Protein AF-A0A3B1AZP6-F1 (afdb_monomer_lite)

InterPro domains:
  IPR018247 EF-Hand 1, calcium-binding site [PS00018] (524-536)

Sequence (583 aa):
GDLGVAANLISVTSDTGDITLTGGTAGSRYAQIGNGGMRSIGSKEGSVSVRALAGSVLLQGGSGTEASARIGHGGRYSVGDTEGDITVEAIGANSDIELRGGIGGGGGHTSEAVIGSGGAWANGDNGVTGDVITVNAGRDVLLVSGDFNNTYTQIGNGGLLQGQLVGTTYSNITDISVTAGRDITLTANPTAGVGADDKYALIGNGGAQYNSNNRGDITIAATGALTLNAGGGQAGQTPNFAQIGHGGDENNGDQGAAGDVISVTAASVDLNAGLAGNANGADAYAQIGNGGTDTSGVKIADIIVTATAGDITMNGGTQAGTYVQIGNGGNRANANASGDVSVSATGDIIVTAGSGNDAYAQVGNGGTLSAGDHSGRLEMLAQSISFMGGSGDRAYAQFGNGGYNAGVGGSGTVGNAGDLSMAATTGDISFGGGSGLQSYAQLGNGGFNTTGANAGNIVARSGGDFLITPGTGDGAYAQVGHGGTNAAADAGNTGSITVSAGTFDPDLQFNGVAAGRDFTDVFDVNMDGVIDALDIVNITDNVVLGIRVGVANPGDLSGVGAYAQIGNGGLNANGPHGGTDPV

Foldseek 3Di:
DDPPDQPDEQEDEAAAEEAEWEWEQAALGEGERAEAGALGEEEGEHEYYYYYNAEAYYWELEAYALREYEYAEYGHNYEEEYEAAYEHYQAHLPYEYEWEWHAHDDPRHQGEYEYAEEEHQYYAAGYDAPYEYHAYHSAEYYWEFYQAANTEYEYAYYGEAHNPPPPDAHEGEYAYEHEHNAEYEWEQAAHPDDHGALYTYEYAAEGENHRYAGEYAYHEYHAYEYEWYFYADAAPGHAGGYEYAEYEYNYEEEGYDVPHAYEYEHLEYEWEWHPPDDAGRAQYEYEYATFGALYYYEGDYAYHYENPHEEYYFYWEAEHNGEYEYAHEGALNAEEGEHAYEYEYAAEYYFEWYNYALTEYEYAAYGHNHAAAGEYAYYYEHQEYEWEWYNHALTEYEYFHAGHQRHPDDDQAREGEYAYYYENQQAEYEWHQEAHALTGYEYFYEGHQHGEEGEYAYEYEYQFAYYFHWYQHALGEYEYAYHGANYAHPPEYDYAYHYYWHDDDVVLDPVDPDPDDDCQSVQCVPPPSDRDDDDPDDDPDDDPRYYDFDDDDPVSHPYPAIGYDYAYAYHNYDDDGDYDDDD

Radius of gyration: 23.8 Å; chains: 1; bounding box: 56×56×86 Å

pLDDT: mean 83.54, std 18.89, range [28.17, 98.94]

Organism: NCBI:txid652676

Secondary structure (DSSP, 8-state):
---------EEEEESSS-EEEE--SSTT-EEEESSB-TT-BS-EES-EEEEESSS-EEEE--SSTT-EEEESSB-TT-BS-EES-EEEEE-STT--EEEE-----SSS---EEEESSB-TT-BS-B--TT-EEEEEESS-EEEE--SSTT-EEEESSB-SS--S-TTPPEEEE-EEEEEESS-EEEEEPPP-SSS--S-EEEESSB-SS-BEEEE--EEEEESSEEEEEEPP--TTSPPPEEEESSB-TT-BS-BS-TT-EEEEEESEEEEESS-TT-TT-TT-EEEESSB-TT-BS-EE-EEEEEESSS-EEEE--SSTT-EEEESSB-TT--S-EE--EEEEESS-EEEE--SSTT-EEEESSB-TT--S-EE--EEEEESSEEEE--SSTT-EEEESSB-TTTTTTS-TT--EE--EEEEESSS-EEEE--SSTT-EEEESSB-TT-BS-EE--EEEEESS-EEEE--SSTT-EEEESS--TT-B-TT-EE--EEEEES---TTS--TT--S---GGGGS-TT-SSSPPPP------SS----EEEPPPPTTT-SSS--EEEESS--TT-BS-B------

Structure (mmCIF, N/CA/C/O backbone):
data_AF-A0A3B1AZP6-F1
#
_entry.id   AF-A0A3B1AZP6-F1
#
loop_
_atom_site.group_PDB
_atom_site.id
_atom_site.type_symbol
_atom_site.label_atom_id
_atom_site.label_alt_id
_atom_site.label_comp_id
_atom_site.label_asym_id
_atom_site.label_entity_id
_atom_site.label_seq_id
_atom_site.pdbx_PDB_ins_code
_atom_site.Cartn_x
_atom_site.Cartn_y
_atom_site.Cartn_z
_atom_site.occupancy
_atom_site.B_iso_or_equiv
_atom_site.auth_seq_id
_atom_site.auth_comp_id
_atom_site.auth_asym_id
_atom_site.auth_atom_id
_atom_site.pdbx_PDB_model_num
ATOM 1 N N . GLY A 1 1 ? 1.140 -15.211 47.792 1.00 33.97 1 GLY A N 1
ATOM 2 C CA . GLY A 1 1 ? -0.191 -15.259 47.172 1.00 33.97 1 GLY A CA 1
ATOM 3 C C . GLY A 1 1 ? -0.316 -13.977 46.413 1.00 33.97 1 GLY A C 1
ATOM 4 O O . GLY A 1 1 ? -0.685 -12.980 47.012 1.00 33.97 1 GLY A O 1
ATOM 5 N N . ASP A 1 2 ? 0.184 -14.004 45.187 1.00 35.47 2 ASP A N 1
ATOM 6 C CA . ASP A 1 2 ? 0.388 -12.835 44.344 1.00 35.47 2 ASP A CA 1
ATOM 7 C C . ASP A 1 2 ? -0.930 -12.543 43.623 1.00 35.47 2 ASP A C 1
ATOM 9 O O . ASP A 1 2 ? -1.386 -13.341 42.805 1.00 35.47 2 ASP A O 1
ATOM 13 N N . LEU A 1 3 ? -1.601 -11.463 44.016 1.00 40.78 3 LEU A N 1
ATOM 14 C CA . LEU A 1 3 ? -2.740 -10.922 43.284 1.00 40.78 3 LEU A CA 1
ATOM 15 C C . LEU A 1 3 ? -2.154 -9.962 42.250 1.00 40.78 3 LEU A C 1
ATOM 17 O O . LEU A 1 3 ? -1.949 -8.784 42.539 1.00 40.78 3 LEU A O 1
ATOM 21 N N . GLY A 1 4 ? -1.824 -10.520 41.083 1.00 37.88 4 GLY A N 1
ATOM 22 C CA . GLY A 1 4 ? -1.344 -9.786 39.918 1.00 37.88 4 GLY A CA 1
ATOM 23 C C . GLY A 1 4 ? -2.307 -8.658 39.554 1.00 37.88 4 GLY A C 1
ATOM 24 O O . GLY A 1 4 ? -3.521 -8.841 39.483 1.00 37.88 4 GLY A O 1
ATOM 25 N N . VAL A 1 5 ? -1.732 -7.476 39.392 1.00 42.97 5 VAL A N 1
ATOM 26 C CA . VAL A 1 5 ? -2.394 -6.196 39.175 1.00 42.97 5 VAL A CA 1
ATOM 27 C C . VAL A 1 5 ? -3.124 -6.222 37.829 1.00 42.97 5 VAL A C 1
ATOM 29 O O . VAL A 1 5 ? -2.499 -6.105 36.783 1.00 42.97 5 VAL A O 1
ATOM 32 N N . ALA A 1 6 ? -4.450 -6.364 37.843 1.00 46.41 6 ALA A N 1
ATOM 33 C CA . ALA A 1 6 ? -5.288 -6.000 36.704 1.00 46.41 6 ALA A CA 1
ATOM 34 C C . ALA A 1 6 ? -5.341 -4.464 36.636 1.00 46.41 6 ALA A C 1
ATOM 36 O O . ALA A 1 6 ? -6.206 -3.840 37.251 1.00 46.41 6 ALA A O 1
ATOM 37 N N . ALA A 1 7 ? -4.358 -3.838 35.993 1.00 54.38 7 ALA A N 1
ATOM 38 C CA . ALA A 1 7 ? -4.330 -2.390 35.832 1.00 54.38 7 ALA A CA 1
ATOM 39 C C . ALA A 1 7 ? -5.360 -1.964 34.764 1.00 54.38 7 ALA A C 1
ATOM 41 O O . ALA A 1 7 ? -5.237 -2.318 33.600 1.00 54.38 7 ALA A O 1
ATOM 42 N N . ASN A 1 8 ? -6.392 -1.226 35.187 1.00 78.25 8 ASN A N 1
ATOM 43 C CA . ASN A 1 8 ? -7.234 -0.330 34.378 1.00 78.25 8 ASN A CA 1
ATOM 44 C C . ASN A 1 8 ? -7.812 -0.866 33.044 1.00 78.25 8 ASN A C 1
ATOM 46 O O . ASN A 1 8 ? -7.671 -0.221 32.010 1.00 78.25 8 ASN A O 1
ATOM 50 N N . LEU A 1 9 ? -8.543 -1.987 33.070 1.00 90.94 9 LEU A N 1
ATOM 51 C CA . LEU A 1 9 ? -9.306 -2.474 31.909 1.00 90.94 9 LEU A CA 1
ATOM 52 C C . LEU A 1 9 ? -10.663 -1.755 31.763 1.00 90.94 9 LEU A C 1
ATOM 54 O O . LEU A 1 9 ? -11.498 -1.810 32.670 1.00 90.94 9 LEU A O 1
ATOM 58 N N . ILE A 1 10 ? -10.935 -1.183 30.587 1.00 95.88 10 ILE A N 1
ATOM 59 C CA . ILE A 1 10 ? -12.286 -0.788 30.153 1.00 95.88 10 ILE A CA 1
ATOM 60 C C . ILE A 1 10 ? -12.859 -1.919 29.301 1.00 95.88 10 ILE A C 1
ATOM 62 O O . ILE A 1 10 ? -12.332 -2.215 28.234 1.00 95.88 10 ILE A O 1
ATOM 66 N N . SER A 1 11 ? -13.954 -2.543 29.744 1.00 96.56 11 SER A N 1
ATOM 67 C CA . SER A 1 11 ? -14.587 -3.641 29.006 1.00 96.56 11 SER A CA 1
ATOM 68 C C . SER A 1 11 ? -16.068 -3.386 28.737 1.00 96.56 11 SER A C 1
ATOM 70 O O . SER A 1 11 ? -16.821 -3.018 29.640 1.00 96.56 11 SER A O 1
ATOM 72 N N . VAL A 1 12 ? -16.485 -3.608 27.490 1.00 97.56 12 VAL A N 1
ATOM 73 C CA . VAL A 1 12 ? -17.883 -3.605 27.049 1.00 97.56 12 VAL A CA 1
ATOM 74 C C . VAL A 1 12 ? -18.156 -4.920 26.332 1.00 97.56 12 VAL A C 1
ATOM 76 O O . VAL A 1 12 ? -17.428 -5.307 25.422 1.00 97.56 12 VAL A O 1
ATOM 79 N N . THR A 1 13 ? -19.206 -5.632 26.734 1.00 97.38 13 THR A N 1
ATOM 80 C CA . THR A 1 13 ? -19.609 -6.891 26.097 1.00 97.38 13 THR A CA 1
ATOM 81 C C . THR A 1 13 ? -21.110 -6.900 25.847 1.00 97.38 13 THR A C 1
ATOM 83 O O . THR A 1 13 ? -21.891 -6.496 26.709 1.00 97.38 13 THR A O 1
ATOM 86 N N . SER A 1 14 ? -21.501 -7.365 24.665 1.00 96.94 14 SER A N 1
ATOM 87 C CA . SER A 1 14 ? -22.879 -7.633 24.277 1.00 96.94 14 SER A CA 1
ATOM 88 C C . SER A 1 14 ? -22.986 -9.073 23.786 1.00 96.94 14 SER A C 1
ATOM 90 O O . SER A 1 14 ? -22.339 -9.456 22.811 1.00 96.94 14 SER A O 1
ATOM 92 N N . ASP A 1 15 ? -23.814 -9.876 24.454 1.00 94.62 15 ASP A N 1
ATOM 93 C CA . ASP A 1 15 ? -23.959 -11.295 24.119 1.00 94.62 15 ASP A CA 1
ATOM 94 C C . ASP A 1 15 ? -24.781 -11.508 22.840 1.00 94.62 15 ASP A C 1
ATOM 96 O O . ASP A 1 15 ? -24.497 -12.412 22.059 1.00 94.62 15 ASP A O 1
ATOM 100 N N . THR A 1 16 ? -25.812 -10.684 22.620 1.00 92.25 16 THR A N 1
ATOM 101 C CA . THR A 1 16 ? -26.815 -10.915 21.562 1.00 92.25 16 THR A CA 1
ATOM 102 C C . THR A 1 16 ? -27.051 -9.737 20.627 1.00 92.25 16 THR A C 1
ATOM 104 O O . THR A 1 16 ? -27.719 -9.914 19.614 1.00 92.25 16 THR A O 1
ATOM 107 N N . GLY A 1 17 ? -26.613 -8.533 20.993 1.00 93.56 17 GLY A N 1
ATOM 108 C CA . GLY A 1 17 ? -26.902 -7.306 20.249 1.00 93.56 17 GLY A CA 1
ATOM 109 C C . GLY A 1 17 ? -25.650 -6.626 19.715 1.00 93.56 17 GLY A C 1
ATOM 110 O O . GLY A 1 17 ? -24.532 -6.960 20.111 1.00 93.56 17 GLY A O 1
ATOM 111 N N . ASP A 1 18 ? -25.858 -5.634 18.862 1.00 97.88 18 ASP A N 1
ATOM 112 C CA . ASP A 1 18 ? -24.784 -4.806 18.324 1.00 97.88 18 ASP A CA 1
ATOM 113 C C . ASP A 1 18 ? -24.234 -3.837 19.380 1.00 97.88 18 ASP A C 1
ATOM 115 O O . ASP A 1 18 ? -24.936 -3.427 20.312 1.00 97.88 18 ASP A O 1
ATOM 119 N N . ILE A 1 19 ? -22.981 -3.425 19.204 1.00 98.38 19 ILE A N 1
ATOM 120 C CA . ILE A 1 19 ? -22.377 -2.309 19.932 1.00 98.38 19 ILE A CA 1
ATOM 121 C C . ILE A 1 19 ? -22.195 -1.167 18.938 1.00 98.38 19 ILE A C 1
ATOM 123 O O . ILE A 1 19 ? -21.394 -1.264 18.013 1.00 98.38 19 ILE A O 1
ATOM 127 N N . THR A 1 20 ? -22.933 -0.073 19.125 1.00 97.44 20 THR A N 1
ATOM 128 C CA . THR A 1 20 ? -22.908 1.075 18.208 1.00 97.44 20 THR A CA 1
ATOM 129 C C . THR A 1 20 ? -22.435 2.341 18.909 1.00 97.44 20 THR A C 1
ATOM 131 O O . THR A 1 20 ? -22.966 2.720 19.954 1.00 97.44 20 THR A O 1
ATOM 134 N N . LEU A 1 21 ? -21.471 3.030 18.301 1.00 96.19 21 LEU A N 1
ATOM 135 C CA . LEU A 1 21 ? -21.028 4.366 18.683 1.00 96.19 21 LEU A CA 1
ATOM 136 C C . LEU A 1 21 ? -21.317 5.327 17.536 1.00 96.19 21 LEU A C 1
ATOM 138 O O . LEU A 1 21 ? -20.779 5.175 16.442 1.00 96.19 21 LEU A O 1
ATOM 142 N N . THR A 1 22 ? -22.105 6.361 17.811 1.00 93.31 22 THR A N 1
ATOM 143 C CA . THR A 1 22 ? -22.434 7.385 16.817 1.00 93.31 22 THR A CA 1
ATOM 144 C C . THR A 1 22 ? -22.042 8.755 17.344 1.00 93.31 22 THR A C 1
ATOM 146 O O . THR A 1 22 ? -22.583 9.224 18.348 1.00 93.31 22 THR A O 1
ATOM 149 N N . GLY A 1 23 ? -21.110 9.404 16.651 1.00 89.00 23 GLY A N 1
ATOM 150 C CA . GLY A 1 23 ? -20.760 10.802 16.853 1.00 89.00 23 GLY A CA 1
ATOM 151 C C . GLY A 1 23 ? -21.975 11.711 16.671 1.00 89.00 23 GLY A C 1
ATOM 152 O O . GLY A 1 23 ? -22.966 11.366 16.021 1.00 89.00 23 GLY A O 1
ATOM 153 N N . GLY A 1 24 ? -21.931 12.897 17.270 1.00 86.38 24 GLY A N 1
ATOM 154 C CA . GLY A 1 24 ? -23.100 13.773 17.277 1.00 86.38 24 GLY A CA 1
ATOM 155 C C . GLY A 1 24 ? -23.352 14.489 15.948 1.00 86.38 24 GLY A C 1
ATOM 156 O O . GLY A 1 24 ? -22.530 14.517 15.033 1.00 86.38 24 GLY A O 1
ATOM 157 N N . THR A 1 25 ? -24.519 15.124 15.864 1.00 87.38 25 THR A N 1
ATOM 158 C CA . THR A 1 25 ? -24.920 15.958 14.718 1.00 87.38 25 THR A CA 1
ATOM 159 C C . THR A 1 25 ? -24.469 17.416 14.840 1.00 87.38 25 THR A C 1
ATOM 161 O O . THR A 1 25 ? -24.499 18.160 13.864 1.00 87.38 25 THR A O 1
ATOM 164 N N . ALA A 1 26 ? -24.053 17.834 16.039 1.00 85.94 26 ALA A N 1
ATOM 165 C CA . ALA A 1 26 ? -23.472 19.145 16.311 1.00 85.94 26 ALA A CA 1
ATOM 166 C C . ALA A 1 26 ? -21.939 19.071 16.328 1.00 85.94 26 ALA A C 1
ATOM 168 O O . ALA A 1 26 ? -21.372 17.991 16.493 1.00 85.94 26 ALA A O 1
ATOM 169 N N . GLY A 1 27 ? -21.281 20.226 16.204 1.00 83.62 27 GLY A N 1
ATOM 170 C CA . GLY A 1 27 ? -19.822 20.300 16.203 1.00 83.62 27 GLY A CA 1
ATOM 171 C C . GLY A 1 27 ? -19.181 19.739 17.478 1.00 83.62 27 GLY A C 1
ATOM 172 O O . GLY A 1 27 ? -19.726 19.910 18.576 1.00 83.62 27 GLY A O 1
ATOM 173 N N . SER A 1 28 ? -18.029 19.085 17.320 1.00 84.19 28 SER A N 1
ATOM 174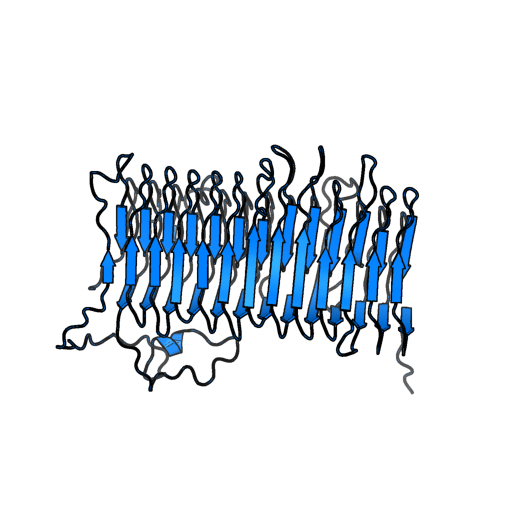 C CA . SER A 1 28 ? -17.178 18.587 18.406 1.00 84.19 28 SER A CA 1
ATOM 175 C C . SER A 1 28 ? -17.865 17.562 19.325 1.00 84.19 28 SER A C 1
ATOM 177 O O . SER A 1 28 ? -17.622 17.516 20.535 1.00 84.19 28 SER A O 1
ATOM 179 N N . ARG A 1 29 ? -18.793 16.766 18.782 1.00 89.19 29 ARG A N 1
ATOM 180 C CA . ARG A 1 29 ? -19.537 15.744 19.533 1.00 89.19 29 ARG A CA 1
ATOM 181 C C . ARG A 1 29 ? -18.993 14.358 19.243 1.00 89.19 29 ARG A C 1
ATOM 183 O O . ARG A 1 29 ? -19.093 13.888 18.116 1.00 89.19 29 ARG A O 1
ATOM 190 N N . TYR A 1 30 ? -18.513 13.686 20.280 1.00 91.38 30 TYR A N 1
ATOM 191 C CA . TYR A 1 30 ? -17.916 12.365 20.160 1.00 91.38 30 TYR A CA 1
ATOM 192 C C . TYR A 1 30 ? -18.687 11.300 20.945 1.00 91.38 30 TYR A C 1
ATOM 194 O O . TYR A 1 30 ? -19.341 11.599 21.947 1.00 91.38 30 TYR A O 1
ATOM 202 N N . ALA A 1 31 ? -18.579 10.058 20.486 1.00 94.94 31 ALA A N 1
ATOM 203 C CA . ALA A 1 31 ? -18.893 8.850 21.235 1.00 94.94 31 ALA A CA 1
ATOM 204 C C . ALA A 1 31 ? -17.597 8.046 21.393 1.00 94.94 31 ALA A C 1
ATOM 206 O O . ALA A 1 31 ? -16.870 7.861 20.420 1.00 94.94 31 ALA A O 1
ATOM 207 N N . GLN A 1 32 ? -17.281 7.581 22.601 1.00 95.94 32 GLN A N 1
ATOM 208 C CA . GLN A 1 32 ? -16.025 6.874 22.849 1.00 95.94 32 GLN A CA 1
ATOM 209 C C . GLN A 1 32 ? -16.190 5.756 23.877 1.00 95.94 32 GLN A C 1
ATOM 211 O O . GLN A 1 32 ? -16.842 5.952 24.901 1.00 95.94 32 GLN A O 1
ATOM 216 N N . ILE A 1 33 ? -15.548 4.614 23.621 1.00 97.44 33 ILE A N 1
ATOM 217 C CA . ILE A 1 33 ? -15.205 3.607 24.631 1.00 97.44 33 ILE A CA 1
ATOM 218 C C . ILE A 1 33 ? -13.683 3.630 24.786 1.00 97.44 33 ILE A C 1
ATOM 220 O O . ILE A 1 33 ? -12.962 3.263 23.864 1.00 97.44 33 ILE A O 1
ATOM 224 N N . GLY A 1 34 ? -13.193 4.082 25.938 1.00 95.81 34 GLY A N 1
ATOM 225 C CA . GLY A 1 34 ? -11.764 4.195 26.232 1.00 95.81 34 GLY A CA 1
ATOM 226 C C . GLY A 1 34 ? -11.448 5.427 27.078 1.00 95.81 34 GLY A C 1
ATOM 227 O O . GLY A 1 34 ? -12.355 6.092 27.581 1.00 95.81 34 GLY A O 1
ATOM 228 N N . ASN A 1 35 ? -10.159 5.728 27.246 1.00 93.81 35 ASN A N 1
ATOM 229 C CA . ASN A 1 35 ? -9.703 6.869 28.050 1.00 93.81 35 ASN A CA 1
ATOM 230 C C . ASN A 1 35 ? -9.494 8.131 27.200 1.00 93.81 35 ASN A C 1
ATOM 232 O O . ASN A 1 35 ? -8.944 8.073 26.102 1.00 93.81 35 ASN A O 1
ATOM 236 N N . GLY A 1 36 ? -9.837 9.293 27.755 1.00 91.56 36 GLY A N 1
ATOM 237 C CA . GLY A 1 36 ? -9.578 10.591 27.134 1.00 91.56 36 GLY A CA 1
ATOM 238 C C . GLY A 1 36 ? -10.838 11.265 26.600 1.00 91.56 36 GLY A C 1
ATOM 239 O O . GLY A 1 36 ? -11.753 11.573 27.360 1.00 91.56 36 GLY A O 1
ATOM 240 N N . GLY A 1 37 ? -10.826 11.588 25.315 1.00 87.88 37 GLY A N 1
ATOM 241 C CA . GLY A 1 37 ? -11.811 12.406 24.624 1.00 87.88 37 GLY A CA 1
ATOM 242 C C . GLY A 1 37 ? -11.217 13.714 24.118 1.00 87.88 37 GLY A C 1
ATOM 243 O O . GLY A 1 37 ? -10.032 14.021 24.305 1.00 87.88 37 GLY A O 1
ATOM 244 N N . MET A 1 38 ? -12.066 14.510 23.471 1.00 89.12 38 MET A N 1
ATOM 245 C CA . MET A 1 38 ? -11.672 15.804 22.923 1.00 89.12 38 MET A CA 1
ATOM 246 C C . MET A 1 38 ? -11.064 16.711 24.008 1.00 89.12 38 MET A C 1
ATOM 248 O O . MET A 1 38 ? -11.688 16.933 25.047 1.00 89.12 38 MET A O 1
ATOM 252 N N . ARG A 1 39 ? -9.878 17.281 23.747 1.00 90.50 39 ARG A N 1
ATOM 253 C CA . ARG A 1 39 ? -9.137 18.186 24.655 1.00 90.50 39 ARG A CA 1
ATOM 254 C C . ARG A 1 39 ? -8.797 17.581 26.023 1.00 90.50 39 ARG A C 1
ATOM 256 O O . ARG A 1 39 ? -8.567 18.316 26.984 1.00 90.50 39 ARG A O 1
ATOM 263 N N . SER A 1 40 ? -8.765 16.255 26.133 1.00 92.50 40 SER A N 1
ATOM 264 C CA . SER A 1 40 ? -8.319 15.584 27.356 1.00 92.50 40 SER A CA 1
ATOM 265 C C . SER A 1 40 ? -6.810 15.763 27.562 1.00 92.50 40 SER A C 1
ATOM 267 O O . SER A 1 40 ? -6.022 15.585 26.634 1.00 92.50 40 SER A O 1
ATOM 269 N N . ILE A 1 41 ? -6.400 16.108 28.784 1.00 93.00 41 ILE A N 1
ATOM 270 C CA . ILE A 1 41 ? -4.996 16.341 29.160 1.00 93.00 41 ILE A CA 1
ATOM 271 C C . ILE A 1 41 ? -4.552 15.258 30.146 1.00 93.00 41 ILE A C 1
ATOM 273 O O . ILE A 1 41 ? -5.312 14.908 31.048 1.00 93.00 41 ILE A O 1
ATOM 277 N N . GLY A 1 42 ? -3.314 14.792 29.995 1.00 92.44 42 GLY A N 1
ATOM 278 C CA . GLY A 1 42 ? -2.697 13.744 30.810 1.00 92.44 42 GLY A CA 1
ATOM 279 C C . GLY A 1 42 ? -2.566 12.437 30.034 1.00 92.44 42 GLY A C 1
ATOM 280 O O . GLY A 1 42 ? -3.226 12.271 29.005 1.00 92.44 42 GLY A O 1
ATOM 281 N N . SER A 1 43 ? -1.708 11.538 30.513 1.00 92.50 43 SER A N 1
ATOM 282 C CA . SER A 1 43 ? -1.511 10.223 29.898 1.00 92.50 43 SER A CA 1
ATOM 283 C C . SER A 1 43 ? -2.758 9.348 30.045 1.00 92.50 43 SER A C 1
ATOM 285 O O . SER A 1 43 ? -3.505 9.463 31.022 1.00 92.50 43 SER A O 1
ATOM 287 N N . LYS A 1 44 ? -3.016 8.509 29.043 1.00 93.75 44 LYS A N 1
ATOM 288 C CA . LYS A 1 44 ? -4.164 7.604 28.965 1.00 93.75 44 LYS A CA 1
ATOM 289 C C . LYS A 1 44 ? -3.635 6.180 28.887 1.00 93.75 44 LYS A C 1
ATOM 291 O O . LYS A 1 44 ? -3.220 5.745 27.824 1.00 93.75 44 LYS A O 1
ATOM 296 N N . GLU A 1 45 ? -3.693 5.478 30.004 1.00 91.50 45 GLU A N 1
ATOM 297 C CA . GLU A 1 45 ? -3.166 4.119 30.129 1.00 91.50 45 GLU A CA 1
ATOM 298 C C . GLU A 1 45 ? -4.295 3.115 30.387 1.00 91.50 45 GLU A C 1
ATOM 300 O O . GLU A 1 45 ? -5.309 3.449 31.018 1.00 91.50 45 GLU A O 1
ATOM 305 N N . GLY A 1 46 ? -4.074 1.871 29.972 1.00 92.12 46 GLY A N 1
ATOM 306 C CA . GLY A 1 46 ? -4.883 0.710 30.338 1.00 92.12 46 GLY A CA 1
ATOM 307 C C . GLY A 1 46 ? -5.733 0.185 29.190 1.00 92.12 46 GLY A C 1
ATOM 308 O O . GLY A 1 46 ? -6.252 0.950 28.389 1.00 92.12 46 GLY A O 1
ATOM 309 N N . SER A 1 47 ? -5.903 -1.131 29.131 1.00 96.06 47 SER A N 1
ATOM 310 C CA . SER A 1 47 ? -6.481 -1.795 27.965 1.00 96.06 47 SER A CA 1
ATOM 311 C C . SER A 1 47 ? -7.972 -1.499 27.750 1.00 96.06 47 SER A C 1
ATOM 313 O O . SER A 1 47 ? -8.742 -1.275 28.693 1.00 96.06 47 SER A O 1
ATOM 315 N N . VAL A 1 48 ? -8.415 -1.591 26.496 1.00 98.19 48 VAL A N 1
ATOM 316 C CA . VAL A 1 48 ? -9.821 -1.485 26.083 1.00 98.19 48 VAL A CA 1
ATOM 317 C C . VAL A 1 48 ? -10.259 -2.779 25.400 1.00 98.19 48 VAL A C 1
ATOM 319 O O . VAL A 1 48 ? -9.639 -3.224 24.444 1.00 98.19 48 VAL A O 1
ATOM 322 N N . SER A 1 49 ? -11.363 -3.375 25.849 1.00 98.00 49 SER A N 1
ATOM 323 C CA . SER A 1 49 ? -11.939 -4.584 25.249 1.00 98.00 49 SER A CA 1
ATOM 324 C C . SER A 1 49 ? -13.415 -4.380 24.911 1.00 98.00 49 SER A C 1
ATOM 326 O O . SER A 1 49 ? -14.236 -4.136 25.796 1.00 98.00 49 SER A O 1
ATOM 328 N N . VAL A 1 50 ? -13.770 -4.494 23.633 1.00 98.62 50 VAL A N 1
ATOM 329 C CA . VAL A 1 50 ? -15.146 -4.387 23.131 1.00 98.62 50 VAL A CA 1
ATOM 330 C C . VAL A 1 50 ? -15.518 -5.675 22.415 1.00 98.62 50 VAL A C 1
ATOM 332 O O . VAL A 1 50 ? -14.839 -6.076 21.478 1.00 98.62 50 VAL A O 1
ATOM 335 N N . ARG A 1 51 ? -16.588 -6.342 22.858 1.00 98.44 51 ARG A N 1
ATOM 336 C CA . ARG A 1 51 ? -16.954 -7.679 22.368 1.00 98.44 51 ARG A CA 1
ATOM 337 C C . ARG A 1 51 ? -18.448 -7.781 22.064 1.00 98.44 51 ARG A C 1
ATOM 339 O O . ARG A 1 51 ? -19.261 -7.743 22.983 1.00 98.44 51 ARG A O 1
ATOM 346 N N . ALA A 1 52 ? -18.820 -7.946 20.801 1.00 97.81 52 ALA A N 1
ATOM 347 C CA . ALA A 1 52 ? -20.171 -8.286 20.363 1.00 97.81 52 ALA A CA 1
ATOM 348 C C . ALA A 1 52 ? -20.200 -9.764 19.923 1.00 97.81 52 ALA A C 1
ATOM 350 O O . ALA A 1 52 ? -19.737 -10.121 18.844 1.00 97.81 52 ALA A O 1
ATOM 351 N N . LEU A 1 53 ? -20.700 -10.663 20.778 1.00 95.12 53 LEU A N 1
ATOM 352 C CA . LEU A 1 53 ? -20.552 -12.112 20.558 1.00 95.12 53 LEU A CA 1
ATOM 353 C C . LEU A 1 53 ? -21.442 -12.646 19.427 1.00 95.12 53 LEU A C 1
ATOM 355 O O . LEU A 1 53 ? -21.043 -13.562 18.713 1.00 95.12 53 LEU A O 1
ATOM 359 N N . ALA A 1 54 ? -22.637 -12.078 19.259 1.00 94.12 54 ALA A N 1
ATOM 360 C CA . ALA A 1 54 ? -23.565 -12.431 18.182 1.00 94.12 54 ALA A CA 1
ATOM 361 C C . ALA A 1 54 ? -24.069 -11.222 17.374 1.00 94.12 54 ALA A C 1
ATOM 363 O O . ALA A 1 54 ? -24.894 -11.398 16.479 1.00 94.12 54 ALA A O 1
ATOM 364 N N . GLY A 1 55 ? -23.599 -10.015 17.702 1.00 96.19 55 GLY A N 1
ATOM 365 C CA . GLY A 1 55 ? -23.905 -8.770 16.993 1.00 96.19 55 GLY A CA 1
ATOM 366 C C . GLY A 1 55 ? -22.658 -8.159 16.361 1.00 96.19 55 GLY A C 1
ATOM 367 O O . GLY A 1 55 ? -21.563 -8.704 16.497 1.00 96.19 55 GLY A O 1
ATOM 368 N N . SER A 1 56 ? -22.827 -7.041 15.673 1.00 98.56 56 SER A N 1
ATOM 369 C CA . SER A 1 56 ? -21.752 -6.281 15.030 1.00 98.56 56 SER A CA 1
ATOM 370 C C . SER A 1 56 ? -21.205 -5.178 15.945 1.00 98.56 56 SER A C 1
ATOM 372 O O . SER A 1 56 ? -21.844 -4.780 16.925 1.00 98.56 56 SER A O 1
ATOM 374 N N . VAL A 1 57 ? -20.032 -4.640 15.612 1.00 98.75 57 VAL A N 1
ATOM 375 C CA . VAL A 1 57 ? -19.502 -3.405 16.211 1.00 98.75 57 VAL A CA 1
ATOM 376 C C . VAL A 1 57 ? -19.505 -2.313 15.149 1.00 98.75 57 VAL A C 1
ATOM 378 O O . VAL A 1 57 ? -18.873 -2.460 14.109 1.00 98.75 57 VAL A O 1
ATOM 381 N N . LEU A 1 58 ? -20.217 -1.214 15.402 1.00 98.06 58 LEU A N 1
ATOM 382 C CA . LEU A 1 58 ? -20.405 -0.134 14.432 1.00 98.06 58 LEU A CA 1
ATOM 383 C C . LEU A 1 58 ? -19.952 1.205 15.016 1.00 98.06 58 LEU A C 1
ATOM 385 O O . LEU A 1 58 ? -20.454 1.638 16.055 1.00 98.06 58 LEU A O 1
ATOM 389 N N . LEU A 1 59 ? -19.032 1.887 14.338 1.00 97.12 59 LEU A N 1
ATOM 390 C CA . LEU A 1 59 ? -18.559 3.227 14.677 1.00 97.12 59 LEU A CA 1
ATOM 391 C C . LEU A 1 59 ? -18.903 4.184 13.538 1.00 97.12 59 LEU A C 1
ATOM 393 O O . LEU A 1 59 ? -18.458 4.008 12.410 1.00 97.12 59 LEU A O 1
ATOM 397 N N . GLN A 1 60 ? -19.636 5.246 13.849 1.00 93.19 60 GLN A N 1
ATOM 398 C CA . GLN A 1 60 ? -20.007 6.290 12.901 1.00 93.19 60 GLN A CA 1
ATOM 399 C C . GLN A 1 60 ? -19.545 7.650 13.425 1.00 93.19 60 GLN A C 1
ATOM 401 O O . GLN A 1 60 ? -20.046 8.110 14.446 1.00 93.19 60 GLN A O 1
ATOM 406 N N . GLY A 1 61 ? -18.678 8.355 12.698 1.00 87.38 61 GLY A N 1
ATOM 407 C CA . GLY A 1 61 ? -18.113 9.655 13.093 1.00 87.38 61 GLY A CA 1
ATOM 408 C C . GLY A 1 61 ? -19.113 10.815 13.233 1.00 87.38 61 GLY A C 1
ATOM 409 O O . GLY A 1 61 ? -18.720 11.930 13.530 1.00 87.38 61 GLY A O 1
ATOM 410 N N . GLY A 1 62 ? -20.418 10.594 13.054 1.00 86.62 62 GLY A N 1
ATOM 411 C CA . GLY A 1 62 ? -21.453 11.629 13.175 1.00 86.62 62 GLY A CA 1
ATOM 412 C C . GLY A 1 62 ? -21.566 12.561 11.962 1.00 86.62 62 GLY A C 1
ATOM 413 O O . GLY A 1 62 ? -20.930 12.360 10.933 1.00 86.62 62 GLY A O 1
ATOM 414 N N . SER A 1 63 ? -22.429 13.576 12.055 1.00 84.81 63 SER A N 1
ATOM 415 C CA . SER A 1 63 ? -22.671 14.547 10.968 1.00 84.81 63 SER A CA 1
ATOM 416 C C . SER A 1 63 ? -22.231 15.973 11.316 1.00 84.81 63 SER A C 1
ATOM 418 O O . SER A 1 63 ? -22.355 16.874 10.488 1.00 84.81 63 SER A O 1
ATOM 420 N N . GLY A 1 64 ? -21.789 16.207 12.552 1.00 82.00 64 GLY A N 1
ATOM 421 C CA . GLY A 1 64 ? -21.212 17.482 12.961 1.00 82.00 64 GLY A CA 1
ATOM 422 C C . GLY A 1 64 ? -19.750 17.612 12.533 1.00 82.00 64 GLY A C 1
ATOM 423 O O . GLY A 1 64 ? -19.043 16.615 12.392 1.00 82.00 64 GLY A O 1
ATOM 424 N N . THR A 1 65 ? -19.283 18.849 12.379 1.00 82.69 65 THR A N 1
ATOM 425 C CA . THR A 1 65 ? -17.856 19.182 12.251 1.00 82.69 65 THR A CA 1
ATOM 426 C C . THR A 1 65 ? -17.090 18.627 13.455 1.00 82.69 65 THR A C 1
ATOM 428 O O . THR A 1 65 ? -17.537 18.818 14.583 1.00 82.69 65 THR A O 1
ATOM 431 N N . GLU A 1 66 ? -15.943 17.976 13.264 1.00 84.44 66 GLU A N 1
ATOM 432 C CA . GLU A 1 66 ? -15.146 17.399 14.366 1.00 84.44 66 GLU A CA 1
ATOM 433 C C . GLU A 1 66 ? -15.878 16.327 15.202 1.00 84.44 66 GLU A C 1
ATOM 435 O O . GLU A 1 66 ? -15.486 16.046 16.339 1.00 84.44 66 GLU A O 1
ATOM 440 N N . ALA A 1 67 ? -16.999 15.794 14.710 1.00 88.69 67 ALA A N 1
ATOM 441 C CA . ALA A 1 67 ? -17.690 14.711 15.391 1.00 88.69 67 ALA A CA 1
ATOM 442 C C . ALA A 1 67 ? -16.896 13.409 15.224 1.00 88.69 67 ALA A C 1
ATOM 444 O O . ALA A 1 67 ? -16.250 13.198 14.201 1.00 88.69 67 ALA A O 1
ATOM 445 N N . SER A 1 68 ? -16.922 12.530 16.222 1.00 91.31 68 SER A N 1
ATOM 446 C CA . SER A 1 68 ? -16.158 11.286 16.132 1.00 91.31 68 SER A CA 1
ATOM 447 C C . SER A 1 68 ? -16.782 10.112 16.867 1.00 91.31 68 SER A C 1
ATOM 449 O O . SER A 1 68 ? -17.575 10.274 17.797 1.00 91.31 68 SER A O 1
ATOM 451 N N . ALA A 1 69 ? -16.421 8.909 16.435 1.00 94.88 69 ALA A N 1
ATOM 452 C CA . ALA A 1 69 ? -16.659 7.666 17.154 1.00 94.88 69 ALA A CA 1
ATOM 453 C C . ALA A 1 69 ? -15.320 6.957 17.378 1.00 94.88 69 ALA A C 1
ATOM 455 O O . ALA A 1 69 ? -14.523 6.839 16.450 1.00 94.88 69 ALA A O 1
ATOM 456 N N . ARG A 1 70 ? -15.043 6.495 18.599 1.00 96.44 70 ARG A N 1
ATOM 457 C CA . ARG A 1 70 ? -13.752 5.871 18.921 1.00 96.44 70 ARG A CA 1
ATOM 458 C C . ARG A 1 70 ? -13.882 4.678 19.859 1.00 96.44 70 ARG A C 1
ATOM 460 O O . ARG A 1 70 ? -14.562 4.766 20.878 1.00 96.44 70 ARG A O 1
ATOM 467 N N . ILE A 1 71 ? -13.147 3.610 19.573 1.00 98.31 71 ILE A N 1
ATOM 468 C CA . ILE A 1 71 ? -12.754 2.615 20.574 1.00 98.31 71 ILE A CA 1
ATOM 469 C C . ILE A 1 71 ? -11.242 2.743 20.768 1.00 98.31 71 ILE A C 1
ATOM 471 O O . ILE A 1 71 ? -10.491 2.583 19.814 1.00 98.31 71 ILE A O 1
ATOM 475 N N . GLY A 1 72 ? -10.799 3.074 21.978 1.00 97.00 72 GLY A N 1
ATOM 476 C CA . GLY A 1 72 ? -9.391 3.344 22.280 1.00 97.00 72 GLY A CA 1
ATOM 477 C C . GLY A 1 72 ? -9.169 4.690 22.961 1.00 97.00 72 GLY A C 1
ATOM 478 O O . GLY A 1 72 ? -10.102 5.306 23.495 1.00 97.00 72 GLY A O 1
ATOM 479 N N . HIS A 1 73 ? -7.921 5.149 22.968 1.00 95.25 73 HIS A N 1
ATOM 480 C CA . HIS A 1 73 ? -7.495 6.292 23.771 1.00 95.25 73 HIS A CA 1
ATOM 481 C C . HIS A 1 73 ? -7.381 7.592 22.977 1.00 95.25 73 HIS A C 1
ATOM 483 O O . HIS A 1 73 ? -7.406 7.617 21.749 1.00 95.25 73 HIS A O 1
ATOM 489 N N . GLY A 1 74 ? -7.262 8.705 23.699 1.00 92.69 74 GLY A N 1
ATOM 490 C CA . GLY A 1 74 ? -7.037 10.014 23.096 1.00 92.69 74 GLY A CA 1
ATOM 491 C C . GLY A 1 74 ? -8.325 10.634 22.569 1.00 92.69 74 GLY A C 1
ATOM 492 O O . GLY A 1 74 ? -9.359 10.595 23.230 1.00 92.69 74 GLY A O 1
ATOM 493 N N . GLY A 1 75 ? -8.247 11.269 21.410 1.00 89.69 75 GLY A N 1
ATOM 494 C CA . GLY A 1 75 ? -9.281 12.100 20.814 1.00 89.69 75 GLY A CA 1
ATOM 495 C C . GLY A 1 75 ? -8.702 13.420 20.315 1.00 89.69 75 GLY A C 1
ATOM 496 O O . GLY A 1 75 ? -7.544 13.764 20.567 1.00 89.69 75 GLY A O 1
ATOM 497 N N . ARG A 1 76 ? -9.529 14.190 19.614 1.00 88.56 76 ARG A N 1
ATOM 498 C CA . ARG A 1 76 ? -9.107 15.453 19.008 1.00 88.56 76 ARG A CA 1
ATOM 499 C C . ARG A 1 76 ? -8.531 16.442 20.029 1.00 88.56 76 ARG A C 1
ATOM 501 O O . ARG A 1 76 ? -9.146 16.664 21.075 1.00 88.56 76 ARG A O 1
ATOM 508 N N . TYR A 1 77 ? -7.406 17.089 19.723 1.00 89.00 77 TYR A N 1
ATOM 509 C CA . TYR A 1 77 ? -6.693 18.010 20.629 1.00 89.00 77 TYR A CA 1
ATOM 510 C C . TYR A 1 77 ? -6.302 17.401 21.985 1.00 89.00 77 TYR A C 1
ATOM 512 O O . TYR A 1 77 ? -6.097 18.137 22.954 1.00 89.00 77 TYR A O 1
ATOM 520 N N . SER A 1 78 ? -6.283 16.074 22.112 1.00 90.88 78 SER A N 1
ATOM 521 C CA . SER A 1 78 ? -5.841 15.450 23.355 1.00 90.88 78 SER A CA 1
ATOM 522 C C . SER A 1 78 ? -4.330 15.624 23.531 1.00 90.88 78 SER A C 1
ATOM 524 O O . SER A 1 78 ? -3.585 15.726 22.560 1.00 90.88 78 SER A O 1
ATOM 526 N N . VAL A 1 79 ? -3.886 15.718 24.783 1.00 91.88 79 VAL A N 1
ATOM 527 C CA . VAL A 1 79 ? -2.477 15.911 25.144 1.00 91.88 79 VAL A CA 1
ATOM 528 C C . VAL A 1 79 ? -2.049 14.864 26.158 1.00 91.88 79 VAL A C 1
ATOM 530 O O . VAL A 1 79 ? -2.744 14.676 27.160 1.00 91.88 79 VAL A O 1
ATOM 533 N N . GLY A 1 80 ? -0.894 14.252 25.935 1.00 91.19 80 GLY A N 1
ATOM 534 C CA . GLY A 1 80 ? -0.300 13.229 26.789 1.00 91.19 80 GLY A CA 1
ATOM 535 C C . GLY A 1 80 ? -0.365 11.855 26.141 1.00 91.19 80 GLY A C 1
ATOM 536 O O . GLY A 1 80 ? -1.268 11.595 25.340 1.00 91.19 80 GLY A O 1
ATOM 537 N N . ASP A 1 81 ? 0.590 11.018 26.526 1.00 93.19 81 ASP A N 1
ATOM 538 C CA . ASP A 1 81 ? 0.855 9.734 25.887 1.00 93.19 81 ASP A CA 1
ATOM 539 C C . ASP A 1 81 ? -0.300 8.751 26.088 1.00 93.19 81 ASP A C 1
ATOM 541 O O . ASP A 1 81 ? -1.100 8.876 27.026 1.00 93.19 81 ASP A O 1
ATOM 545 N N . THR A 1 82 ? -0.419 7.789 25.184 1.00 94.25 82 THR A N 1
ATOM 546 C CA . THR A 1 82 ? -1.431 6.733 25.253 1.00 94.25 82 THR A CA 1
ATOM 547 C C . THR A 1 82 ? -0.750 5.372 25.251 1.00 94.25 82 THR A C 1
ATOM 549 O O . THR A 1 82 ? 0.210 5.187 24.518 1.00 94.25 82 THR A O 1
ATOM 552 N N . GLU A 1 83 ? -1.227 4.436 26.067 1.00 94.06 83 GLU A N 1
ATOM 553 C CA . GLU A 1 83 ? -0.657 3.088 26.191 1.00 94.06 83 GLU A CA 1
ATOM 554 C C . GLU A 1 83 ? -1.757 2.079 26.533 1.00 94.06 83 GLU A C 1
ATOM 556 O O . GLU A 1 83 ? -2.695 2.391 27.281 1.00 94.06 83 GLU A O 1
ATOM 561 N N . GLY A 1 84 ? -1.601 0.860 26.026 1.00 94.75 84 GLY A N 1
ATOM 562 C CA . GLY A 1 84 ? -2.409 -0.297 26.378 1.00 94.75 84 GLY A CA 1
ATOM 563 C C . GLY A 1 84 ? -3.137 -0.926 25.196 1.00 94.75 84 GLY A C 1
ATOM 564 O O . GLY A 1 84 ? -3.569 -0.259 24.255 1.00 94.75 84 GLY A O 1
ATOM 565 N N . ASP A 1 85 ? -3.327 -2.241 25.304 1.00 97.56 85 ASP A N 1
ATOM 566 C CA . ASP A 1 85 ? -3.978 -3.043 24.271 1.00 97.56 85 ASP A CA 1
ATOM 567 C C . ASP A 1 85 ? -5.416 -2.608 23.977 1.00 97.56 85 ASP A C 1
ATOM 569 O O . ASP A 1 85 ? -6.213 -2.330 24.882 1.00 97.56 85 ASP A O 1
ATOM 573 N N . ILE A 1 86 ? -5.798 -2.667 22.704 1.00 98.62 86 ILE A N 1
ATOM 574 C CA . ILE A 1 86 ? -7.175 -2.440 22.262 1.00 98.62 86 ILE A CA 1
ATOM 575 C C . ILE A 1 86 ? -7.655 -3.680 21.519 1.00 98.62 86 ILE A C 1
ATOM 577 O O . ILE A 1 86 ? -7.131 -4.046 20.476 1.00 98.62 86 ILE A O 1
ATOM 581 N N . THR A 1 87 ? -8.690 -4.331 22.037 1.00 98.69 87 THR A N 1
ATOM 582 C CA . THR A 1 87 ? -9.302 -5.515 21.427 1.00 98.69 87 THR A CA 1
ATOM 583 C C . THR A 1 87 ? -10.749 -5.226 21.046 1.00 98.69 87 THR A C 1
ATOM 585 O O . THR A 1 87 ? -11.557 -4.866 21.906 1.00 98.69 87 THR A O 1
ATOM 588 N N . VAL A 1 88 ? -11.098 -5.426 19.776 1.00 98.81 88 VAL A N 1
ATOM 589 C CA . VAL A 1 88 ? -12.466 -5.313 19.258 1.00 98.81 88 VAL A CA 1
ATOM 590 C C . VAL A 1 88 ? -12.861 -6.612 18.568 1.00 98.81 88 VAL A C 1
ATOM 592 O O . VAL A 1 88 ? -12.277 -7.010 17.568 1.00 98.81 88 VAL A O 1
ATOM 595 N N . GLU A 1 89 ? -13.874 -7.277 19.103 1.00 98.69 89 GLU A N 1
ATOM 596 C CA . GLU A 1 89 ? -14.343 -8.577 18.632 1.00 98.69 89 GLU A CA 1
ATOM 597 C C . GLU A 1 89 ? -15.824 -8.506 18.259 1.00 98.69 89 GLU A C 1
ATOM 599 O O . GLU A 1 89 ? -16.658 -8.140 19.085 1.00 98.69 89 GLU A O 1
ATOM 604 N N . ALA A 1 90 ? -16.164 -8.917 17.043 1.00 98.25 90 ALA A N 1
ATOM 605 C CA . ALA A 1 90 ? -17.527 -9.145 16.581 1.00 98.25 90 ALA A CA 1
ATOM 606 C C . ALA A 1 90 ? -17.601 -10.564 15.998 1.00 98.25 90 ALA A C 1
ATOM 608 O O . ALA A 1 90 ? -17.522 -10.749 14.792 1.00 98.25 90 ALA A O 1
ATOM 609 N N . ILE A 1 91 ? -17.652 -11.591 16.850 1.00 94.19 91 ILE A N 1
ATOM 610 C CA . ILE A 1 91 ? -17.275 -12.976 16.477 1.00 94.19 91 ILE A CA 1
ATOM 611 C C . ILE A 1 91 ? -18.417 -13.843 15.926 1.00 94.19 91 ILE A C 1
ATOM 613 O O . ILE A 1 91 ? -18.196 -15.002 15.568 1.00 94.19 91 ILE A O 1
ATOM 617 N N . GLY A 1 92 ? -19.644 -13.327 15.862 1.00 95.06 92 GLY A N 1
ATOM 618 C CA . GLY A 1 92 ? -20.747 -14.039 15.223 1.00 95.06 92 GLY A CA 1
ATOM 619 C C . GLY A 1 92 ? -20.480 -14.232 13.726 1.00 95.06 92 GLY A C 1
ATOM 620 O O . GLY A 1 92 ? -19.932 -13.358 13.071 1.00 95.06 92 GLY A O 1
ATOM 621 N N . ALA A 1 93 ? -20.914 -15.348 13.136 1.00 94.19 93 ALA A N 1
ATOM 622 C CA . ALA A 1 93 ? -20.642 -15.655 11.719 1.00 94.19 93 ALA A CA 1
ATOM 623 C C . ALA A 1 93 ? -21.203 -14.626 10.705 1.00 94.19 93 ALA A C 1
ATOM 625 O O . ALA A 1 93 ? -20.894 -14.688 9.522 1.00 94.19 93 ALA A O 1
ATOM 626 N N . ASN A 1 94 ? -22.071 -13.714 11.154 1.00 95.88 94 ASN A N 1
ATOM 627 C CA . ASN A 1 94 ? -22.632 -12.609 10.368 1.00 95.88 94 ASN A CA 1
ATOM 628 C C . ASN A 1 94 ? -22.326 -11.235 10.985 1.00 95.88 94 ASN A C 1
ATOM 630 O O . ASN A 1 94 ? -22.986 -10.257 10.638 1.00 95.88 94 ASN A O 1
ATOM 634 N N . SER A 1 95 ? -21.402 -11.197 11.942 1.00 98.06 95 SER A N 1
ATOM 635 C CA . SER A 1 95 ? -21.032 -10.011 12.694 1.00 98.06 95 SER A CA 1
ATOM 636 C C . SER A 1 95 ? -19.901 -9.284 11.987 1.00 98.06 95 SER A C 1
ATOM 638 O O . SER A 1 95 ? -18.847 -9.865 11.722 1.00 98.06 95 SER A O 1
ATOM 640 N N . ASP A 1 96 ? -20.125 -8.006 11.727 1.00 98.50 96 ASP A N 1
ATOM 641 C CA . ASP A 1 96 ? -19.153 -7.131 11.085 1.00 98.50 96 ASP A CA 1
ATOM 642 C C . ASP A 1 96 ? -18.516 -6.193 12.110 1.00 98.50 96 ASP A C 1
ATOM 644 O O . ASP A 1 96 ? -19.089 -5.902 13.168 1.00 98.50 96 ASP A O 1
ATOM 648 N N . ILE A 1 97 ? -17.351 -5.664 11.754 1.00 98.81 97 ILE A N 1
ATOM 649 C CA . ILE A 1 97 ? -16.779 -4.477 12.381 1.00 98.81 97 ILE A CA 1
ATOM 650 C C . ILE A 1 97 ? -16.744 -3.379 11.327 1.00 98.81 97 ILE A C 1
ATOM 652 O O . ILE A 1 97 ? -16.041 -3.480 10.325 1.00 98.81 97 ILE A O 1
ATOM 656 N N . GLU A 1 98 ? -17.517 -2.324 11.553 1.00 98.44 98 GLU A N 1
ATOM 657 C CA . GLU A 1 98 ? -17.733 -1.268 10.573 1.00 98.44 98 GLU A CA 1
ATOM 658 C C . GLU A 1 98 ? -17.362 0.098 11.146 1.00 98.44 98 GLU A C 1
ATOM 660 O O . GLU A 1 98 ? -17.911 0.541 12.156 1.00 98.44 98 GLU A O 1
ATOM 665 N N . LEU A 1 99 ? -16.437 0.784 10.480 1.00 97.81 99 LEU A N 1
ATOM 666 C CA . LEU A 1 99 ? -16.022 2.150 10.763 1.00 97.81 99 LEU A CA 1
ATOM 667 C C . LEU A 1 99 ? -16.454 3.026 9.593 1.00 97.81 99 LEU A C 1
ATOM 669 O O . LEU A 1 99 ? -16.079 2.791 8.446 1.00 97.81 99 LEU A O 1
ATOM 673 N N . ARG A 1 100 ? -17.213 4.076 9.895 1.00 93.44 100 ARG A N 1
ATOM 674 C CA . ARG A 1 100 ? -17.645 5.084 8.930 1.00 93.44 100 ARG A CA 1
ATOM 675 C C . ARG A 1 100 ? -17.277 6.478 9.413 1.00 93.44 100 ARG A C 1
ATOM 677 O O . ARG A 1 100 ? -17.719 6.909 10.481 1.00 93.44 100 ARG A O 1
ATOM 684 N N . GLY A 1 101 ? -16.514 7.209 8.607 1.00 88.19 101 GLY A N 1
ATOM 685 C CA . GLY A 1 101 ? -16.253 8.634 8.810 1.00 88.19 101 GLY A CA 1
ATOM 686 C C . GLY A 1 101 ? -17.538 9.469 8.714 1.00 88.19 101 GLY A C 1
ATOM 687 O O . GLY A 1 101 ? -18.624 8.955 8.437 1.00 88.19 101 GLY A O 1
ATOM 688 N N . GLY A 1 102 ? -17.457 10.772 8.990 1.00 80.88 102 GLY A N 1
ATOM 689 C CA . GLY A 1 102 ? -18.665 11.602 9.096 1.00 80.88 102 GLY A CA 1
ATOM 690 C C . GLY A 1 102 ? -19.427 11.861 7.783 1.00 80.88 102 GLY A C 1
ATOM 691 O O . GLY A 1 102 ? -18.835 11.984 6.715 1.00 80.88 102 GLY A O 1
ATOM 692 N N . ILE A 1 103 ? -20.755 12.006 7.885 1.00 72.00 103 ILE A N 1
ATOM 693 C CA . ILE A 1 103 ? -21.713 12.044 6.749 1.00 72.00 103 ILE A CA 1
ATOM 694 C C . ILE A 1 103 ? -22.431 13.402 6.541 1.00 72.00 103 ILE A C 1
ATOM 696 O O . ILE A 1 103 ? -23.408 13.482 5.801 1.00 72.00 103 ILE A O 1
ATOM 700 N N . GLY A 1 104 ? -22.041 14.484 7.231 1.00 64.44 104 GLY A N 1
ATOM 701 C CA . GLY A 1 104 ? -22.812 15.749 7.271 1.00 64.44 104 GLY A CA 1
ATOM 702 C C . GLY A 1 104 ? -22.240 16.923 6.463 1.00 64.44 104 GLY A C 1
ATOM 703 O O . GLY A 1 104 ? -21.035 17.049 6.340 1.00 64.44 104 GLY A O 1
ATOM 704 N N . GLY A 1 105 ? -23.086 17.836 5.952 1.00 53.59 105 GLY A N 1
ATOM 705 C CA . GLY A 1 105 ? -22.711 18.849 4.940 1.00 53.59 105 GLY A CA 1
ATOM 706 C C . GLY A 1 105 ? -22.584 20.325 5.367 1.00 53.59 105 GLY A C 1
ATOM 707 O O . GLY A 1 105 ? -23.439 21.135 5.022 1.00 53.59 105 GLY A O 1
ATOM 708 N N . GLY A 1 106 ? -21.477 20.723 6.006 1.00 52.19 106 GLY A N 1
ATOM 709 C CA . GLY A 1 106 ? -21.054 22.131 6.131 1.00 52.19 106 GLY A CA 1
ATOM 710 C C . GLY A 1 106 ? -19.552 22.289 6.429 1.00 52.19 106 GLY A C 1
ATOM 711 O O . GLY A 1 106 ? -19.046 21.622 7.311 1.00 52.19 106 GLY A O 1
ATOM 712 N N . GLY A 1 107 ? -18.835 23.154 5.700 1.00 46.75 107 GLY A N 1
ATOM 713 C CA . GLY A 1 107 ? -17.359 23.190 5.639 1.00 46.75 107 GLY A CA 1
ATOM 714 C C . GLY A 1 107 ? -16.575 23.132 6.968 1.00 46.75 107 GLY A C 1
ATOM 715 O O . GLY A 1 107 ? -17.006 23.669 7.986 1.00 46.75 107 GLY A O 1
ATOM 716 N N . GLY A 1 108 ? -15.386 22.513 6.914 1.00 55.41 108 GLY A N 1
ATOM 717 C CA . GLY A 1 108 ? -14.446 22.357 8.041 1.00 55.41 108 GLY A CA 1
ATOM 718 C C . GLY A 1 108 ? -14.401 20.959 8.673 1.00 55.41 108 GLY A C 1
ATOM 719 O O . GLY A 1 108 ? -14.011 20.818 9.831 1.00 55.41 108 GLY A O 1
ATOM 720 N N . HIS A 1 109 ? -14.858 19.931 7.962 1.00 66.25 109 HIS A N 1
ATOM 721 C CA . HIS A 1 109 ? -15.029 18.595 8.530 1.00 66.25 109 HIS A CA 1
ATOM 722 C C . HIS A 1 109 ? -13.714 17.932 8.877 1.00 66.25 109 HIS A C 1
ATOM 724 O O . HIS A 1 109 ? -12.693 18.257 8.313 1.00 66.25 109 HIS A O 1
ATOM 730 N N . THR A 1 110 ? -13.752 17.098 9.902 1.00 72.38 110 THR A N 1
ATOM 731 C CA . THR A 1 110 ? -12.643 16.312 10.461 1.00 72.38 110 THR A CA 1
ATOM 732 C C . THR A 1 110 ? -13.307 15.256 11.323 1.00 72.38 110 THR A C 1
ATOM 734 O O . THR A 1 110 ? -13.188 15.251 12.546 1.00 72.38 110 THR A O 1
ATOM 737 N N . SER A 1 111 ? -14.209 14.517 10.680 1.00 84.19 111 SER A N 1
ATOM 738 C CA . SER A 1 111 ? -15.127 13.623 11.365 1.00 84.19 111 SER A CA 1
ATOM 739 C C . SER A 1 111 ? -14.686 12.193 11.138 1.00 84.19 111 SER A C 1
ATOM 741 O O . SER A 1 111 ? -14.595 11.748 9.990 1.00 84.19 111 SER A O 1
ATOM 743 N N . GLU A 1 112 ? -14.408 11.491 12.231 1.00 90.62 112 GLU A N 1
ATOM 744 C CA . GLU A 1 112 ? -13.617 10.262 12.198 1.00 90.62 112 GLU A CA 1
ATOM 745 C C . GLU A 1 112 ? -14.291 9.083 12.906 1.00 90.62 112 GLU A C 1
ATOM 747 O O . GLU A 1 112 ? -15.058 9.261 13.858 1.00 90.62 112 GLU A O 1
ATOM 752 N N . ALA A 1 113 ? -13.979 7.869 12.456 1.00 95.00 113 ALA A N 1
ATOM 753 C CA . ALA A 1 113 ? -14.254 6.643 13.200 1.00 95.00 113 ALA A CA 1
ATOM 754 C C . ALA A 1 113 ? -12.962 5.836 13.364 1.00 95.00 113 ALA A C 1
ATOM 756 O O . ALA A 1 113 ? -12.320 5.498 12.373 1.00 95.00 113 ALA A O 1
ATOM 757 N N . VAL A 1 114 ? -12.556 5.563 14.606 1.00 96.88 114 VAL A N 1
ATOM 758 C CA . VAL A 1 114 ? -11.222 5.011 14.904 1.00 96.88 114 VAL A CA 1
ATOM 759 C C . VAL A 1 114 ? -11.297 3.856 15.901 1.00 96.88 114 VAL A C 1
ATOM 761 O O . VAL A 1 114 ? -11.953 3.973 16.938 1.00 96.88 114 VAL A O 1
ATOM 764 N N . ILE A 1 115 ? -10.578 2.771 15.617 1.00 98.56 115 ILE A N 1
ATOM 765 C CA . ILE A 1 115 ? -10.143 1.789 16.616 1.00 98.56 115 ILE A CA 1
ATOM 766 C C . ILE A 1 115 ? -8.643 2.002 16.825 1.00 98.56 115 ILE A C 1
ATOM 768 O O . ILE A 1 115 ? -7.851 1.709 15.935 1.00 98.56 115 ILE A O 1
ATOM 772 N N . GLY A 1 116 ? -8.253 2.541 17.975 1.00 97.12 116 GLY A N 1
ATOM 773 C CA . GLY A 1 116 ? -6.866 2.922 18.237 1.00 97.12 116 GLY A CA 1
ATOM 774 C C . GLY A 1 116 ? -6.729 4.217 19.030 1.00 97.12 116 GLY A C 1
ATOM 775 O O . GLY A 1 116 ? -7.707 4.771 19.556 1.00 97.12 116 GLY A O 1
ATOM 776 N N . SER A 1 117 ? -5.496 4.706 19.114 1.00 94.44 117 SER A N 1
ATOM 777 C CA . SER A 1 117 ? -5.131 5.887 19.897 1.00 94.44 117 SER A CA 1
ATOM 778 C C . SER A 1 117 ? -4.816 7.111 19.028 1.00 94.44 117 SER A C 1
ATOM 780 O O . SER A 1 117 ? -4.831 7.050 17.802 1.00 94.44 117 SER A O 1
ATOM 782 N N . GLY A 1 118 ? -4.626 8.278 19.648 1.00 89.12 118 GLY A N 1
ATOM 783 C CA . GLY A 1 118 ? -4.372 9.542 18.944 1.00 89.12 118 GLY A CA 1
ATOM 784 C C . GLY A 1 118 ? -5.643 10.318 18.573 1.00 89.12 118 GLY A C 1
ATOM 785 O O . GLY A 1 118 ? -6.553 10.472 19.384 1.00 89.12 118 GLY A O 1
ATOM 786 N N . GLY A 1 119 ? -5.720 10.839 17.354 1.00 87.31 119 GLY A N 1
ATOM 787 C CA . GLY A 1 119 ? -6.803 11.672 16.830 1.00 87.31 119 GLY A CA 1
ATOM 788 C C . GLY A 1 119 ? -6.312 13.002 16.275 1.00 87.31 119 GLY A C 1
ATOM 789 O O . GLY A 1 119 ? -5.147 13.370 16.417 1.00 87.31 119 GLY A O 1
ATOM 790 N N . ALA A 1 120 ? -7.221 13.747 15.650 1.00 87.19 120 ALA A N 1
ATOM 791 C CA . ALA A 1 120 ? -6.818 14.954 14.950 1.00 87.19 120 ALA A CA 1
ATOM 792 C C . ALA A 1 120 ? -6.283 16.040 15.907 1.00 87.19 120 ALA A C 1
ATOM 794 O O . ALA A 1 120 ? -6.898 16.334 16.938 1.00 87.19 120 ALA A O 1
ATOM 795 N N . TRP A 1 121 ? -5.141 16.649 15.587 1.00 86.62 121 TRP A N 1
ATOM 796 C CA . TRP A 1 121 ? -4.405 17.578 16.461 1.00 86.62 121 TRP A CA 1
ATOM 797 C C . TRP A 1 121 ? -4.043 17.026 17.852 1.00 86.62 121 TRP A C 1
ATOM 799 O O . TRP A 1 121 ? -3.865 17.807 18.791 1.00 86.62 121 TRP A O 1
ATOM 809 N N . ALA A 1 122 ? -3.973 15.705 18.029 1.00 88.19 122 ALA A N 1
ATOM 810 C CA . ALA A 1 122 ? -3.505 15.109 19.277 1.00 88.19 122 ALA A CA 1
ATOM 811 C C . ALA A 1 122 ? -1.973 15.209 19.404 1.00 88.19 122 ALA A C 1
ATOM 813 O O . ALA A 1 122 ? -1.251 15.098 18.412 1.00 88.19 122 ALA A O 1
ATOM 814 N N . ASN A 1 123 ? -1.499 15.397 20.637 1.00 88.81 123 ASN A N 1
ATOM 815 C CA . ASN A 1 123 ? -0.087 15.549 20.982 1.00 88.81 123 ASN A CA 1
ATOM 816 C C . ASN A 1 123 ? 0.319 14.526 22.049 1.00 88.81 123 ASN A C 1
ATOM 818 O O . ASN A 1 123 ? -0.232 14.540 23.152 1.00 88.81 123 ASN A O 1
ATOM 822 N N . GLY A 1 124 ? 1.323 13.709 21.752 1.00 89.31 124 GLY A N 1
ATOM 823 C CA . GLY A 1 124 ? 1.824 12.656 22.635 1.00 89.31 124 GLY A CA 1
ATOM 824 C C . GLY A 1 124 ? 2.195 11.414 21.837 1.00 89.31 124 GLY A C 1
ATOM 825 O O . GLY A 1 124 ? 1.746 11.257 20.698 1.00 89.31 124 GLY A O 1
ATOM 826 N N . ASP A 1 125 ? 3.005 10.558 22.447 1.00 93.38 125 ASP A N 1
ATOM 827 C CA . ASP A 1 125 ? 3.324 9.253 21.878 1.00 93.38 125 ASP A CA 1
ATOM 828 C C . ASP A 1 125 ? 2.110 8.319 22.018 1.00 93.38 125 ASP A C 1
ATOM 830 O O . ASP A 1 125 ? 1.330 8.421 22.973 1.00 93.38 125 ASP A O 1
ATOM 834 N N . ASN A 1 126 ? 1.900 7.438 21.040 1.00 93.44 126 ASN A N 1
ATOM 835 C CA . ASN A 1 126 ? 0.786 6.499 21.040 1.00 93.44 126 ASN A CA 1
ATOM 836 C C . ASN A 1 126 ? 1.263 5.051 20.960 1.00 93.44 126 ASN A C 1
ATOM 838 O O . ASN A 1 126 ? 1.790 4.595 19.946 1.00 93.44 126 ASN A O 1
ATOM 842 N N . GLY A 1 127 ? 0.990 4.321 22.026 1.00 92.81 127 GLY A N 1
ATOM 843 C CA . GLY A 1 127 ? 1.459 2.970 22.239 1.00 92.81 127 GLY A CA 1
ATOM 844 C C . GLY A 1 127 ? 2.938 2.904 22.610 1.00 92.81 127 GLY A C 1
ATOM 845 O O . GLY A 1 127 ? 3.709 3.856 22.445 1.00 92.81 127 GLY A O 1
ATOM 846 N N . VAL A 1 128 ? 3.333 1.738 23.101 1.00 93.94 128 VAL A N 1
ATOM 847 C CA . VAL A 1 128 ? 4.725 1.360 23.356 1.00 93.94 128 VAL A CA 1
ATOM 848 C C . VAL A 1 128 ? 5.016 -0.011 22.751 1.00 93.94 128 VAL A C 1
ATOM 850 O O . VAL A 1 128 ? 4.116 -0.748 22.357 1.00 93.94 128 VAL A O 1
ATOM 853 N N . THR A 1 129 ? 6.293 -0.396 22.686 1.00 92.50 129 THR A N 1
ATOM 854 C CA . THR A 1 129 ? 6.661 -1.755 22.265 1.00 92.50 129 THR A CA 1
ATOM 855 C C . THR A 1 129 ? 5.956 -2.798 23.136 1.00 92.50 129 THR A C 1
ATOM 857 O O . THR A 1 129 ? 6.186 -2.845 24.344 1.00 92.50 129 THR A O 1
ATOM 860 N N . GLY A 1 130 ? 5.159 -3.658 22.502 1.00 90.62 130 GLY A N 1
ATOM 861 C CA . GLY A 1 130 ? 4.374 -4.703 23.158 1.00 90.62 130 GLY A CA 1
ATOM 862 C C . GLY A 1 130 ? 2.874 -4.415 23.238 1.00 90.62 130 GLY A C 1
ATOM 863 O O . GLY A 1 130 ? 2.130 -5.358 23.486 1.00 90.62 130 GLY A O 1
ATOM 864 N N . ASP A 1 131 ? 2.436 -3.175 22.993 1.00 96.25 131 ASP A N 1
ATOM 865 C CA . ASP A 1 131 ? 1.012 -2.870 22.830 1.00 96.25 131 ASP A CA 1
ATOM 866 C C . ASP A 1 131 ? 0.479 -3.463 21.524 1.00 96.25 131 ASP A C 1
ATOM 868 O O . ASP A 1 131 ? 1.148 -3.419 20.484 1.00 96.25 131 ASP A O 1
ATOM 872 N N . VAL A 1 132 ? -0.760 -3.961 21.568 1.00 97.81 132 VAL A N 1
ATOM 873 C CA . VAL A 1 132 ? -1.423 -4.573 20.411 1.00 97.81 132 VAL A CA 1
ATOM 874 C C . VAL A 1 132 ? -2.831 -4.015 20.193 1.00 97.81 132 VAL A C 1
ATOM 876 O O . VAL A 1 132 ? -3.652 -3.929 21.111 1.00 97.81 132 VAL A O 1
ATOM 879 N N . ILE A 1 133 ? -3.165 -3.721 18.934 1.00 98.81 133 ILE A N 1
ATOM 880 C CA . ILE A 1 133 ? -4.545 -3.515 18.479 1.00 98.81 133 ILE A CA 1
ATOM 881 C C . ILE A 1 133 ? -5.017 -4.776 17.752 1.00 98.81 133 ILE A C 1
ATOM 883 O O . ILE A 1 133 ? -4.492 -5.135 16.704 1.00 98.81 133 ILE A O 1
ATOM 887 N N . THR A 1 134 ? -6.040 -5.440 18.288 1.00 98.81 134 THR A N 1
ATOM 888 C CA . THR A 1 134 ? -6.650 -6.641 17.697 1.00 98.81 134 THR A CA 1
ATOM 889 C C . THR A 1 134 ? -8.089 -6.363 17.274 1.00 98.81 134 THR A C 1
ATOM 891 O O . THR A 1 134 ? -8.906 -5.936 18.091 1.00 98.81 134 THR A O 1
ATOM 894 N N . VAL A 1 135 ? -8.424 -6.651 16.017 1.00 98.88 135 VAL A N 1
ATOM 895 C CA . VAL A 1 135 ? -9.767 -6.498 15.443 1.00 98.88 135 VAL A CA 1
ATOM 896 C C . VAL A 1 135 ? -10.191 -7.806 14.782 1.00 98.88 135 VAL A C 1
ATOM 898 O O . VAL A 1 135 ? -9.603 -8.208 13.787 1.00 98.88 135 VAL A O 1
ATOM 901 N N . ASN A 1 136 ? -11.227 -8.461 15.307 1.00 98.69 136 ASN A N 1
ATOM 902 C CA . ASN A 1 136 ? -11.698 -9.757 14.810 1.00 98.69 136 ASN A CA 1
ATOM 903 C C . ASN A 1 136 ? -13.190 -9.702 14.465 1.00 98.69 136 ASN A C 1
ATOM 905 O O . ASN A 1 136 ? -14.029 -9.658 15.369 1.00 98.69 136 ASN A O 1
ATOM 909 N N . ALA A 1 137 ? -13.528 -9.749 13.178 1.00 98.75 137 ALA A N 1
ATOM 910 C CA . ALA A 1 137 ? -14.904 -9.845 12.696 1.00 98.75 137 ALA A CA 1
ATOM 911 C C . ALA A 1 137 ? -15.213 -11.261 12.194 1.00 98.75 137 ALA A C 1
ATOM 913 O O . ALA A 1 137 ? -14.442 -11.861 11.448 1.00 98.75 137 ALA A O 1
ATOM 914 N N . GLY A 1 138 ? -16.371 -11.802 12.560 1.00 98.38 138 GLY A N 1
ATOM 915 C CA . GLY A 1 138 ? -16.824 -13.107 12.093 1.00 98.38 138 GLY A CA 1
ATOM 916 C C . GLY A 1 138 ? -17.323 -13.086 10.648 1.00 98.38 138 GLY A C 1
ATOM 917 O O . GLY A 1 138 ? -17.420 -14.150 10.038 1.00 98.38 138 GLY A O 1
ATOM 918 N N . ARG A 1 139 ? -17.591 -11.900 10.086 1.00 98.56 139 ARG A N 1
ATOM 919 C CA . ARG A 1 139 ? -17.846 -11.696 8.659 1.00 98.56 139 ARG A CA 1
ATOM 920 C C . ARG A 1 139 ? -16.930 -10.627 8.066 1.00 98.56 139 ARG A C 1
ATOM 922 O O . ARG A 1 139 ? -15.862 -11.009 7.612 1.00 98.56 139 ARG A O 1
ATOM 929 N N . ASP A 1 140 ? -17.287 -9.344 8.074 1.00 98.75 140 ASP A N 1
ATOM 930 C CA . ASP A 1 140 ? -16.490 -8.324 7.374 1.00 98.75 140 ASP A CA 1
ATOM 931 C C . ASP A 1 140 ? -15.833 -7.309 8.314 1.00 98.75 140 ASP A C 1
ATOM 933 O O . ASP A 1 140 ? -16.386 -6.953 9.358 1.00 98.75 140 ASP A O 1
ATOM 937 N N . VAL A 1 141 ? -14.684 -6.775 7.896 1.00 98.88 141 VAL A N 1
ATOM 938 C CA . VAL A 1 141 ? -14.142 -5.519 8.433 1.00 98.88 141 VAL A CA 1
ATOM 939 C C . VAL A 1 141 ? -14.238 -4.451 7.352 1.00 98.88 141 VAL A C 1
ATOM 941 O O . VAL A 1 141 ? -13.652 -4.576 6.278 1.00 98.88 141 VAL A O 1
ATOM 944 N N . LEU A 1 142 ? -14.970 -3.379 7.639 1.00 98.62 142 LEU A N 1
ATOM 945 C CA . LEU A 1 142 ? -15.242 -2.312 6.685 1.00 98.62 142 LEU A CA 1
ATOM 946 C C . LEU A 1 142 ? -14.803 -0.958 7.246 1.00 98.62 142 LEU A C 1
ATOM 948 O O . LEU A 1 142 ? -15.307 -0.513 8.273 1.00 98.62 142 LEU A O 1
ATOM 952 N N . LEU A 1 143 ? -13.896 -0.284 6.543 1.00 98.12 143 LEU A N 1
ATOM 953 C CA . LEU A 1 143 ? -13.445 1.078 6.823 1.00 98.12 143 LEU A CA 1
ATOM 954 C C . LEU A 1 143 ? -13.849 1.973 5.655 1.00 98.12 143 LEU A C 1
ATOM 956 O O . LEU A 1 143 ? -13.361 1.797 4.539 1.00 98.12 143 LEU A O 1
ATOM 960 N N . VAL A 1 144 ? -14.731 2.938 5.900 1.00 93.88 144 VAL A N 1
ATOM 961 C CA . VAL A 1 144 ? -15.182 3.891 4.880 1.00 93.88 144 VAL A CA 1
ATOM 962 C C . VAL A 1 144 ? -15.012 5.309 5.394 1.00 93.88 144 VAL A C 1
ATOM 964 O O . VAL A 1 144 ? -15.672 5.701 6.357 1.00 93.88 144 VAL A O 1
ATOM 967 N N . SER A 1 145 ? -14.175 6.110 4.738 1.00 89.69 145 SER A N 1
ATOM 968 C CA . SER A 1 145 ? -14.069 7.534 5.060 1.00 89.69 145 SER A CA 1
ATOM 969 C C . SER A 1 145 ? -15.420 8.245 4.887 1.00 89.69 145 SER A C 1
ATOM 971 O O . SER A 1 145 ? -16.350 7.738 4.263 1.00 89.69 145 SER A O 1
ATOM 973 N N . GLY A 1 146 ? -15.541 9.457 5.418 1.00 84.50 146 GLY A N 1
ATOM 974 C CA . GLY A 1 146 ? -16.732 10.272 5.189 1.00 84.50 146 GLY A CA 1
ATOM 975 C C . GLY A 1 146 ? -16.782 10.871 3.780 1.00 84.50 146 GLY A C 1
ATOM 976 O O . GLY A 1 146 ? -15.874 10.701 2.962 1.00 84.50 146 GLY A O 1
ATOM 977 N N . ASP A 1 147 ? -17.845 11.626 3.512 1.00 77.50 147 ASP A N 1
ATOM 978 C CA . ASP A 1 147 ? -18.088 12.236 2.193 1.00 77.50 147 ASP A CA 1
ATOM 979 C C . ASP A 1 147 ? -17.363 13.579 1.995 1.00 77.50 147 ASP A C 1
ATOM 981 O O . ASP A 1 147 ? -17.330 14.127 0.890 1.00 77.50 147 ASP A O 1
ATOM 985 N N . PHE A 1 148 ? -16.771 14.118 3.060 1.00 76.69 148 PHE A N 1
ATOM 986 C CA . PHE A 1 148 ? -16.262 15.486 3.118 1.00 76.69 148 PHE A CA 1
ATOM 987 C C . PHE A 1 148 ? -14.772 15.555 3.460 1.00 76.69 148 PHE A C 1
ATOM 989 O O . PHE A 1 148 ? -14.192 14.556 3.883 1.00 76.69 148 PHE A O 1
ATOM 996 N N . ASN A 1 149 ? -14.189 16.753 3.309 1.00 77.12 149 ASN A N 1
ATOM 997 C CA . ASN A 1 149 ? -12.827 17.098 3.736 1.00 77.12 149 ASN A CA 1
ATOM 998 C C . ASN A 1 149 ? -12.442 16.404 5.041 1.00 77.12 149 ASN A C 1
ATOM 1000 O O . ASN A 1 149 ? -13.204 16.456 6.012 1.00 77.12 149 ASN A O 1
ATOM 1004 N N . ASN A 1 150 ? -11.242 15.831 5.052 1.00 81.00 150 ASN A N 1
ATOM 1005 C CA . ASN A 1 150 ? -10.493 15.459 6.236 1.00 81.00 150 ASN A CA 1
ATOM 1006 C C . ASN A 1 150 ? -11.233 14.434 7.116 1.00 81.00 150 ASN A C 1
ATOM 1008 O O . ASN A 1 150 ? -11.019 14.334 8.326 1.00 81.00 150 ASN A O 1
ATOM 1012 N N . THR A 1 151 ? -12.165 13.694 6.517 1.00 87.56 151 THR A N 1
ATOM 1013 C CA . THR A 1 151 ? -12.876 12.598 7.167 1.00 87.56 151 THR A CA 1
ATOM 1014 C C . THR A 1 151 ? -12.109 11.309 6.955 1.00 87.56 151 THR A C 1
ATOM 1016 O O . THR A 1 151 ? -11.660 11.019 5.850 1.00 87.56 151 THR A O 1
ATOM 1019 N N . TYR A 1 152 ? -11.979 10.505 8.001 1.00 91.44 152 TYR A N 1
ATOM 1020 C CA . TYR A 1 152 ? -11.172 9.298 7.915 1.00 91.44 152 TYR A CA 1
ATOM 1021 C C . TYR A 1 152 ? -11.685 8.176 8.800 1.00 91.44 152 TYR A C 1
ATOM 1023 O O . TYR A 1 152 ? -12.477 8.372 9.729 1.00 91.44 152 TYR A O 1
ATOM 1031 N N . THR A 1 153 ? -11.203 6.984 8.484 1.00 95.62 153 THR A N 1
ATOM 1032 C CA . THR A 1 153 ? -11.375 5.782 9.289 1.00 95.62 153 THR A CA 1
ATOM 1033 C C . THR A 1 153 ? -10.040 5.108 9.495 1.00 95.62 153 THR A C 1
ATOM 1035 O O . THR A 1 153 ? -9.269 4.993 8.543 1.00 95.62 153 THR A O 1
ATOM 1038 N N . GLN A 1 154 ? -9.771 4.653 10.714 1.00 97.44 154 GLN A N 1
ATOM 1039 C CA . GLN A 1 154 ? -8.478 4.061 11.039 1.00 97.44 154 GLN A CA 1
ATOM 1040 C C . GLN A 1 154 ? -8.607 2.902 12.029 1.00 97.44 154 GLN A C 1
ATOM 1042 O O . GLN A 1 154 ? -9.320 3.018 13.027 1.00 97.44 154 GLN A O 1
ATOM 1047 N N . ILE A 1 155 ? -7.883 1.815 11.765 1.00 98.69 155 ILE A N 1
ATOM 1048 C CA . ILE A 1 155 ? -7.468 0.845 12.782 1.00 98.69 155 ILE A CA 1
ATOM 1049 C C . ILE A 1 155 ? -5.966 1.044 12.985 1.00 98.69 155 ILE A C 1
ATOM 1051 O O . ILE A 1 155 ? -5.188 0.791 12.071 1.00 98.69 155 ILE A O 1
ATOM 1055 N N . GLY A 1 156 ? -5.559 1.531 14.151 1.00 97.75 156 GLY A N 1
ATOM 1056 C CA . GLY A 1 156 ? -4.173 1.913 14.424 1.00 97.75 156 GLY A CA 1
ATOM 1057 C C . GLY A 1 156 ? -4.066 3.257 15.134 1.00 97.75 156 GLY A C 1
ATOM 1058 O O . GLY A 1 156 ? -5.074 3.888 15.464 1.00 97.75 156 GLY A O 1
ATOM 1059 N N . ASN A 1 157 ? -2.835 3.693 15.381 1.00 95.44 157 ASN A N 1
ATOM 1060 C CA . ASN A 1 157 ? -2.563 4.921 16.121 1.00 95.44 157 ASN A CA 1
ATOM 1061 C C . ASN A 1 157 ? -2.265 6.111 15.214 1.00 95.44 157 ASN A C 1
ATOM 1063 O O . ASN A 1 157 ? -1.731 5.955 14.122 1.00 95.44 157 ASN A O 1
ATOM 1067 N N . GLY A 1 158 ? -2.536 7.315 15.713 1.00 90.88 158 GLY A N 1
ATOM 1068 C CA . GLY A 1 158 ? -2.239 8.569 15.025 1.00 90.88 158 GLY A CA 1
ATOM 1069 C C . GLY A 1 158 ? -3.518 9.283 14.603 1.00 90.88 158 GLY A C 1
ATOM 1070 O O . GLY A 1 158 ? -4.447 9.401 15.404 1.00 90.88 158 GLY A O 1
ATOM 1071 N N . GLY A 1 159 ? -3.561 9.835 13.396 1.00 87.44 159 GLY A N 1
ATOM 1072 C CA . GLY A 1 159 ? -4.704 10.603 12.916 1.00 87.44 159 GLY A CA 1
ATOM 1073 C C . GLY A 1 159 ? -4.321 11.640 11.868 1.00 87.44 159 GLY A C 1
ATOM 1074 O O . GLY A 1 159 ? -3.352 11.483 11.133 1.00 87.44 159 GLY A O 1
ATOM 1075 N N . LEU A 1 160 ? -5.094 12.722 11.827 1.00 85.38 160 LEU A N 1
ATOM 1076 C CA . LEU A 1 160 ? -4.927 13.814 10.876 1.00 85.38 160 LEU A CA 1
ATOM 1077 C C . LEU A 1 160 ? -4.404 15.084 11.556 1.00 85.38 160 LEU A C 1
ATOM 1079 O O . LEU A 1 160 ? -5.016 15.528 12.526 1.00 85.38 160 LEU A O 1
ATOM 1083 N N . LEU A 1 161 ? -3.395 15.738 10.973 1.00 77.06 161 LEU A N 1
ATOM 1084 C CA . LEU A 1 161 ? -2.834 17.024 11.417 1.00 77.06 161 LEU A CA 1
ATOM 1085 C C . LEU A 1 161 ? -2.252 16.984 12.839 1.00 77.06 161 LEU A C 1
ATOM 1087 O O . LEU A 1 161 ? -2.943 16.731 13.824 1.00 77.06 161 LEU A O 1
ATOM 1091 N N . GLN A 1 162 ? -0.975 17.329 12.997 1.00 62.91 162 GLN A N 1
ATOM 1092 C CA . GLN A 1 162 ? -0.375 17.466 14.331 1.00 62.91 162 GLN A CA 1
ATOM 1093 C C . GLN A 1 162 ? -0.785 18.787 15.015 1.00 62.91 162 GLN A C 1
ATOM 1095 O O . GLN A 1 162 ? -0.882 19.848 14.390 1.00 62.91 162 GLN A O 1
ATOM 1100 N N . GLY A 1 163 ? -0.982 18.758 16.338 1.00 55.94 163 GLY A N 1
ATOM 1101 C CA . GLY A 1 163 ? -1.263 19.936 17.157 1.00 55.94 163 GLY A CA 1
ATOM 1102 C C . GLY A 1 163 ? -0.045 20.847 17.346 1.00 55.94 163 GLY A C 1
ATOM 1103 O O . GLY A 1 163 ? 0.512 20.884 18.432 1.00 55.94 163 GLY A O 1
ATOM 1104 N N . GLN A 1 164 ? 0.347 21.591 16.306 1.00 51.09 164 GLN A N 1
ATOM 1105 C CA . GLN A 1 164 ? 1.206 22.794 16.297 1.00 51.09 164 GLN A CA 1
ATOM 1106 C C . GLN A 1 164 ? 2.243 22.938 17.446 1.00 51.09 164 GLN A C 1
ATOM 1108 O O . GLN A 1 164 ? 2.342 23.994 18.073 1.00 51.09 164 GLN A O 1
ATOM 1113 N N . LEU A 1 165 ? 3.065 21.917 17.707 1.00 57.31 165 LEU A N 1
ATOM 1114 C CA . LEU A 1 165 ? 4.358 22.075 18.379 1.00 57.31 165 LEU A CA 1
ATOM 1115 C C . LEU A 1 165 ? 5.429 21.883 17.308 1.00 57.31 165 LEU A C 1
ATOM 1117 O O . LEU A 1 165 ? 5.793 20.773 16.940 1.00 57.31 165 LEU A O 1
ATOM 1121 N N . VAL A 1 166 ? 5.862 22.997 16.719 1.00 57.41 166 VAL A N 1
ATOM 1122 C CA . VAL A 1 166 ? 6.819 22.994 15.607 1.00 57.41 166 VAL A CA 1
ATOM 1123 C C . VAL A 1 166 ? 8.100 22.268 16.033 1.00 57.41 166 VAL A C 1
ATOM 1125 O O . VAL A 1 166 ? 8.758 22.692 16.982 1.00 57.41 166 VAL A O 1
ATOM 1128 N N . GLY A 1 167 ? 8.462 21.208 15.306 1.00 63.66 167 GLY A N 1
ATOM 1129 C CA . GLY A 1 167 ? 9.732 20.495 15.470 1.00 63.66 167 GLY A CA 1
ATOM 1130 C C . GLY A 1 167 ? 9.720 19.291 16.416 1.00 63.66 167 GLY A C 1
ATOM 1131 O O . GLY A 1 167 ? 10.798 18.798 16.739 1.00 63.66 167 GLY A O 1
ATOM 1132 N N . THR A 1 168 ? 8.557 18.809 16.867 1.00 78.00 168 THR A N 1
ATOM 1133 C CA . THR A 1 168 ? 8.459 17.554 17.635 1.00 78.00 168 THR A CA 1
ATOM 1134 C C . THR A 1 168 ? 7.985 16.394 16.762 1.00 78.00 168 THR A C 1
ATOM 1136 O O . THR A 1 168 ? 6.918 16.482 16.156 1.00 78.00 168 THR A O 1
ATOM 1139 N N . THR A 1 169 ? 8.739 15.295 16.754 1.00 85.25 169 THR A N 1
ATOM 1140 C CA . THR A 1 169 ? 8.331 14.007 16.171 1.00 85.25 169 THR A CA 1
ATOM 1141 C C . THR A 1 169 ? 7.829 13.103 17.293 1.00 85.25 169 THR A C 1
ATOM 1143 O O . THR A 1 169 ? 8.565 12.889 18.255 1.00 85.25 169 THR A O 1
ATOM 1146 N N . TYR A 1 170 ? 6.594 12.609 17.186 1.00 90.06 170 TYR A N 1
ATOM 1147 C CA . TYR A 1 170 ? 6.028 11.638 18.136 1.00 90.06 170 TYR A CA 1
ATOM 1148 C C . TYR A 1 170 ? 6.324 10.204 17.704 1.00 90.06 170 TYR A C 1
ATOM 1150 O O . TYR A 1 170 ? 6.768 9.973 16.583 1.00 90.06 170 TYR A O 1
ATOM 1158 N N . SER A 1 171 ? 6.075 9.237 18.574 1.00 93.69 171 SER A N 1
ATOM 1159 C CA . SER A 1 171 ? 6.179 7.815 18.255 1.00 93.69 171 SER A CA 1
ATOM 1160 C C . SER A 1 171 ? 4.805 7.161 18.290 1.00 93.69 171 SER A C 1
ATOM 1162 O O . SER A 1 171 ? 4.055 7.366 19.239 1.00 93.69 171 SER A O 1
ATOM 1164 N N . ASN A 1 172 ? 4.486 6.358 17.278 1.00 94.75 172 ASN A N 1
ATOM 1165 C CA . ASN A 1 172 ? 3.332 5.468 17.289 1.00 94.75 172 ASN A CA 1
ATOM 1166 C C . ASN A 1 172 ? 3.832 4.023 17.177 1.00 94.75 172 ASN A C 1
ATOM 1168 O O . ASN A 1 172 ? 4.262 3.608 16.101 1.00 94.75 172 ASN A O 1
ATOM 1172 N N . ILE A 1 173 ? 3.818 3.270 18.275 1.00 96.31 173 ILE A N 1
ATOM 1173 C CA . ILE A 1 173 ? 4.443 1.942 18.350 1.00 96.31 173 ILE A CA 1
ATOM 1174 C C . ILE A 1 173 ? 3.398 0.946 18.827 1.00 96.31 173 ILE A C 1
ATOM 1176 O O . ILE A 1 173 ? 3.042 0.949 20.000 1.00 96.31 173 ILE A O 1
ATOM 1180 N N . THR A 1 174 ? 2.867 0.131 17.920 1.00 96.88 174 THR A N 1
ATOM 1181 C CA . THR A 1 174 ? 1.828 -0.859 18.237 1.00 96.88 174 THR A CA 1
ATOM 1182 C C . THR A 1 174 ? 1.724 -1.873 17.115 1.00 96.88 174 THR A C 1
ATOM 1184 O O . THR A 1 174 ? 1.637 -1.474 15.950 1.00 96.88 174 THR A O 1
ATOM 1187 N N . ASP A 1 175 ? 1.649 -3.150 17.474 1.00 98.62 175 ASP A N 1
ATOM 1188 C CA . ASP A 1 175 ? 1.345 -4.207 16.515 1.00 98.62 175 ASP A CA 1
ATOM 1189 C C . ASP A 1 175 ? -0.160 -4.222 16.229 1.00 98.62 175 ASP A C 1
ATOM 1191 O O . ASP A 1 175 ? -0.991 -4.017 17.119 1.00 98.62 175 ASP A O 1
ATOM 1195 N N . ILE A 1 176 ? -0.542 -4.460 14.980 1.00 98.88 176 ILE A N 1
ATOM 1196 C CA . ILE A 1 176 ? -1.937 -4.420 14.541 1.00 98.88 176 ILE A CA 1
ATOM 1197 C C . ILE A 1 176 ? -2.304 -5.755 13.902 1.00 98.88 176 ILE A C 1
ATOM 1199 O O . ILE A 1 176 ? -1.695 -6.189 12.931 1.00 98.88 176 ILE A O 1
ATOM 1203 N N . SER A 1 177 ? -3.356 -6.391 14.411 1.00 98.81 177 SER A N 1
ATOM 1204 C CA . SER A 1 177 ? -3.918 -7.621 13.857 1.00 98.81 177 SER A CA 1
ATOM 1205 C C . SER A 1 177 ? -5.378 -7.403 13.479 1.00 98.81 177 SER A C 1
ATOM 1207 O O . SER A 1 177 ? -6.191 -7.019 14.324 1.00 98.81 177 SER A O 1
ATOM 1209 N N . VAL A 1 178 ? -5.722 -7.635 12.211 1.00 98.94 178 VAL A N 1
ATOM 1210 C CA . VAL A 1 178 ? -7.094 -7.514 11.703 1.00 98.94 178 VAL A CA 1
ATOM 1211 C C . VAL A 1 178 ? -7.496 -8.797 10.993 1.00 98.94 178 VAL A C 1
ATOM 1213 O O . VAL A 1 178 ? -6.879 -9.189 10.002 1.00 98.94 178 VAL A O 1
ATOM 1216 N N . THR A 1 179 ? -8.559 -9.435 11.478 1.00 98.75 179 THR A N 1
ATOM 1217 C CA . THR A 1 179 ? -9.117 -10.646 10.879 1.00 98.75 179 THR A CA 1
ATOM 1218 C C . THR A 1 179 ? -10.590 -10.480 10.518 1.00 98.75 179 THR A C 1
ATOM 1220 O O . THR A 1 179 ? -11.370 -9.885 11.267 1.00 98.75 179 THR A O 1
ATOM 1223 N N . ALA A 1 180 ? -10.976 -11.022 9.363 1.00 98.75 180 ALA A N 1
ATOM 1224 C CA . ALA A 1 180 ? -12.353 -11.068 8.891 1.00 98.75 180 ALA A CA 1
ATOM 1225 C C . ALA A 1 180 ? -12.710 -12.476 8.407 1.00 98.75 180 ALA A C 1
ATOM 1227 O O . ALA A 1 180 ? -11.992 -13.094 7.616 1.00 98.75 180 ALA A O 1
ATOM 1228 N N . GLY A 1 181 ? -13.861 -12.979 8.851 1.00 98.62 181 GLY A N 1
ATOM 1229 C CA . GLY A 1 181 ? -14.408 -14.257 8.402 1.00 98.62 181 GLY A CA 1
ATOM 1230 C C . GLY A 1 181 ? -14.844 -14.279 6.936 1.00 98.62 181 GLY A C 1
ATOM 1231 O O . GLY A 1 181 ? -15.171 -15.357 6.445 1.00 98.62 181 GLY A O 1
ATOM 1232 N N . ARG A 1 182 ? -14.838 -13.133 6.246 1.00 98.56 182 ARG A N 1
ATOM 1233 C CA . ARG A 1 182 ? -15.063 -12.952 4.812 1.00 98.56 182 ARG A CA 1
ATOM 1234 C C . ARG A 1 182 ? -14.197 -11.803 4.279 1.00 98.56 182 ARG A C 1
ATOM 1236 O O . ARG A 1 182 ? -13.035 -12.063 4.001 1.00 98.56 182 ARG A O 1
ATOM 1243 N N . ASP A 1 183 ? -14.699 -10.576 4.149 1.00 98.81 183 ASP A N 1
ATOM 1244 C CA . ASP A 1 183 ? -13.990 -9.525 3.406 1.00 98.81 183 ASP A CA 1
ATOM 1245 C C . ASP A 1 183 ? -13.377 -8.460 4.330 1.00 98.81 183 ASP A C 1
ATOM 1247 O O . ASP A 1 183 ? -13.922 -8.125 5.385 1.00 98.81 183 ASP A O 1
ATOM 1251 N N . ILE A 1 184 ? -12.257 -7.875 3.902 1.00 98.88 184 ILE A N 1
ATOM 1252 C CA . ILE A 1 184 ? -11.721 -6.632 4.470 1.00 98.88 184 ILE A CA 1
ATOM 1253 C C . ILE A 1 184 ? -11.764 -5.568 3.380 1.00 98.88 184 ILE A C 1
ATOM 1255 O O . ILE A 1 184 ? -11.229 -5.754 2.290 1.00 98.88 184 ILE A O 1
ATOM 1259 N N . THR A 1 185 ? -12.407 -4.436 3.646 1.00 98.69 185 THR A N 1
ATOM 1260 C CA . THR A 1 185 ? -12.525 -3.347 2.669 1.00 98.69 185 THR A CA 1
ATOM 1261 C C . THR A 1 185 ? -12.155 -2.011 3.291 1.00 98.69 185 THR A C 1
ATOM 1263 O O . THR A 1 185 ? -12.742 -1.592 4.287 1.00 98.69 185 THR A O 1
ATOM 1266 N N . LEU A 1 186 ? -11.212 -1.314 2.661 1.00 98.25 186 LEU A N 1
ATOM 1267 C CA . LEU A 1 186 ? -10.813 0.053 2.978 1.00 98.25 186 LEU A CA 1
ATOM 1268 C C . LEU A 1 186 ? -11.227 0.938 1.811 1.00 98.25 186 LEU A C 1
ATOM 1270 O O . LEU A 1 186 ? -10.802 0.725 0.680 1.00 98.25 186 LEU A O 1
ATOM 1274 N N . THR A 1 187 ? -12.069 1.932 2.063 1.00 94.50 187 THR A N 1
ATOM 1275 C CA . THR A 1 187 ? -12.528 2.871 1.039 1.00 94.50 187 THR A CA 1
ATOM 1276 C C . THR A 1 187 ? -12.362 4.296 1.537 1.00 94.50 187 THR A C 1
ATOM 1278 O O . THR A 1 187 ? -13.060 4.734 2.451 1.00 94.50 187 THR A O 1
ATOM 1281 N N . ALA A 1 188 ? -11.492 5.058 0.884 1.00 90.50 188 ALA A N 1
ATOM 1282 C CA . ALA A 1 188 ? -11.594 6.508 0.921 1.00 90.50 188 ALA A CA 1
ATOM 1283 C C . ALA A 1 188 ? -12.670 6.924 -0.089 1.00 90.50 188 ALA A C 1
ATOM 1285 O O . ALA A 1 188 ? -12.490 6.753 -1.292 1.00 90.50 188 ALA A O 1
ATOM 1286 N N . ASN A 1 189 ? -13.820 7.413 0.375 1.00 83.62 189 ASN A N 1
ATOM 1287 C CA . ASN A 1 189 ? -14.960 7.702 -0.493 1.00 83.62 189 ASN A CA 1
ATOM 1288 C C . ASN A 1 189 ? -14.591 8.706 -1.600 1.00 83.62 189 ASN A C 1
ATOM 1290 O O . ASN A 1 189 ? -13.930 9.711 -1.323 1.00 83.62 189 ASN A O 1
ATOM 1294 N N . PRO A 1 190 ? -15.050 8.510 -2.850 1.00 70.88 190 PRO A N 1
ATOM 1295 C CA . PRO A 1 190 ? -14.890 9.505 -3.903 1.00 70.88 190 PRO A CA 1
ATOM 1296 C C . PRO A 1 190 ? -15.710 10.762 -3.582 1.00 70.88 190 PRO A C 1
ATOM 1298 O O . PRO A 1 190 ? -16.818 10.698 -3.057 1.00 70.88 190 PRO A O 1
ATOM 1301 N N . THR A 1 191 ? -15.159 11.935 -3.879 1.00 63.47 191 THR A N 1
ATOM 1302 C CA . THR A 1 191 ? -15.788 13.218 -3.542 1.00 63.47 191 THR A CA 1
ATOM 1303 C C . THR A 1 191 ? -17.073 13.500 -4.334 1.00 63.47 191 THR A C 1
ATOM 1305 O O . THR A 1 191 ? -17.037 13.581 -5.558 1.00 63.47 191 THR A O 1
ATOM 1308 N N . ALA A 1 192 ? -18.179 13.806 -3.648 1.00 50.34 192 ALA A N 1
ATOM 1309 C CA . ALA A 1 192 ? -19.353 14.456 -4.238 1.00 50.34 192 ALA A CA 1
ATOM 1310 C C . ALA A 1 192 ? -19.428 15.941 -3.813 1.00 50.34 192 ALA A C 1
ATOM 1312 O O . ALA A 1 192 ? -20.280 16.322 -3.017 1.00 50.34 192 ALA A O 1
ATOM 1313 N N . GLY A 1 193 ? -18.529 16.806 -4.303 1.00 53.66 193 GLY A N 1
ATOM 1314 C CA . GLY A 1 193 ? -18.589 18.254 -4.022 1.00 53.66 193 GLY A CA 1
ATOM 1315 C C . GLY A 1 193 ? -17.250 18.998 -4.045 1.00 53.66 193 GLY A C 1
ATOM 1316 O O . GLY A 1 193 ? -16.191 18.400 -4.146 1.00 53.66 193 GLY A O 1
ATOM 1317 N N . VAL A 1 194 ? -17.290 20.330 -3.979 1.00 47.53 194 VAL A N 1
ATOM 1318 C CA . VAL A 1 194 ? -16.092 21.191 -3.954 1.00 47.53 194 VAL A CA 1
ATOM 1319 C C . VAL A 1 194 ? -15.476 21.239 -2.546 1.00 47.53 194 VAL A C 1
ATOM 1321 O O . VAL A 1 194 ? -16.196 21.503 -1.585 1.00 47.53 194 VAL A O 1
ATOM 1324 N N . GLY A 1 195 ? -14.161 21.004 -2.436 1.00 55.09 195 GLY A N 1
ATOM 1325 C CA . GLY A 1 195 ? -13.406 20.984 -1.173 1.00 55.09 195 GLY A CA 1
ATOM 1326 C C . GLY A 1 195 ? -13.662 19.728 -0.339 1.00 55.09 195 GLY A C 1
ATOM 1327 O O . GLY A 1 195 ? -14.280 19.831 0.718 1.00 55.09 195 GLY A O 1
ATOM 1328 N N . ALA A 1 196 ? -13.245 18.557 -0.834 1.00 57.16 196 ALA A N 1
ATOM 1329 C CA . ALA A 1 196 ? -13.202 17.305 -0.068 1.00 57.16 196 ALA A CA 1
ATOM 1330 C C . ALA A 1 196 ? -11.880 16.559 -0.353 1.00 57.16 196 ALA A C 1
ATOM 1332 O O . ALA A 1 196 ? -11.803 15.809 -1.330 1.00 57.16 196 ALA A O 1
ATOM 1333 N N . ASP A 1 197 ? -10.895 16.785 0.511 1.00 69.81 197 ASP A N 1
ATOM 1334 C CA . ASP A 1 197 ? -9.472 16.432 0.455 1.00 69.81 197 ASP A CA 1
ATOM 1335 C C . ASP A 1 197 ? -9.080 15.727 1.781 1.00 69.81 197 ASP A C 1
ATOM 1337 O O . ASP A 1 197 ? -9.922 15.647 2.677 1.00 69.81 197 ASP A O 1
ATOM 1341 N N . ASP A 1 198 ? -7.870 15.176 1.930 1.00 76.56 198 ASP A N 1
ATOM 1342 C CA . ASP A 1 198 ? -7.400 14.461 3.144 1.00 76.56 198 ASP A CA 1
ATOM 1343 C C . ASP A 1 198 ? -8.301 13.296 3.627 1.00 76.56 198 ASP A C 1
ATOM 1345 O O . ASP A 1 198 ? -8.404 13.029 4.833 1.00 76.56 198 ASP A O 1
ATOM 1349 N N . LYS A 1 199 ? -9.015 12.600 2.731 1.00 86.50 199 LYS A N 1
ATOM 1350 C CA . LYS A 1 199 ? -9.851 11.460 3.140 1.00 86.50 199 LYS A CA 1
ATOM 1351 C C . LYS A 1 199 ? -9.081 10.163 3.090 1.00 86.50 199 LYS A C 1
ATOM 1353 O O . LYS A 1 199 ? -8.518 9.819 2.052 1.00 86.50 199 LYS A O 1
ATOM 1358 N N . TYR A 1 200 ? -9.161 9.380 4.159 1.00 91.88 200 TYR A N 1
ATOM 1359 C CA . TYR A 1 200 ? -8.468 8.102 4.168 1.00 91.88 200 TYR A CA 1
ATOM 1360 C C . TYR A 1 200 ? -9.158 6.975 4.923 1.00 91.88 200 TYR A C 1
ATOM 1362 O O . TYR A 1 200 ? -9.942 7.181 5.852 1.00 91.88 200 TYR A O 1
ATOM 1370 N N . ALA A 1 201 ? -8.819 5.760 4.503 1.00 95.88 201 ALA A N 1
ATOM 1371 C CA . ALA A 1 201 ? -9.067 4.522 5.220 1.00 95.88 201 ALA A CA 1
ATOM 1372 C C . ALA A 1 201 ? -7.719 3.831 5.466 1.00 95.88 201 ALA A C 1
ATOM 1374 O O . ALA A 1 201 ? -7.019 3.495 4.515 1.00 95.88 201 ALA A O 1
ATOM 1375 N N . LEU A 1 202 ? -7.340 3.644 6.729 1.00 98.00 202 LEU A N 1
ATOM 1376 C CA . LEU A 1 202 ? -6.006 3.168 7.104 1.00 98.00 202 LEU A CA 1
ATOM 1377 C C . LEU A 1 202 ? -6.094 1.999 8.089 1.00 98.00 202 LEU A C 1
ATOM 1379 O O . LEU A 1 202 ? -6.780 2.096 9.106 1.00 98.00 202 LEU A O 1
ATOM 1383 N N . ILE A 1 203 ? -5.365 0.918 7.820 1.00 98.75 203 ILE A N 1
ATOM 1384 C CA . ILE A 1 203 ? -4.952 -0.034 8.854 1.00 98.75 203 ILE A CA 1
ATOM 1385 C C . ILE A 1 203 ? -3.450 0.147 9.056 1.00 98.75 203 ILE A C 1
ATOM 1387 O O . ILE A 1 203 ? -2.651 -0.232 8.202 1.00 98.75 203 ILE A O 1
ATOM 1391 N N . GLY A 1 204 ? -3.071 0.770 10.166 1.00 98.06 204 GLY A N 1
ATOM 1392 C CA . GLY A 1 204 ? -1.689 1.138 10.424 1.00 98.06 204 GLY A CA 1
ATOM 1393 C C . GLY A 1 204 ? -1.521 2.337 11.349 1.00 98.06 204 GLY A C 1
ATOM 1394 O O . GLY A 1 204 ? -2.454 3.105 11.608 1.00 98.06 204 GLY A O 1
ATOM 1395 N N . ASN A 1 205 ? -0.292 2.490 11.838 1.00 96.19 205 ASN A N 1
ATOM 1396 C CA . ASN A 1 205 ? 0.149 3.650 12.610 1.00 96.19 205 ASN A CA 1
ATOM 1397 C C . ASN A 1 205 ? 0.527 4.827 11.696 1.00 96.19 205 ASN A C 1
ATOM 1399 O O . ASN A 1 205 ? 1.214 4.641 10.696 1.00 96.19 205 ASN A O 1
ATOM 1403 N N . GLY A 1 206 ? 0.107 6.038 12.055 1.00 93.38 206 GLY A N 1
ATOM 1404 C CA . GLY A 1 206 ? 0.286 7.250 11.264 1.00 93.38 206 GLY A CA 1
ATOM 1405 C C . GLY A 1 206 ? -1.050 7.904 10.915 1.00 93.38 206 GLY A C 1
ATOM 1406 O O . GLY A 1 206 ? -1.894 8.135 11.781 1.00 93.38 206 GLY A O 1
ATOM 1407 N N . GLY A 1 207 ? -1.222 8.241 9.646 1.00 90.12 207 GLY A N 1
ATOM 1408 C CA . GLY A 1 207 ? -2.275 9.089 9.106 1.00 90.12 207 GLY A CA 1
ATOM 1409 C C . GLY A 1 207 ? -1.671 10.252 8.321 1.00 90.12 207 GLY A C 1
ATOM 1410 O O . GLY A 1 207 ? -0.494 10.212 7.955 1.00 90.12 207 GLY A O 1
ATOM 1411 N N . ALA A 1 208 ? -2.472 11.281 8.063 1.00 88.38 208 ALA A N 1
ATOM 1412 C CA . ALA A 1 208 ? -2.098 12.376 7.174 1.00 88.38 208 ALA A CA 1
ATOM 1413 C C . ALA A 1 208 ? -1.591 13.625 7.916 1.00 88.38 208 ALA A C 1
ATOM 1415 O O . ALA A 1 208 ? -2.095 13.973 8.991 1.00 88.38 208 ALA A O 1
ATOM 1416 N N . GLN A 1 209 ? -0.631 14.337 7.316 1.00 85.38 209 GLN A N 1
ATOM 1417 C CA . GLN A 1 209 ? -0.101 15.624 7.793 1.00 85.38 209 GLN A CA 1
ATOM 1418 C C . GLN A 1 209 ? 0.425 15.546 9.238 1.00 85.38 209 GLN A C 1
ATOM 1420 O O . GLN A 1 209 ? 0.123 16.380 10.104 1.00 85.38 209 GLN A O 1
ATOM 1425 N N . TYR A 1 210 ? 1.179 14.486 9.528 1.00 79.06 210 TYR A N 1
ATOM 1426 C CA . TYR A 1 210 ? 1.547 14.084 10.883 1.00 79.06 210 TYR A CA 1
ATOM 1427 C C . TYR A 1 210 ? 3.059 13.845 10.990 1.00 79.06 210 TYR A C 1
ATOM 1429 O O . TYR A 1 210 ? 3.654 13.231 10.115 1.00 79.06 210 TYR A O 1
ATOM 1437 N N . ASN A 1 211 ? 3.710 14.327 12.053 1.00 87.56 211 ASN A N 1
ATOM 1438 C CA . ASN A 1 211 ? 5.141 14.080 12.271 1.00 87.56 211 ASN A CA 1
ATOM 1439 C C . ASN A 1 211 ? 5.314 12.947 13.289 1.00 87.56 211 ASN A C 1
ATOM 1441 O O . ASN A 1 211 ? 5.228 13.184 14.500 1.00 87.56 211 ASN A O 1
ATOM 1445 N N . SER A 1 212 ? 5.544 11.726 12.813 1.00 90.81 212 SER A N 1
ATOM 1446 C CA . SER A 1 212 ? 5.623 10.532 13.652 1.00 90.81 212 SER A CA 1
ATOM 1447 C C . SER A 1 212 ? 6.621 9.498 13.155 1.00 90.81 212 SER A C 1
ATOM 1449 O O . SER A 1 212 ? 6.669 9.206 11.964 1.00 90.81 212 SER A O 1
ATOM 1451 N N . ASN A 1 213 ? 7.325 8.882 14.101 1.00 94.25 213 ASN A N 1
ATOM 1452 C CA . ASN A 1 213 ? 7.984 7.603 13.912 1.00 94.25 213 ASN A CA 1
ATOM 1453 C C . ASN A 1 213 ? 6.966 6.493 14.187 1.00 94.25 213 ASN A C 1
ATOM 1455 O O . ASN A 1 213 ? 6.525 6.324 15.323 1.00 94.25 213 ASN A O 1
ATOM 1459 N N . ASN A 1 214 ? 6.579 5.753 13.163 1.00 96.44 214 ASN A N 1
ATOM 1460 C CA . ASN A 1 214 ? 5.550 4.723 13.244 1.00 96.44 214 ASN A CA 1
ATOM 1461 C C . ASN A 1 214 ? 6.209 3.347 13.180 1.00 96.44 214 ASN A C 1
ATOM 1463 O O . ASN A 1 214 ? 7.098 3.167 12.358 1.00 96.44 214 ASN A O 1
ATOM 1467 N N . ARG A 1 215 ? 5.829 2.394 14.034 1.00 96.38 215 ARG A N 1
ATOM 1468 C CA . ARG A 1 215 ? 6.413 1.037 14.073 1.00 96.38 215 ARG A CA 1
ATOM 1469 C C . ARG A 1 215 ? 5.402 -0.013 14.511 1.00 96.38 215 ARG A C 1
ATOM 1471 O O . ARG A 1 215 ? 4.396 0.341 15.135 1.00 96.38 215 ARG A O 1
ATOM 1478 N N . GLY A 1 216 ? 5.750 -1.273 14.276 1.00 97.88 216 GLY A N 1
ATOM 1479 C CA . GLY A 1 216 ? 5.001 -2.449 14.708 1.00 97.88 216 GLY A CA 1
ATOM 1480 C C . GLY A 1 216 ? 4.634 -3.360 13.544 1.00 97.88 216 GLY A C 1
ATOM 1481 O O . GLY A 1 216 ? 4.533 -2.932 12.396 1.00 97.88 216 GLY A O 1
ATOM 1482 N N . ASP A 1 217 ? 4.399 -4.626 13.850 1.00 98.75 217 ASP A N 1
ATOM 1483 C CA . ASP A 1 217 ? 3.950 -5.580 12.845 1.00 98.75 217 ASP A CA 1
ATOM 1484 C C . ASP A 1 217 ? 2.489 -5.315 12.476 1.00 98.75 217 ASP A C 1
ATOM 1486 O O . ASP A 1 217 ? 1.659 -4.965 13.320 1.00 98.75 217 ASP A O 1
ATOM 1490 N N . ILE A 1 218 ? 2.136 -5.530 11.210 1.00 98.88 218 ILE A N 1
ATOM 1491 C CA . ILE A 1 218 ? 0.745 -5.476 10.754 1.00 98.88 218 ILE A CA 1
ATOM 1492 C C . ILE A 1 218 ? 0.388 -6.816 10.128 1.00 98.88 218 ILE A C 1
ATOM 1494 O O . ILE A 1 218 ? 0.959 -7.214 9.120 1.00 98.88 218 ILE A O 1
ATOM 1498 N N . THR A 1 219 ? -0.594 -7.507 10.699 1.00 98.88 219 THR A N 1
ATOM 1499 C CA . THR A 1 219 ? -1.096 -8.791 10.196 1.00 98.88 219 THR A CA 1
ATOM 1500 C C . THR A 1 219 ? -2.557 -8.673 9.784 1.00 98.88 219 THR A C 1
ATOM 1502 O O . THR A 1 219 ? -3.423 -8.365 10.603 1.00 98.88 219 THR A O 1
ATOM 1505 N N . ILE A 1 220 ? -2.844 -8.972 8.519 1.00 98.88 220 ILE A N 1
ATOM 1506 C CA . ILE A 1 220 ? -4.178 -8.917 7.920 1.00 98.88 220 ILE A CA 1
ATOM 1507 C C . ILE A 1 220 ? -4.570 -10.307 7.425 1.00 98.88 220 ILE A C 1
ATOM 1509 O O . ILE A 1 220 ? -3.847 -10.911 6.631 1.00 98.88 220 ILE A O 1
ATOM 1513 N N . ALA A 1 221 ? -5.735 -10.796 7.851 1.00 98.75 221 ALA A N 1
ATOM 1514 C CA . ALA A 1 221 ? -6.282 -12.069 7.388 1.00 98.75 221 ALA A CA 1
ATOM 1515 C C . ALA A 1 221 ? -7.767 -11.955 7.013 1.00 98.75 221 ALA A C 1
ATOM 1517 O O . ALA A 1 221 ? -8.617 -11.704 7.865 1.00 98.75 221 ALA A O 1
ATOM 1518 N N . ALA A 1 222 ? -8.092 -12.203 5.748 1.00 98.50 222 ALA A N 1
ATOM 1519 C CA . ALA A 1 222 ? -9.459 -12.297 5.240 1.00 98.50 222 ALA A CA 1
ATOM 1520 C C . ALA A 1 222 ? -9.676 -13.688 4.625 1.00 98.50 222 ALA A C 1
ATOM 1522 O O . ALA A 1 222 ? -8.821 -14.179 3.892 1.00 98.50 222 ALA A O 1
ATOM 1523 N N . THR A 1 223 ? -10.799 -14.357 4.899 1.00 98.62 223 THR A N 1
ATOM 1524 C CA . THR A 1 223 ? -11.104 -15.618 4.181 1.00 98.62 223 THR A CA 1
ATOM 1525 C C . THR A 1 223 ? -11.638 -15.369 2.765 1.00 98.62 223 THR A C 1
ATOM 1527 O O . THR A 1 223 ? -11.616 -16.269 1.930 1.00 98.62 223 THR A O 1
ATOM 1530 N N . GLY A 1 224 ? -12.144 -14.160 2.525 1.00 98.69 224 GLY A N 1
ATOM 1531 C CA . GLY A 1 224 ? -12.607 -13.601 1.264 1.00 98.69 224 GLY A CA 1
ATOM 1532 C C . GLY A 1 224 ? -11.646 -12.526 0.759 1.00 98.69 224 GLY A C 1
ATOM 1533 O O . GLY A 1 224 ? -10.433 -12.640 0.931 1.00 98.69 224 GLY A O 1
ATOM 1534 N N . ALA A 1 225 ? -12.166 -11.506 0.090 1.00 98.75 225 ALA A N 1
ATOM 1535 C CA . ALA A 1 225 ? -11.353 -10.499 -0.578 1.00 98.75 225 ALA A CA 1
ATOM 1536 C C . ALA A 1 225 ? -10.783 -9.460 0.399 1.00 98.75 225 ALA A C 1
ATOM 1538 O O . ALA A 1 225 ? -11.432 -9.052 1.366 1.00 98.75 225 ALA A O 1
ATOM 1539 N N . LEU A 1 226 ? -9.584 -8.972 0.090 1.00 98.88 226 LEU A N 1
ATOM 1540 C CA . LEU A 1 226 ? -9.088 -7.694 0.580 1.00 98.88 226 LEU A CA 1
ATOM 1541 C C . LEU A 1 226 ? -9.203 -6.654 -0.538 1.00 98.88 226 LEU A C 1
ATOM 1543 O O . LEU A 1 226 ? -8.658 -6.849 -1.621 1.00 98.88 226 LEU A O 1
ATOM 1547 N N . THR A 1 227 ? -9.840 -5.518 -0.262 1.00 98.62 227 THR A N 1
ATOM 1548 C CA . THR A 1 227 ? -9.970 -4.425 -1.234 1.00 98.62 227 THR A CA 1
ATOM 1549 C C . THR A 1 227 ? -9.558 -3.083 -0.635 1.00 98.62 227 THR A C 1
ATOM 1551 O O . THR A 1 227 ? -10.118 -2.646 0.372 1.00 98.62 227 THR A O 1
ATOM 1554 N N . LEU A 1 228 ? -8.622 -2.393 -1.289 1.00 98.38 228 LEU A N 1
ATOM 1555 C CA . LEU A 1 228 ? -8.220 -1.017 -0.992 1.00 98.38 228 LEU A CA 1
ATOM 1556 C C . LEU A 1 228 ? -8.660 -0.103 -2.137 1.00 98.38 228 LEU A C 1
ATOM 1558 O O . LEU A 1 228 ? -8.137 -0.176 -3.247 1.00 98.38 228 LEU A O 1
ATOM 1562 N N . ASN A 1 229 ? -9.603 0.789 -1.852 1.00 94.50 229 ASN A N 1
ATOM 1563 C CA . ASN A 1 229 ? -10.146 1.746 -2.806 1.00 94.50 229 ASN A CA 1
ATOM 1564 C C . ASN A 1 229 ? -9.792 3.173 -2.391 1.00 94.50 229 ASN A C 1
ATOM 1566 O O . ASN A 1 229 ? -10.371 3.727 -1.452 1.00 94.50 229 ASN A O 1
ATOM 1570 N N . ALA A 1 230 ? -8.890 3.801 -3.135 1.00 90.25 230 ALA A N 1
ATOM 1571 C CA . ALA A 1 230 ? -8.627 5.223 -3.007 1.00 90.25 230 ALA A CA 1
ATOM 1572 C C . ALA A 1 230 ? -9.625 6.018 -3.861 1.00 90.25 230 ALA A C 1
ATOM 1574 O O . ALA A 1 230 ? -9.689 5.872 -5.085 1.00 90.25 230 ALA A O 1
ATOM 1575 N N . GLY A 1 231 ? -10.435 6.865 -3.234 1.00 78.62 231 GLY A N 1
ATOM 1576 C CA . GLY A 1 231 ? -11.336 7.770 -3.947 1.00 78.62 231 GLY A CA 1
ATOM 1577 C C . GLY A 1 231 ? -10.582 8.893 -4.661 1.00 78.62 231 GLY A C 1
ATOM 1578 O O . GLY A 1 231 ? -9.459 9.228 -4.313 1.00 78.62 231 GLY A O 1
ATOM 1579 N N . GLY A 1 232 ? -11.210 9.542 -5.643 1.00 70.31 232 GLY A N 1
ATOM 1580 C CA . GLY A 1 232 ? -10.644 10.758 -6.246 1.00 70.31 232 GLY A CA 1
ATOM 1581 C C . GLY A 1 232 ? -10.755 11.980 -5.318 1.00 70.31 232 GLY A C 1
ATOM 1582 O O . GLY A 1 232 ? -11.839 12.230 -4.783 1.00 70.31 232 GLY A O 1
ATOM 1583 N N . GLY A 1 233 ? -9.650 12.714 -5.123 1.00 61.41 233 GLY A N 1
ATOM 1584 C CA . GLY A 1 233 ? -9.578 14.039 -4.468 1.00 61.41 233 GLY A CA 1
ATOM 1585 C C . GLY A 1 233 ? -9.939 15.221 -5.387 1.00 61.41 233 GLY A C 1
ATOM 1586 O O . GLY A 1 233 ? -10.487 15.017 -6.474 1.00 61.41 233 GLY A O 1
ATOM 1587 N N . GLN A 1 234 ? -9.668 16.460 -4.958 1.00 62.34 234 GLN A N 1
ATOM 1588 C CA . GLN A 1 234 ? -9.761 17.657 -5.811 1.00 62.34 234 GLN A CA 1
ATOM 1589 C C . GLN A 1 234 ? -8.395 18.067 -6.383 1.00 62.34 234 GLN A C 1
ATOM 1591 O O . GLN A 1 234 ? -7.349 17.828 -5.790 1.00 62.34 234 GLN A O 1
ATOM 1596 N N . ALA A 1 235 ? -8.396 18.703 -7.559 1.00 54.31 235 ALA A N 1
ATOM 1597 C CA . ALA A 1 235 ? -7.164 18.997 -8.282 1.00 54.31 235 ALA A CA 1
ATOM 1598 C C . ALA A 1 235 ? -6.389 20.116 -7.574 1.00 54.31 235 ALA A C 1
ATOM 1600 O O . ALA A 1 235 ? -6.952 21.179 -7.311 1.00 54.31 235 ALA A O 1
ATOM 1601 N N . GLY A 1 236 ? -5.097 19.888 -7.319 1.00 57.03 236 GLY A N 1
ATOM 1602 C CA . GLY A 1 236 ? -4.243 20.831 -6.589 1.00 57.03 236 GLY A CA 1
ATOM 1603 C C . GLY A 1 236 ? -4.441 20.815 -5.072 1.00 57.03 236 GLY A C 1
ATOM 1604 O O . GLY A 1 236 ? -4.002 21.752 -4.413 1.00 57.03 236 GLY A O 1
ATOM 1605 N N . GLN A 1 237 ? -5.106 19.784 -4.548 1.00 69.62 237 GLN A N 1
ATOM 1606 C CA . GLN A 1 237 ? -5.305 19.541 -3.122 1.00 69.62 237 GLN A CA 1
ATOM 1607 C C . GLN A 1 237 ? -4.652 18.207 -2.725 1.00 69.62 237 GLN A C 1
ATOM 1609 O O . GLN A 1 237 ? -4.055 17.537 -3.569 1.00 69.62 237 GLN A O 1
ATOM 1614 N N . THR A 1 238 ? -4.748 17.837 -1.450 1.00 73.00 238 THR A N 1
ATOM 1615 C CA . THR A 1 238 ? -4.136 16.625 -0.896 1.00 73.00 238 THR A CA 1
ATOM 1616 C C . THR A 1 238 ? -4.832 15.334 -1.347 1.00 73.00 238 THR A C 1
ATOM 1618 O O . THR A 1 238 ? -6.035 15.333 -1.654 1.00 73.00 238 THR A O 1
ATOM 1621 N N . PRO A 1 239 ? -4.090 14.216 -1.413 1.00 80.56 239 PRO A N 1
ATOM 1622 C CA . PRO A 1 239 ? -4.606 12.944 -1.889 1.00 80.56 239 PRO A CA 1
ATOM 1623 C C . PRO A 1 239 ? -5.586 12.290 -0.914 1.00 80.56 239 PRO A C 1
ATOM 1625 O O . PRO A 1 239 ? -5.473 12.381 0.307 1.00 80.56 239 PRO A O 1
ATOM 1628 N N . ASN A 1 240 ? -6.525 11.530 -1.478 1.00 88.06 240 ASN A N 1
ATOM 1629 C CA . ASN A 1 240 ? -7.279 10.543 -0.714 1.00 88.06 240 ASN A CA 1
ATOM 1630 C C . ASN A 1 240 ? -6.583 9.186 -0.818 1.00 88.06 240 ASN A C 1
ATOM 1632 O O . ASN A 1 240 ? -6.102 8.834 -1.899 1.00 88.06 240 ASN A O 1
ATOM 1636 N N . PHE A 1 241 ? -6.597 8.388 0.249 1.00 92.81 241 PHE A N 1
ATOM 1637 C CA . PHE A 1 241 ? -5.871 7.120 0.235 1.00 92.81 241 PHE A CA 1
ATOM 1638 C C . PHE A 1 241 ? -6.512 5.975 1.012 1.00 92.81 241 PHE A C 1
ATOM 1640 O O . PHE A 1 241 ? -7.221 6.163 2.001 1.00 92.81 241 PHE A O 1
ATOM 1647 N N . ALA A 1 242 ? -6.227 4.760 0.555 1.00 96.50 242 ALA A N 1
ATOM 1648 C CA . ALA A 1 242 ? -6.495 3.528 1.280 1.00 96.50 242 ALA A CA 1
ATOM 1649 C C . ALA A 1 242 ? -5.166 2.806 1.524 1.00 96.50 242 ALA A C 1
ATOM 1651 O O . ALA A 1 242 ? -4.448 2.522 0.569 1.00 96.50 242 ALA A O 1
ATOM 1652 N N . GLN A 1 243 ? -4.810 2.514 2.773 1.00 98.44 243 GLN A N 1
ATOM 1653 C CA . GLN A 1 243 ? -3.487 1.961 3.073 1.00 98.44 243 GLN A CA 1
ATOM 1654 C C . GLN A 1 243 ? -3.525 0.885 4.157 1.00 98.44 243 GLN A C 1
ATOM 1656 O O . GLN A 1 243 ? -4.247 1.004 5.147 1.00 98.44 243 GLN A O 1
ATOM 1661 N N . ILE A 1 244 ? -2.714 -0.153 3.963 1.00 98.88 244 ILE A N 1
ATOM 1662 C CA . ILE A 1 244 ? -2.264 -1.073 5.008 1.00 98.88 244 ILE A CA 1
ATOM 1663 C C . ILE A 1 244 ? -0.766 -0.848 5.165 1.00 98.88 244 ILE A C 1
ATOM 1665 O O . ILE A 1 244 ? -0.009 -1.117 4.236 1.00 98.88 244 ILE A O 1
ATOM 1669 N N . GLY A 1 245 ? -0.336 -0.338 6.309 1.00 98.38 245 GLY A N 1
ATOM 1670 C CA . GLY A 1 245 ? 1.053 0.064 6.511 1.00 98.38 245 GLY A CA 1
ATOM 1671 C C . GLY A 1 245 ? 1.181 1.317 7.355 1.00 98.38 245 GLY A C 1
ATOM 1672 O O . GLY A 1 245 ? 0.188 1.938 7.727 1.00 98.38 245 GLY A O 1
ATOM 1673 N N . HIS A 1 246 ? 2.411 1.687 7.675 1.00 97.56 246 HIS A N 1
ATOM 1674 C CA . HIS A 1 246 ? 2.693 2.894 8.433 1.00 97.56 246 HIS A CA 1
ATOM 1675 C C . HIS A 1 246 ? 2.805 4.137 7.555 1.00 97.56 246 HIS A C 1
ATOM 1677 O O . HIS A 1 246 ? 3.257 4.068 6.414 1.00 97.56 246 HIS A O 1
ATOM 1683 N N . GLY A 1 247 ? 2.461 5.290 8.121 1.00 94.31 247 GLY A N 1
ATOM 1684 C CA . GLY A 1 247 ? 2.552 6.578 7.441 1.00 94.31 247 GLY A CA 1
ATOM 1685 C C . GLY A 1 247 ? 1.203 7.044 6.912 1.00 94.31 247 GLY A C 1
ATOM 1686 O O . GLY A 1 247 ? 0.208 7.007 7.634 1.00 94.31 247 GLY A O 1
ATOM 1687 N N . GLY A 1 248 ? 1.192 7.564 5.693 1.00 93.00 248 GLY A N 1
ATOM 1688 C CA . GLY A 1 248 ? 0.084 8.298 5.097 1.00 93.00 248 GLY A CA 1
ATOM 1689 C C . GLY A 1 248 ? 0.598 9.472 4.266 1.00 93.00 248 GLY A C 1
ATOM 1690 O O . GLY A 1 248 ? 1.798 9.612 4.051 1.00 93.00 248 GLY A O 1
ATOM 1691 N N . ASP A 1 249 ? -0.303 10.343 3.833 1.00 90.62 249 ASP A N 1
ATOM 1692 C CA . ASP A 1 249 ? 0.048 11.577 3.126 1.00 90.62 249 ASP A CA 1
ATOM 1693 C C . ASP A 1 249 ? 0.771 12.591 4.029 1.00 90.62 249 ASP A C 1
ATOM 1695 O O . ASP A 1 249 ? 0.348 12.826 5.161 1.00 90.62 249 ASP A O 1
ATOM 1699 N N . GLU A 1 250 ? 1.862 13.195 3.555 1.00 90.50 250 GLU A N 1
ATOM 1700 C CA . GLU A 1 250 ? 2.646 14.202 4.293 1.00 90.50 250 GLU A CA 1
ATOM 1701 C C . GLU A 1 250 ? 3.037 13.758 5.725 1.00 90.50 250 GLU A C 1
ATOM 1703 O O . GLU A 1 250 ? 3.184 14.574 6.645 1.00 90.50 250 GLU A O 1
ATOM 1708 N N . ASN A 1 251 ? 3.189 12.445 5.945 1.00 89.69 251 ASN A N 1
ATOM 1709 C CA . ASN A 1 251 ? 3.666 11.904 7.213 1.00 89.69 251 ASN A CA 1
ATOM 1710 C C . ASN A 1 251 ? 5.200 11.957 7.260 1.00 89.69 251 ASN A C 1
ATOM 1712 O O . ASN A 1 251 ? 5.881 11.322 6.450 1.00 89.69 251 ASN A O 1
ATOM 1716 N N . ASN A 1 252 ? 5.756 12.726 8.194 1.00 89.94 252 ASN A N 1
ATOM 1717 C CA . ASN A 1 252 ? 7.203 12.878 8.335 1.00 89.94 252 ASN A CA 1
ATOM 1718 C C . ASN A 1 252 ? 7.722 12.086 9.531 1.00 89.94 252 ASN A C 1
ATOM 1720 O O . ASN A 1 252 ? 7.214 12.228 10.641 1.00 89.94 252 ASN A O 1
ATOM 1724 N N . GLY A 1 253 ? 8.800 11.341 9.335 1.00 91.69 253 GLY A N 1
ATOM 1725 C CA . GLY A 1 253 ? 9.410 10.503 10.365 1.00 91.69 253 GLY A CA 1
ATOM 1726 C C . GLY A 1 253 ? 9.612 9.086 9.854 1.00 91.69 253 GLY A C 1
ATOM 1727 O O . GLY A 1 253 ? 9.195 8.747 8.747 1.00 91.69 253 GLY A O 1
ATOM 1728 N N . ASP A 1 254 ? 10.299 8.266 10.637 1.00 95.69 254 ASP A N 1
ATOM 1729 C CA . ASP A 1 254 ? 10.618 6.907 10.210 1.00 95.69 254 ASP A CA 1
ATOM 1730 C C . ASP A 1 254 ? 9.358 6.026 10.215 1.00 95.69 254 ASP A C 1
ATOM 1732 O O . ASP A 1 254 ? 8.559 6.061 11.149 1.00 95.69 254 ASP A O 1
ATOM 1736 N N . GLN A 1 255 ? 9.181 5.232 9.164 1.00 96.62 255 GLN A N 1
ATOM 1737 C CA . GLN A 1 255 ? 8.020 4.377 8.940 1.00 96.62 255 GLN A CA 1
ATOM 1738 C C . GLN A 1 255 ? 8.468 2.915 8.955 1.00 96.62 255 GLN A C 1
ATOM 1740 O O . GLN A 1 255 ? 9.065 2.419 7.999 1.00 96.62 255 GLN A O 1
ATOM 1745 N N . GLY A 1 256 ? 8.183 2.248 10.062 1.00 97.25 256 GLY A N 1
ATOM 1746 C CA . GLY A 1 256 ? 8.670 0.929 10.431 1.00 97.25 256 GLY A CA 1
ATOM 1747 C C . GLY A 1 256 ? 10.124 0.920 10.913 1.00 97.25 256 GLY A C 1
ATOM 1748 O O . GLY A 1 256 ? 10.786 1.955 11.070 1.00 97.25 256 GLY A O 1
ATOM 1749 N N . ALA A 1 257 ? 10.617 -0.274 11.208 1.00 96.25 257 ALA A N 1
ATOM 1750 C CA . ALA A 1 257 ? 11.977 -0.553 11.637 1.00 96.25 257 ALA A CA 1
ATOM 1751 C C . ALA A 1 257 ? 12.467 -1.887 11.061 1.00 96.25 257 ALA A C 1
ATOM 1753 O O . ALA A 1 257 ? 11.702 -2.697 10.549 1.00 96.25 257 ALA A O 1
ATOM 1754 N N . ALA A 1 258 ? 13.777 -2.129 11.144 1.00 95.25 258 ALA A N 1
ATOM 1755 C CA . ALA A 1 258 ? 14.334 -3.417 10.748 1.00 95.25 258 ALA A CA 1
ATOM 1756 C C . ALA A 1 258 ? 13.728 -4.546 11.597 1.00 95.25 258 ALA A C 1
ATOM 1758 O O . ALA A 1 258 ? 13.859 -4.527 12.823 1.00 95.25 258 ALA A O 1
ATOM 1759 N N . GLY A 1 259 ? 13.125 -5.528 10.928 1.00 94.31 259 GLY A N 1
ATOM 1760 C CA . GLY A 1 259 ? 12.425 -6.649 11.552 1.00 94.31 259 GLY A CA 1
ATOM 1761 C C . GLY A 1 259 ? 10.905 -6.498 11.602 1.00 94.31 259 GLY A C 1
ATOM 1762 O O . GLY A 1 259 ? 10.253 -7.510 11.832 1.00 94.31 259 GLY A O 1
ATOM 1763 N N . ASP A 1 260 ? 10.361 -5.301 11.355 1.00 98.00 260 ASP A N 1
ATOM 1764 C CA . ASP A 1 260 ? 8.913 -5.109 11.233 1.00 98.00 260 ASP A CA 1
ATOM 1765 C C . ASP A 1 260 ? 8.404 -5.804 9.957 1.00 98.00 260 ASP A C 1
ATOM 1767 O O . ASP A 1 260 ? 9.045 -5.741 8.898 1.00 98.00 260 ASP A O 1
ATOM 1771 N N . VAL A 1 261 ? 7.229 -6.429 10.044 1.00 98.62 261 VAL A N 1
ATOM 1772 C CA . VAL A 1 261 ? 6.588 -7.144 8.933 1.00 98.62 261 VAL A CA 1
ATOM 1773 C C . VAL A 1 261 ? 5.157 -6.661 8.720 1.00 98.62 261 VAL A C 1
ATOM 1775 O O . VAL A 1 261 ? 4.340 -6.619 9.641 1.00 98.62 261 VAL A O 1
ATOM 1778 N N . ILE A 1 262 ? 4.812 -6.383 7.463 1.00 98.88 262 ILE A N 1
ATOM 1779 C CA . ILE A 1 262 ? 3.428 -6.200 7.020 1.00 98.88 262 ILE A CA 1
ATOM 1780 C C . ILE A 1 262 ? 3.019 -7.443 6.235 1.00 98.88 262 ILE A C 1
ATOM 1782 O O . ILE A 1 262 ? 3.477 -7.672 5.116 1.00 98.88 262 ILE A O 1
ATOM 1786 N N . SER A 1 263 ? 2.137 -8.248 6.819 1.00 98.69 263 SER A N 1
ATOM 1787 C CA . SER A 1 263 ? 1.646 -9.495 6.242 1.00 98.69 263 SER A CA 1
ATOM 1788 C C . SER A 1 263 ? 0.160 -9.415 5.916 1.00 98.69 263 SER A C 1
ATOM 1790 O O . SER A 1 263 ? -0.667 -9.052 6.752 1.00 98.69 263 SER A O 1
ATOM 1792 N N . VAL A 1 264 ? -0.186 -9.796 4.692 1.00 98.88 264 VAL A N 1
ATOM 1793 C CA . VAL A 1 264 ? -1.545 -9.827 4.165 1.00 98.88 264 VAL A CA 1
ATOM 1794 C C . VAL A 1 264 ? -1.832 -11.206 3.590 1.00 98.88 264 VAL A C 1
ATOM 1796 O O . VAL A 1 264 ? -1.149 -11.666 2.679 1.00 98.88 264 VAL A O 1
ATOM 1799 N N . THR A 1 265 ? -2.887 -11.848 4.086 1.00 98.81 265 THR A N 1
ATOM 1800 C CA . THR A 1 265 ? -3.438 -13.086 3.525 1.00 98.81 265 THR A CA 1
ATOM 1801 C C . THR A 1 265 ? -4.929 -12.906 3.252 1.00 98.81 265 THR A C 1
ATOM 1803 O O . THR A 1 265 ? -5.699 -12.626 4.169 1.00 98.81 265 THR A O 1
ATOM 1806 N N . ALA A 1 266 ? -5.347 -13.074 2.000 1.00 98.75 266 ALA A N 1
ATOM 1807 C CA . ALA A 1 266 ? -6.746 -12.986 1.576 1.00 98.75 266 ALA A CA 1
ATOM 1808 C C . ALA A 1 266 ? -7.068 -14.056 0.519 1.00 98.75 266 ALA A C 1
ATOM 1810 O O . ALA A 1 266 ? -6.167 -14.732 0.026 1.00 98.75 266 ALA A O 1
ATOM 1811 N N . ALA A 1 267 ? -8.332 -14.245 0.141 1.00 98.69 267 ALA A N 1
ATOM 1812 C CA . ALA A 1 267 ? -8.693 -15.045 -1.034 1.00 98.69 267 ALA A CA 1
ATOM 1813 C C . ALA A 1 267 ? -8.227 -14.367 -2.329 1.00 98.69 267 ALA A C 1
ATOM 1815 O O . ALA A 1 267 ? -7.619 -15.024 -3.169 1.00 98.69 267 ALA A O 1
ATOM 1816 N N . SER A 1 268 ? -8.471 -13.063 -2.450 1.00 98.81 268 SER A N 1
ATOM 1817 C CA . SER A 1 268 ? -7.994 -12.178 -3.518 1.00 98.81 268 SER A CA 1
ATOM 1818 C C . SER A 1 268 ? -7.604 -10.824 -2.929 1.00 98.81 268 SER A C 1
ATOM 1820 O O . SER A 1 268 ? -8.051 -10.475 -1.832 1.00 98.81 268 SER A O 1
ATOM 1822 N N . VAL A 1 269 ? -6.773 -10.062 -3.640 1.00 98.94 269 VAL A N 1
ATOM 1823 C CA . VAL A 1 269 ? -6.326 -8.732 -3.202 1.00 98.94 269 VAL A CA 1
ATOM 1824 C C . VAL A 1 269 ? -6.489 -7.732 -4.340 1.00 98.94 269 VAL A C 1
ATOM 1826 O O . VAL A 1 269 ? -5.878 -7.888 -5.389 1.00 98.94 269 VAL A O 1
ATOM 1829 N N . ASP A 1 270 ? -7.257 -6.672 -4.109 1.00 98.69 270 ASP A N 1
ATOM 1830 C CA . ASP A 1 270 ? -7.485 -5.613 -5.090 1.00 98.69 270 ASP A CA 1
ATOM 1831 C C . ASP A 1 270 ? -7.036 -4.255 -4.543 1.00 98.69 270 ASP A C 1
ATOM 1833 O O . ASP A 1 270 ? -7.539 -3.779 -3.521 1.00 98.69 270 ASP A O 1
ATOM 1837 N N . LEU A 1 271 ? -6.107 -3.602 -5.243 1.00 98.56 271 LEU A N 1
ATOM 1838 C CA . LEU A 1 271 ? -5.689 -2.224 -4.992 1.00 98.56 271 LEU A CA 1
ATOM 1839 C C . LEU A 1 271 ? -6.161 -1.355 -6.154 1.00 98.56 271 LEU A C 1
ATOM 1841 O O . LEU A 1 271 ? -5.766 -1.566 -7.301 1.00 98.56 271 LEU A O 1
ATOM 1845 N N . ASN A 1 272 ? -6.969 -0.345 -5.850 1.00 95.19 272 ASN A N 1
ATOM 1846 C CA . ASN A 1 272 ? -7.522 0.570 -6.839 1.00 95.19 272 ASN A CA 1
ATOM 1847 C C . ASN A 1 272 ? -7.225 2.013 -6.441 1.00 95.19 272 ASN A C 1
ATOM 1849 O O . ASN A 1 272 ? -7.745 2.515 -5.439 1.00 95.19 272 ASN A O 1
ATOM 1853 N N . ALA A 1 273 ? -6.429 2.699 -7.255 1.00 90.50 273 ALA A N 1
ATOM 1854 C CA . ALA A 1 273 ? -6.220 4.130 -7.120 1.00 90.50 273 ALA A CA 1
ATOM 1855 C C . ALA A 1 273 ? -7.240 4.903 -7.954 1.00 90.50 273 ALA A C 1
ATOM 1857 O O . ALA A 1 273 ? -7.469 4.582 -9.115 1.00 90.50 273 ALA A O 1
ATOM 1858 N N . GLY A 1 274 ? -7.839 5.945 -7.378 1.00 73.50 274 GLY A N 1
ATOM 1859 C CA . GLY A 1 274 ? -8.684 6.894 -8.101 1.00 73.50 274 GLY A CA 1
ATOM 1860 C C . GLY A 1 274 ? -9.868 6.251 -8.832 1.00 73.50 274 GLY A C 1
ATOM 1861 O O . GLY A 1 274 ? -9.876 6.203 -10.061 1.00 73.50 274 GLY A O 1
ATOM 1862 N N . LEU A 1 275 ? -10.889 5.805 -8.086 1.00 65.81 275 LEU A N 1
ATOM 1863 C CA . LEU A 1 275 ? -12.133 5.262 -8.657 1.00 65.81 275 LEU A CA 1
ATOM 1864 C C . LEU A 1 275 ? -12.697 6.145 -9.791 1.00 65.81 275 LEU A C 1
ATOM 1866 O O . LEU A 1 275 ? -12.845 7.364 -9.646 1.00 65.81 275 LEU A O 1
ATOM 1870 N N . ALA A 1 276 ? -13.054 5.503 -10.909 1.00 48.84 276 ALA A N 1
ATOM 1871 C CA . ALA A 1 276 ? -13.587 6.155 -12.101 1.00 48.84 276 ALA A CA 1
ATOM 1872 C C . ALA A 1 276 ? -14.836 7.002 -11.787 1.00 48.84 276 ALA A C 1
ATOM 1874 O O . ALA A 1 276 ? -15.758 6.554 -11.107 1.00 48.84 276 ALA A O 1
ATOM 1875 N N . GLY A 1 277 ? -14.883 8.224 -12.329 1.00 50.31 277 GLY A N 1
ATOM 1876 C CA . GLY A 1 277 ? -16.034 9.130 -12.202 1.00 50.31 277 GLY A CA 1
ATOM 1877 C C . GLY A 1 277 ? -15.729 10.498 -11.593 1.00 50.31 277 GLY A C 1
ATOM 1878 O O . GLY A 1 277 ? -16.640 11.319 -11.499 1.00 50.31 277 GLY A O 1
ATOM 1879 N N . ASN A 1 278 ? -14.475 10.781 -11.223 1.00 53.12 278 ASN A N 1
ATOM 1880 C CA . ASN A 1 278 ? -14.096 12.087 -10.689 1.00 53.12 278 ASN A CA 1
ATOM 1881 C C . ASN A 1 278 ? -12.835 12.637 -11.366 1.00 53.12 278 ASN A C 1
ATOM 1883 O O . ASN A 1 278 ? -11.739 12.120 -11.176 1.00 53.12 278 ASN A O 1
ATOM 1887 N N . ALA A 1 279 ? -12.997 13.708 -12.145 1.00 51.44 279 ALA A N 1
ATOM 1888 C CA . ALA A 1 279 ? -11.963 14.282 -13.011 1.00 51.44 279 ALA A CA 1
ATOM 1889 C C . ALA A 1 279 ? -10.843 15.045 -12.271 1.00 51.44 279 ALA A C 1
ATOM 1891 O O . ALA A 1 279 ? -10.038 15.712 -12.921 1.00 51.44 279 ALA A O 1
ATOM 1892 N N . ASN A 1 280 ? -10.787 14.979 -10.933 1.00 58.16 280 ASN A N 1
ATOM 1893 C CA . ASN A 1 280 ? -9.995 15.908 -10.121 1.00 58.16 280 ASN A CA 1
ATOM 1894 C C . ASN A 1 280 ? -9.046 15.259 -9.085 1.00 58.16 280 ASN A C 1
ATOM 1896 O O . ASN A 1 280 ? -8.353 15.987 -8.393 1.00 58.16 280 ASN A O 1
ATOM 1900 N N . GLY A 1 281 ? -8.942 13.932 -8.970 1.00 61.91 281 GLY A N 1
ATOM 1901 C CA . GLY A 1 281 ? -8.209 13.284 -7.865 1.00 61.91 281 GLY A CA 1
ATOM 1902 C C . GLY A 1 281 ? -6.713 13.062 -8.052 1.00 61.91 281 GLY A C 1
ATOM 1903 O O . GLY A 1 281 ? -6.312 11.909 -8.144 1.00 61.91 281 GLY A O 1
ATOM 1904 N N . ALA A 1 282 ? -5.908 14.124 -8.114 1.00 80.31 282 ALA A N 1
ATOM 1905 C CA . ALA A 1 282 ? -4.452 13.977 -8.178 1.00 80.31 282 ALA A CA 1
ATOM 1906 C C . ALA A 1 282 ? -3.888 13.244 -6.941 1.00 80.31 282 ALA A C 1
ATOM 1908 O O . ALA A 1 282 ? -4.464 13.328 -5.859 1.00 80.31 282 ALA A O 1
ATOM 1909 N N . ASP A 1 283 ? -2.801 12.496 -7.137 1.00 86.75 283 ASP A N 1
ATOM 1910 C CA . ASP A 1 283 ? -1.997 11.806 -6.117 1.00 86.75 283 ASP A CA 1
ATOM 1911 C C . ASP A 1 283 ? -2.723 10.764 -5.239 1.00 86.75 283 ASP A C 1
ATOM 1913 O O . ASP A 1 283 ? -2.110 10.179 -4.350 1.00 86.75 283 ASP A O 1
ATOM 1917 N N . ALA A 1 284 ? -4.011 10.490 -5.477 1.00 90.62 284 ALA A N 1
ATOM 1918 C CA . ALA A 1 284 ? -4.768 9.483 -4.733 1.00 90.62 284 ALA A CA 1
ATOM 1919 C C . ALA A 1 284 ? -4.155 8.082 -4.876 1.00 90.62 284 ALA A C 1
ATOM 1921 O O . ALA A 1 284 ? -3.776 7.685 -5.984 1.00 90.62 284 ALA A O 1
ATOM 1922 N N . TYR A 1 285 ? -4.108 7.314 -3.783 1.00 94.19 285 TYR A N 1
ATOM 1923 C CA . TYR A 1 285 ? -3.362 6.057 -3.783 1.00 94.19 285 TYR A CA 1
ATOM 1924 C C . TYR A 1 285 ? -3.934 4.927 -2.932 1.00 94.19 285 TYR A C 1
ATOM 1926 O O . TYR A 1 285 ? -4.538 5.146 -1.880 1.00 94.19 285 TYR A O 1
ATOM 1934 N N . ALA A 1 286 ? -3.707 3.696 -3.393 1.00 97.25 286 ALA A N 1
ATOM 1935 C CA . ALA A 1 286 ? -3.922 2.485 -2.610 1.00 97.25 286 ALA A CA 1
ATOM 1936 C C . ALA A 1 286 ? -2.582 1.775 -2.372 1.00 97.25 286 ALA A C 1
ATOM 1938 O O . ALA A 1 286 ? -1.860 1.503 -3.330 1.00 97.25 286 ALA A O 1
ATOM 1939 N N . GLN A 1 287 ? -2.232 1.472 -1.122 1.00 98.62 287 GLN A N 1
ATOM 1940 C CA . GLN A 1 287 ? -0.908 0.926 -0.800 1.00 98.62 287 GLN A CA 1
ATOM 1941 C C . GLN A 1 287 ? -0.942 -0.176 0.261 1.00 98.62 287 GLN A C 1
ATOM 1943 O O . GLN A 1 287 ? -1.622 -0.050 1.277 1.00 98.62 287 GLN A O 1
ATOM 1948 N N . ILE A 1 288 ? -0.154 -1.231 0.044 1.00 98.88 288 ILE A N 1
ATOM 1949 C CA . ILE A 1 288 ? 0.278 -2.162 1.093 1.00 98.88 288 ILE A CA 1
ATOM 1950 C C . ILE A 1 288 ? 1.777 -1.935 1.309 1.00 98.88 288 ILE A C 1
ATOM 1952 O O . ILE A 1 288 ? 2.586 -2.278 0.450 1.00 98.88 288 ILE A O 1
ATOM 1956 N N . GLY A 1 289 ? 2.141 -1.320 2.429 1.00 98.56 289 GLY A N 1
ATOM 1957 C CA . GLY A 1 289 ? 3.512 -0.943 2.763 1.00 98.56 289 GLY A CA 1
ATOM 1958 C C . GLY A 1 289 ? 3.618 0.417 3.449 1.00 98.56 289 GLY A C 1
ATOM 1959 O O . GLY A 1 289 ? 2.633 1.152 3.585 1.00 98.56 289 GLY A O 1
ATOM 1960 N N . ASN A 1 290 ? 4.830 0.741 3.895 1.00 98.19 290 ASN A N 1
ATOM 1961 C CA . ASN A 1 290 ? 5.116 1.964 4.640 1.00 98.19 290 ASN A CA 1
ATOM 1962 C C . ASN A 1 290 ? 5.323 3.170 3.720 1.00 98.19 290 ASN A C 1
ATOM 1964 O O . ASN A 1 290 ? 5.883 3.038 2.636 1.00 98.19 290 ASN A O 1
ATOM 1968 N N . GLY A 1 291 ? 4.958 4.364 4.182 1.00 95.75 291 GLY A N 1
ATOM 1969 C CA . GLY A 1 291 ? 5.107 5.614 3.438 1.00 95.75 291 GLY A CA 1
ATOM 1970 C C . GLY A 1 291 ? 3.764 6.178 2.991 1.00 95.75 291 GLY A C 1
ATOM 1971 O O . GLY A 1 291 ? 2.840 6.265 3.795 1.00 95.75 291 GLY A O 1
ATOM 1972 N N . GLY A 1 292 ? 3.689 6.617 1.740 1.00 94.06 292 GLY A N 1
ATOM 1973 C CA . GLY A 1 292 ? 2.609 7.443 1.211 1.00 94.06 292 GLY A CA 1
ATOM 1974 C C . GLY A 1 292 ? 3.148 8.617 0.392 1.00 94.06 292 GLY A C 1
ATOM 1975 O O . GLY A 1 292 ? 4.366 8.764 0.215 1.00 94.06 292 GLY A O 1
ATOM 1976 N N . THR A 1 293 ? 2.241 9.468 -0.080 1.00 92.31 293 THR A N 1
ATOM 1977 C CA . THR A 1 293 ? 2.582 10.684 -0.828 1.00 92.31 293 THR A CA 1
ATOM 1978 C C . THR A 1 293 ? 3.307 11.710 0.046 1.00 92.31 293 THR A C 1
ATOM 1980 O O . THR A 1 293 ? 2.956 11.902 1.207 1.00 92.31 293 THR A O 1
ATOM 1983 N N . ASP A 1 294 ? 4.337 12.362 -0.502 1.00 91.50 294 ASP A N 1
ATOM 1984 C CA . ASP A 1 294 ? 5.063 13.480 0.131 1.00 91.50 294 ASP A CA 1
ATOM 1985 C C . ASP A 1 294 ? 5.615 13.168 1.546 1.00 91.50 294 ASP A C 1
ATOM 1987 O O . ASP A 1 294 ? 5.824 14.055 2.375 1.00 91.50 294 ASP A O 1
ATOM 1991 N N . THR A 1 295 ? 5.901 11.893 1.832 1.00 91.88 295 THR A N 1
ATOM 1992 C CA . THR A 1 295 ? 6.464 11.456 3.120 1.00 91.88 295 THR A CA 1
ATOM 1993 C C . THR A 1 295 ? 7.978 11.619 3.192 1.00 91.88 295 THR A C 1
ATOM 1995 O O . THR A 1 295 ? 8.707 11.349 2.233 1.00 91.88 295 THR A O 1
ATOM 1998 N N . SER A 1 296 ? 8.493 11.930 4.380 1.00 90.81 296 SER A N 1
ATOM 1999 C CA . SER A 1 296 ? 9.934 11.947 4.675 1.00 90.81 296 SER A CA 1
ATOM 2000 C C . SER A 1 296 ? 10.282 11.000 5.824 1.00 90.81 296 SER A C 1
ATOM 2002 O O . SER A 1 296 ? 9.390 10.533 6.522 1.00 90.81 296 SER A O 1
ATOM 2004 N N . GLY A 1 297 ? 11.573 10.724 6.027 1.00 92.94 297 GLY A N 1
ATOM 2005 C CA . GLY A 1 297 ? 12.039 9.719 6.993 1.00 92.94 297 GLY A CA 1
ATOM 2006 C C . GLY A 1 297 ? 12.110 8.318 6.387 1.00 92.94 297 GLY A C 1
ATOM 2007 O O . GLY A 1 297 ? 11.517 8.055 5.342 1.00 92.94 297 GLY A O 1
ATOM 2008 N N . VAL A 1 298 ? 12.918 7.449 6.989 1.00 95.25 298 VAL A N 1
ATOM 2009 C CA . VAL A 1 298 ? 13.282 6.142 6.420 1.00 95.25 298 VAL A CA 1
ATOM 2010 C C . VAL A 1 298 ? 12.087 5.190 6.463 1.00 95.25 298 VAL A C 1
ATOM 2012 O O . VAL A 1 298 ? 11.377 5.158 7.461 1.00 95.25 298 VAL A O 1
ATOM 2015 N N . LYS A 1 299 ? 11.867 4.397 5.406 1.00 97.44 299 LYS A N 1
ATOM 2016 C CA . LYS A 1 299 ? 10.778 3.408 5.348 1.00 97.44 299 LYS A CA 1
ATOM 2017 C C . LYS A 1 299 ? 11.335 1.990 5.348 1.00 97.44 299 LYS A C 1
ATOM 2019 O O . LYS A 1 299 ? 12.079 1.638 4.438 1.00 97.44 299 LYS A O 1
ATOM 2024 N N . ILE A 1 300 ? 11.011 1.188 6.359 1.00 97.88 300 ILE A N 1
ATOM 2025 C CA . ILE A 1 300 ? 11.523 -0.179 6.507 1.00 97.88 300 ILE A CA 1
ATOM 2026 C C . ILE A 1 300 ? 10.402 -1.107 6.955 1.00 97.88 300 ILE A C 1
ATOM 2028 O O . ILE A 1 300 ? 9.805 -0.857 7.992 1.00 97.88 300 ILE A O 1
ATOM 2032 N N . ALA A 1 301 ? 10.141 -2.164 6.196 1.00 98.19 301 ALA A N 1
ATOM 2033 C CA . ALA A 1 301 ? 9.403 -3.349 6.637 1.00 98.19 301 ALA A CA 1
ATOM 2034 C C . ALA A 1 301 ? 9.504 -4.425 5.560 1.00 98.19 301 ALA A C 1
ATOM 2036 O O . ALA A 1 301 ? 9.493 -4.095 4.371 1.00 98.19 301 ALA A O 1
ATOM 2037 N N . ASP A 1 302 ? 9.522 -5.690 5.958 1.00 98.75 302 ASP A N 1
ATOM 2038 C CA . ASP A 1 302 ? 9.277 -6.762 4.998 1.00 98.75 302 ASP A CA 1
ATOM 2039 C C . ASP A 1 302 ? 7.776 -6.814 4.685 1.00 98.75 302 ASP A C 1
ATOM 2041 O O . ASP A 1 302 ? 6.931 -6.708 5.578 1.00 98.75 302 ASP A O 1
ATOM 2045 N N . ILE A 1 303 ? 7.430 -6.953 3.408 1.00 98.81 303 ILE A N 1
ATOM 2046 C CA . ILE A 1 303 ? 6.048 -6.949 2.928 1.00 98.81 303 ILE A CA 1
ATOM 2047 C C . ILE A 1 303 ? 5.722 -8.315 2.338 1.00 98.81 303 ILE A C 1
ATOM 2049 O O . ILE A 1 303 ? 6.362 -8.762 1.388 1.00 98.81 303 ILE A O 1
ATOM 2053 N N . ILE A 1 304 ? 4.690 -8.967 2.867 1.00 98.69 304 ILE A N 1
ATOM 2054 C CA . ILE A 1 304 ? 4.241 -10.284 2.411 1.00 98.69 304 ILE A CA 1
ATOM 2055 C C . ILE A 1 304 ? 2.769 -10.189 2.027 1.00 98.69 304 ILE A C 1
ATOM 2057 O O . ILE A 1 304 ? 1.925 -9.916 2.878 1.00 98.69 304 ILE A O 1
ATOM 2061 N N . VAL A 1 305 ? 2.437 -10.454 0.763 1.00 98.81 305 VAL A N 1
ATOM 2062 C CA . VAL A 1 305 ? 1.051 -10.441 0.268 1.00 98.81 305 VAL A CA 1
ATOM 2063 C C . VAL A 1 305 ? 0.722 -11.772 -0.394 1.00 98.81 305 VAL A C 1
ATOM 2065 O O . VAL A 1 305 ? 1.395 -12.193 -1.330 1.00 98.81 305 VAL A O 1
ATOM 2068 N N . THR A 1 306 ? -0.326 -12.439 0.087 1.00 98.62 306 THR A N 1
ATOM 2069 C CA . THR A 1 306 ? -0.764 -13.750 -0.408 1.00 98.62 306 THR A CA 1
ATOM 2070 C C . THR A 1 306 ? -2.254 -13.747 -0.752 1.00 98.62 306 THR A C 1
ATOM 2072 O O . THR A 1 306 ? -3.098 -13.572 0.130 1.00 98.62 306 THR A O 1
ATOM 2075 N N . ALA A 1 307 ? -2.582 -14.009 -2.020 1.00 98.38 307 ALA A N 1
ATOM 2076 C CA . ALA A 1 307 ? -3.924 -14.361 -2.480 1.00 98.38 307 ALA A CA 1
ATOM 2077 C C . ALA A 1 307 ? -4.063 -15.890 -2.592 1.00 98.38 307 ALA A C 1
ATOM 2079 O O . ALA A 1 307 ? -3.494 -16.550 -3.464 1.00 98.38 307 ALA A O 1
ATOM 2080 N N . THR A 1 308 ? -4.825 -16.470 -1.672 1.00 97.88 308 THR A N 1
ATOM 2081 C CA . THR A 1 308 ? -4.918 -17.920 -1.439 1.00 97.88 308 THR A CA 1
ATOM 2082 C C . THR A 1 308 ? -5.853 -18.663 -2.392 1.00 97.88 308 THR A C 1
ATOM 2084 O O . THR A 1 308 ? -5.835 -19.892 -2.411 1.00 97.88 308 THR A O 1
ATOM 2087 N N . ALA A 1 309 ? -6.687 -17.957 -3.162 1.00 94.56 309 ALA A N 1
ATOM 2088 C CA . ALA A 1 309 ? -7.676 -18.590 -4.038 1.00 94.56 309 ALA A CA 1
ATOM 2089 C C . ALA A 1 309 ? -7.867 -17.891 -5.392 1.00 94.56 309 ALA A C 1
ATOM 2091 O O . ALA A 1 309 ? -8.241 -18.551 -6.358 1.00 94.56 309 ALA A O 1
ATOM 2092 N N . GLY A 1 310 ? -7.639 -16.582 -5.461 1.00 96.75 310 GLY A N 1
ATOM 2093 C CA . GLY A 1 310 ? -7.846 -15.756 -6.643 1.00 96.75 310 GLY A CA 1
ATOM 2094 C C . GLY A 1 310 ? -6.646 -14.871 -6.947 1.00 96.75 310 GLY A C 1
ATOM 2095 O O . GLY A 1 310 ? -5.503 -15.221 -6.639 1.00 96.75 310 GLY A O 1
ATOM 2096 N N . ASP A 1 311 ? -6.944 -13.737 -7.567 1.00 98.75 311 ASP A N 1
ATOM 2097 C CA . ASP A 1 311 ? -5.956 -12.856 -8.179 1.00 98.75 311 ASP A CA 1
ATOM 2098 C C . ASP A 1 311 ? -5.438 -11.793 -7.201 1.00 98.75 311 ASP A C 1
ATOM 2100 O O . ASP A 1 311 ? -6.063 -11.490 -6.173 1.00 98.75 311 ASP A O 1
ATOM 2104 N N . ILE A 1 312 ? -4.303 -11.194 -7.562 1.00 98.88 312 ILE A N 1
ATOM 2105 C CA . ILE A 1 312 ? -3.879 -9.892 -7.047 1.00 98.88 312 ILE A CA 1
ATOM 2106 C C . ILE A 1 312 ? -3.961 -8.885 -8.190 1.00 98.88 312 ILE A C 1
ATOM 2108 O O . ILE A 1 312 ? -3.215 -8.979 -9.168 1.00 98.88 312 ILE A O 1
ATOM 2112 N N . THR A 1 313 ? -4.835 -7.893 -8.046 1.00 98.81 313 THR A N 1
ATOM 2113 C CA . THR A 1 313 ? -5.030 -6.836 -9.040 1.00 98.81 313 THR A CA 1
ATOM 2114 C C . THR A 1 313 ? -4.557 -5.496 -8.497 1.00 98.81 313 THR A C 1
ATOM 2116 O O . THR A 1 313 ? -4.949 -5.065 -7.413 1.00 98.81 313 THR A O 1
ATOM 2119 N N . MET A 1 314 ? -3.746 -4.794 -9.281 1.00 98.75 314 MET A N 1
ATOM 2120 C CA . MET A 1 314 ? -3.268 -3.448 -8.989 1.00 98.75 314 MET A CA 1
ATOM 2121 C C . MET A 1 314 ? -3.631 -2.521 -10.149 1.00 98.75 314 MET A C 1
ATOM 2123 O O . MET A 1 314 ? -3.043 -2.616 -11.226 1.00 98.75 314 MET A O 1
ATOM 2127 N N . ASN A 1 315 ? -4.576 -1.609 -9.919 1.00 96.38 315 ASN A N 1
ATOM 2128 C CA . ASN A 1 315 ? -5.065 -0.662 -10.920 1.00 96.38 315 ASN A CA 1
ATOM 2129 C C . ASN A 1 315 ? -4.699 0.780 -10.547 1.00 96.38 315 ASN A C 1
ATOM 2131 O O . ASN A 1 315 ? -5.292 1.370 -9.639 1.00 96.38 315 ASN A O 1
ATOM 2135 N N . GLY A 1 316 ? -3.743 1.359 -11.274 1.00 93.19 316 GLY A N 1
ATOM 2136 C CA . GLY A 1 316 ? -3.422 2.782 -11.205 1.00 93.19 316 GLY A CA 1
ATOM 2137 C C . GLY A 1 316 ? -4.608 3.660 -11.623 1.00 93.19 316 GLY A C 1
ATOM 2138 O O . GLY A 1 316 ? -5.498 3.237 -12.362 1.00 93.19 316 GLY A O 1
ATOM 2139 N N . GLY A 1 317 ? -4.624 4.905 -11.146 1.00 90.19 317 GLY A N 1
ATOM 2140 C CA . GLY A 1 317 ? -5.773 5.794 -11.316 1.00 90.19 317 GLY A CA 1
ATOM 2141 C C . GLY A 1 317 ? -5.776 6.602 -12.610 1.00 90.19 317 GLY A C 1
ATOM 2142 O O . GLY A 1 317 ? -4.828 6.631 -13.395 1.00 90.19 317 GLY A O 1
ATOM 2143 N N . THR A 1 318 ? -6.880 7.303 -12.860 1.00 88.19 318 THR A N 1
ATOM 2144 C CA . THR A 1 318 ? -7.051 8.085 -14.095 1.00 88.19 318 THR A CA 1
ATOM 2145 C C . THR A 1 318 ? -6.492 9.505 -14.016 1.00 88.19 318 THR A C 1
ATOM 2147 O O . THR A 1 318 ? -6.629 10.272 -14.967 1.00 88.19 318 THR A O 1
ATOM 2150 N N . GLN A 1 319 ? -5.903 9.882 -12.881 1.00 87.81 319 GLN A N 1
ATOM 2151 C CA . GLN A 1 319 ? -5.545 11.257 -12.541 1.00 87.81 319 GLN A CA 1
ATOM 2152 C C . GLN A 1 319 ? -4.039 11.401 -12.320 1.00 87.81 319 GLN A C 1
ATOM 2154 O O . GLN A 1 319 ? -3.323 10.417 -12.167 1.00 87.81 319 GLN A O 1
ATOM 2159 N N . ALA A 1 320 ? -3.543 12.638 -12.351 1.00 88.81 320 ALA A N 1
ATOM 2160 C CA . ALA A 1 320 ? -2.111 12.882 -12.234 1.00 88.81 320 ALA A CA 1
ATOM 2161 C C . ALA A 1 320 ? -1.557 12.359 -10.897 1.00 88.81 320 ALA A C 1
ATOM 2163 O O . ALA A 1 320 ? -2.167 12.604 -9.863 1.00 88.81 320 ALA A O 1
ATOM 2164 N N . GLY A 1 321 ? -0.436 11.644 -10.915 1.00 89.12 321 GLY A N 1
ATOM 2165 C CA . GLY A 1 321 ? 0.265 11.154 -9.729 1.00 89.12 321 GLY A CA 1
ATOM 2166 C C . GLY A 1 321 ? -0.442 10.044 -8.945 1.00 89.12 321 GLY A C 1
ATOM 2167 O O . GLY A 1 321 ? 0.104 9.602 -7.938 1.00 89.12 321 GLY A O 1
ATOM 2168 N N . THR A 1 322 ? -1.627 9.579 -9.366 1.00 92.94 322 THR A N 1
ATOM 2169 C CA . THR A 1 322 ? -2.346 8.506 -8.657 1.00 92.94 322 THR A CA 1
ATOM 2170 C C . THR A 1 322 ? -1.625 7.180 -8.774 1.00 92.94 322 THR A C 1
ATOM 2172 O O . THR A 1 322 ? -1.196 6.830 -9.873 1.00 92.94 322 THR A O 1
ATOM 2175 N N . TYR A 1 323 ? -1.570 6.395 -7.703 1.00 95.88 323 TYR A N 1
ATOM 2176 C CA . TYR A 1 323 ? -0.792 5.165 -7.748 1.00 95.88 323 TYR A CA 1
ATOM 2177 C C . TYR A 1 323 ? -1.317 4.024 -6.898 1.00 95.88 323 TYR A C 1
ATOM 2179 O O . TYR A 1 323 ? -1.996 4.210 -5.891 1.00 95.88 323 TYR A O 1
ATOM 2187 N N . VAL A 1 324 ? -0.932 2.821 -7.297 1.00 98.31 324 VAL A N 1
ATOM 2188 C CA . VAL A 1 324 ? -1.063 1.622 -6.475 1.00 98.31 324 VAL A CA 1
ATOM 2189 C C . VAL A 1 324 ? 0.309 1.035 -6.198 1.00 98.31 324 VAL A C 1
ATOM 2191 O O . VAL A 1 324 ? 1.152 0.986 -7.096 1.00 98.31 324 VAL A O 1
ATOM 2194 N N . GLN A 1 325 ? 0.551 0.597 -4.965 1.00 98.75 325 GLN A N 1
ATOM 2195 C CA . GLN A 1 325 ? 1.853 0.046 -4.598 1.00 98.75 325 GLN A CA 1
ATOM 2196 C C . GLN A 1 325 ? 1.766 -1.093 -3.582 1.00 98.75 325 GLN A C 1
ATOM 2198 O O . GLN A 1 325 ? 1.022 -1.013 -2.608 1.00 98.75 325 GLN A O 1
ATOM 2203 N N . ILE A 1 326 ? 2.569 -2.134 -3.797 1.00 98.88 326 ILE A N 1
ATOM 2204 C CA . ILE A 1 326 ? 2.932 -3.118 -2.774 1.00 98.88 326 ILE A CA 1
ATOM 2205 C C . ILE A 1 326 ? 4.431 -2.947 -2.530 1.00 98.88 326 ILE A C 1
ATOM 2207 O O . ILE A 1 326 ? 5.235 -3.254 -3.408 1.00 98.88 326 ILE A O 1
ATOM 2211 N N . GLY A 1 327 ? 4.802 -2.396 -1.379 1.00 98.62 327 GLY A N 1
ATOM 2212 C CA . GLY A 1 327 ? 6.176 -2.010 -1.057 1.00 98.62 327 GLY A CA 1
ATOM 2213 C C . GLY A 1 327 ? 6.262 -0.697 -0.278 1.00 98.62 327 GLY A C 1
ATOM 2214 O O . GLY A 1 327 ? 5.275 0.034 -0.131 1.00 98.62 327 GLY A O 1
ATOM 2215 N N . ASN A 1 328 ? 7.461 -0.398 0.218 1.00 98.19 328 ASN A N 1
ATOM 2216 C CA . ASN A 1 328 ? 7.741 0.789 1.020 1.00 98.19 328 ASN A CA 1
ATOM 2217 C C . ASN A 1 328 ? 8.087 1.991 0.136 1.00 98.19 328 ASN A C 1
ATOM 2219 O O . ASN A 1 328 ? 8.891 1.872 -0.779 1.00 98.19 328 ASN A O 1
ATOM 2223 N N . GLY A 1 329 ? 7.547 3.170 0.433 1.00 96.19 329 GLY A N 1
ATOM 2224 C CA . GLY A 1 329 ? 7.757 4.394 -0.337 1.00 96.19 329 GLY A CA 1
ATOM 2225 C C . GLY A 1 329 ? 6.437 5.037 -0.753 1.00 96.19 329 GLY A C 1
ATOM 2226 O O . GLY A 1 329 ? 5.514 5.134 0.054 1.00 96.19 329 GLY A O 1
ATOM 2227 N N . GLY A 1 330 ? 6.370 5.523 -1.987 1.00 95.12 330 GLY A N 1
ATOM 2228 C CA . GLY A 1 330 ? 5.233 6.265 -2.523 1.00 95.12 330 GLY A CA 1
ATOM 2229 C C . GLY A 1 330 ? 5.658 7.392 -3.463 1.00 95.12 330 GLY A C 1
ATOM 2230 O O . GLY A 1 330 ? 6.840 7.595 -3.756 1.00 95.12 330 GLY A O 1
ATOM 2231 N N . ASN A 1 331 ? 4.678 8.161 -3.928 1.00 93.50 331 ASN A N 1
ATOM 2232 C CA . ASN A 1 331 ? 4.907 9.345 -4.750 1.00 93.50 331 ASN A CA 1
ATOM 2233 C C . ASN A 1 331 ? 5.617 10.432 -3.920 1.00 93.50 331 ASN A C 1
ATOM 2235 O O . ASN A 1 331 ? 5.127 10.827 -2.867 1.00 93.50 331 ASN A O 1
ATOM 2239 N N . ARG A 1 332 ? 6.780 10.918 -4.372 1.00 92.94 332 ARG A N 1
ATOM 2240 C CA . ARG A 1 332 ? 7.576 11.956 -3.680 1.00 92.94 332 ARG A CA 1
ATOM 2241 C C . ARG A 1 332 ? 7.965 11.587 -2.238 1.00 92.94 332 ARG A C 1
ATOM 2243 O O . ARG A 1 332 ? 8.241 12.460 -1.416 1.00 92.94 332 ARG A O 1
ATOM 2250 N N . ALA A 1 333 ? 8.056 10.292 -1.940 1.00 92.31 333 ALA A N 1
ATOM 2251 C CA . ALA A 1 333 ? 8.405 9.762 -0.626 1.00 92.31 333 ALA A CA 1
ATOM 2252 C C . ALA A 1 333 ? 9.920 9.861 -0.330 1.00 92.31 333 ALA A C 1
ATOM 2254 O O . ALA A 1 333 ? 10.586 8.848 -0.129 1.00 92.31 333 ALA A O 1
ATOM 2255 N N . ASN A 1 334 ? 10.471 11.076 -0.274 1.00 87.88 334 ASN A N 1
ATOM 2256 C CA . ASN A 1 334 ? 11.909 11.378 -0.197 1.00 87.88 334 ASN A CA 1
ATOM 2257 C C . ASN A 1 334 ? 12.615 10.820 1.056 1.00 87.88 334 ASN A C 1
ATOM 2259 O O . ASN A 1 334 ? 12.720 11.503 2.079 1.00 87.88 334 ASN A O 1
ATOM 2263 N N . ALA A 1 335 ? 13.113 9.589 0.970 1.00 90.44 335 ALA A N 1
ATOM 2264 C CA . ALA A 1 335 ? 14.036 8.941 1.897 1.00 90.44 335 ALA A CA 1
ATOM 2265 C C . ALA A 1 335 ? 14.418 7.552 1.366 1.00 90.44 335 ALA A C 1
ATOM 2267 O O . ALA A 1 335 ? 13.875 7.084 0.367 1.00 90.44 335 ALA A O 1
ATOM 2268 N N . ASN A 1 336 ? 15.302 6.864 2.087 1.00 93.12 336 ASN A N 1
ATOM 2269 C CA . ASN A 1 336 ? 15.591 5.461 1.821 1.00 93.12 336 ASN A CA 1
ATOM 2270 C C . ASN A 1 336 ? 14.366 4.588 2.127 1.00 93.12 336 ASN A C 1
ATOM 2272 O O . ASN A 1 336 ? 13.714 4.781 3.161 1.00 93.12 336 ASN A O 1
ATOM 2276 N N . ALA A 1 337 ? 14.104 3.610 1.264 1.00 95.88 337 ALA A N 1
ATOM 2277 C CA . ALA A 1 337 ? 13.084 2.592 1.473 1.00 95.88 337 ALA A CA 1
ATOM 2278 C C . ALA A 1 337 ? 13.698 1.194 1.354 1.00 95.88 337 ALA A C 1
ATOM 2280 O O . ALA A 1 337 ? 14.353 0.875 0.362 1.00 95.88 337 ALA A O 1
ATOM 2281 N N . SER A 1 338 ? 13.509 0.342 2.359 1.00 96.50 338 SER A N 1
ATOM 2282 C CA . SER A 1 338 ? 14.042 -1.018 2.316 1.00 96.50 338 SER A CA 1
ATOM 2283 C C . SER A 1 338 ? 13.142 -2.077 2.934 1.00 96.50 338 SER A C 1
ATOM 2285 O O . SER A 1 338 ? 12.220 -1.757 3.674 1.00 96.50 338 SER A O 1
ATOM 2287 N N . GLY A 1 339 ? 13.448 -3.338 2.655 1.00 97.50 339 GLY A N 1
ATOM 2288 C CA . GLY A 1 339 ? 12.707 -4.505 3.133 1.00 97.50 339 GLY A CA 1
ATOM 2289 C C . GLY A 1 339 ? 12.353 -5.420 1.972 1.00 97.50 339 GLY A C 1
ATOM 2290 O O . GLY A 1 339 ? 12.158 -4.948 0.847 1.00 97.50 339 GLY A O 1
ATOM 2291 N N . ASP A 1 340 ? 12.327 -6.720 2.228 1.00 98.31 340 ASP A N 1
ATOM 2292 C CA . ASP A 1 340 ? 12.006 -7.704 1.203 1.00 98.31 340 ASP A CA 1
ATOM 2293 C C . ASP A 1 340 ? 10.502 -7.651 0.892 1.00 98.31 340 ASP A C 1
ATOM 2295 O O . ASP A 1 340 ? 9.671 -7.439 1.775 1.00 98.31 340 ASP A O 1
ATOM 2299 N N . VAL A 1 341 ? 10.135 -7.818 -0.377 1.00 98.69 341 VAL A N 1
ATOM 2300 C CA . VAL A 1 341 ? 8.738 -7.799 -0.828 1.00 98.69 341 VAL A CA 1
ATOM 2301 C C . VAL A 1 341 ? 8.429 -9.115 -1.527 1.00 98.69 341 VAL A C 1
ATOM 2303 O O . VAL A 1 341 ? 8.975 -9.400 -2.591 1.00 98.69 341 VAL A O 1
ATOM 2306 N N . SER A 1 342 ? 7.525 -9.899 -0.945 1.00 97.88 342 SER A N 1
ATOM 2307 C CA . SER A 1 342 ? 7.099 -11.200 -1.461 1.00 97.88 342 SER A CA 1
ATOM 2308 C C . SER A 1 342 ? 5.602 -11.186 -1.765 1.00 97.88 342 SER A C 1
ATOM 2310 O O . SER A 1 342 ? 4.773 -10.939 -0.884 1.00 97.88 342 SER A O 1
ATOM 2312 N N . VAL A 1 343 ? 5.243 -11.428 -3.025 1.00 98.12 343 VAL A N 1
ATOM 2313 C CA . VAL A 1 343 ? 3.858 -11.390 -3.511 1.00 98.12 343 VAL A CA 1
ATOM 2314 C C . VAL A 1 343 ? 3.508 -12.716 -4.174 1.00 98.12 343 VAL A C 1
ATOM 2316 O O . VAL A 1 343 ? 4.174 -13.148 -5.113 1.00 98.12 343 VAL A O 1
ATOM 2319 N N . SER A 1 344 ? 2.440 -13.367 -3.720 1.00 97.19 344 SER A N 1
ATOM 2320 C CA . SER A 1 344 ? 1.991 -14.635 -4.296 1.00 97.19 344 SER A CA 1
ATOM 2321 C C . SER A 1 344 ? 0.483 -14.688 -4.511 1.00 97.19 344 SER A C 1
ATOM 2323 O O . SER A 1 344 ? -0.293 -14.233 -3.672 1.00 97.19 344 SER A O 1
ATOM 2325 N N . ALA A 1 345 ? 0.062 -15.265 -5.633 1.00 97.06 345 ALA A N 1
ATOM 2326 C CA . ALA A 1 345 ? -1.336 -15.506 -5.956 1.00 97.06 345 ALA A CA 1
ATOM 2327 C C . ALA A 1 345 ? -1.534 -16.934 -6.469 1.00 97.06 345 ALA A C 1
ATOM 2329 O O . ALA A 1 345 ? -0.711 -17.466 -7.212 1.00 97.06 345 ALA A O 1
ATOM 2330 N N . THR A 1 346 ? -2.649 -17.560 -6.091 1.00 94.50 346 THR A N 1
ATOM 2331 C CA . THR A 1 346 ? -3.086 -18.809 -6.740 1.00 94.50 346 THR A CA 1
ATOM 2332 C C . THR A 1 346 ? -3.636 -18.535 -8.141 1.00 94.50 346 THR A C 1
ATOM 2334 O O . THR A 1 346 ? -3.463 -19.357 -9.042 1.00 94.50 346 THR A O 1
ATOM 2337 N N . GLY A 1 347 ? -4.300 -17.388 -8.311 1.00 96.50 347 GLY A N 1
ATOM 2338 C CA . GLY A 1 347 ? -4.702 -16.848 -9.603 1.00 96.50 347 GLY A CA 1
ATOM 2339 C C . GLY A 1 347 ? -3.609 -15.991 -10.240 1.00 96.50 347 GLY A C 1
ATOM 2340 O O . GLY A 1 347 ? -2.415 -16.228 -10.042 1.00 96.50 347 GLY A O 1
ATOM 2341 N N . ASP A 1 348 ? -4.019 -15.002 -11.020 1.00 98.69 348 ASP A N 1
ATOM 2342 C CA . ASP A 1 348 ? -3.123 -14.111 -11.749 1.00 98.69 348 ASP A CA 1
ATOM 2343 C C . ASP A 1 348 ? -2.627 -12.947 -10.878 1.00 98.69 348 ASP A C 1
ATOM 2345 O O . ASP A 1 348 ? -3.273 -12.527 -9.916 1.00 98.69 348 ASP A O 1
ATOM 2349 N N . ILE A 1 349 ? -1.474 -12.385 -11.245 1.00 98.81 349 ILE A N 1
ATOM 2350 C CA . ILE A 1 349 ? -1.031 -11.075 -10.755 1.00 98.81 349 ILE A CA 1
ATOM 2351 C C . ILE A 1 349 ? -1.074 -10.085 -11.918 1.00 98.81 349 ILE A C 1
ATOM 2353 O O . ILE A 1 349 ? -0.353 -10.225 -12.910 1.00 98.81 349 ILE A O 1
ATOM 2357 N N . ILE A 1 350 ? -1.924 -9.067 -11.786 1.00 98.81 350 ILE A N 1
ATOM 2358 C CA . ILE A 1 350 ? -2.196 -8.078 -12.831 1.00 98.81 350 ILE A CA 1
ATOM 2359 C C . ILE A 1 350 ? -1.826 -6.692 -12.307 1.00 98.81 350 ILE A C 1
ATOM 2361 O O . ILE A 1 350 ? -2.484 -6.153 -11.419 1.00 98.81 350 ILE A O 1
ATOM 2365 N N . VAL A 1 351 ? -0.792 -6.090 -12.893 1.00 98.81 351 VAL A N 1
ATOM 2366 C CA . VAL A 1 351 ? -0.275 -4.770 -12.518 1.00 98.81 351 VAL A CA 1
ATOM 2367 C C . VAL A 1 351 ? -0.467 -3.802 -13.680 1.00 98.81 351 VAL A C 1
ATOM 2369 O O . VAL A 1 351 ? 0.260 -3.835 -14.674 1.00 98.81 351 VAL A O 1
ATOM 2372 N N . THR A 1 352 ? -1.463 -2.927 -13.564 1.00 98.12 352 THR A N 1
ATOM 2373 C CA . THR A 1 352 ? -1.853 -1.984 -14.617 1.00 98.12 352 THR A CA 1
ATOM 2374 C C . THR A 1 352 ? -1.671 -0.555 -14.136 1.00 98.12 352 THR A C 1
ATOM 2376 O O . THR A 1 352 ? -2.293 -0.128 -13.166 1.00 98.12 352 THR A O 1
ATOM 2379 N N . ALA A 1 353 ? -0.825 0.201 -14.826 1.00 97.19 353 ALA A N 1
ATOM 2380 C CA . ALA A 1 353 ? -0.634 1.621 -14.574 1.00 97.19 353 ALA A CA 1
ATOM 2381 C C . ALA A 1 353 ? -1.869 2.449 -14.960 1.00 97.19 353 ALA A C 1
ATOM 2383 O O . ALA A 1 353 ? -2.778 1.985 -15.649 1.00 97.19 353 ALA A O 1
ATOM 2384 N N . GLY A 1 354 ? -1.886 3.709 -14.535 1.00 94.19 354 GLY A N 1
ATOM 2385 C CA . GLY A 1 354 ? -3.030 4.589 -14.722 1.00 94.19 354 GLY A CA 1
ATOM 2386 C C . GLY A 1 354 ? -3.117 5.268 -16.093 1.00 94.19 354 GLY A C 1
ATOM 2387 O O . GLY A 1 354 ? -2.218 5.197 -16.931 1.00 94.19 354 GLY A O 1
ATOM 2388 N N . SER A 1 355 ? -4.211 5.997 -16.320 1.00 93.12 355 SER A N 1
ATOM 2389 C CA . SER A 1 355 ? -4.365 6.868 -17.499 1.00 93.12 355 SER A CA 1
ATOM 2390 C C . SER A 1 355 ? -3.978 8.325 -17.233 1.00 93.12 355 SER A C 1
ATOM 2392 O O . SER A 1 355 ? -3.998 9.134 -18.160 1.00 93.12 355 SER A O 1
ATOM 2394 N N . GLY A 1 356 ? -3.683 8.681 -15.980 1.00 91.00 356 GLY A N 1
ATOM 2395 C CA . GLY A 1 356 ? -3.208 10.009 -15.603 1.00 91.00 356 GLY A CA 1
ATOM 2396 C C . GLY A 1 356 ? -1.695 10.166 -15.762 1.00 91.00 356 GLY A C 1
ATOM 2397 O O . GLY A 1 356 ? -0.957 9.184 -15.802 1.00 91.00 356 GLY A O 1
ATOM 2398 N N . ASN A 1 357 ? -1.217 11.408 -15.852 1.00 91.69 357 ASN A N 1
ATOM 2399 C CA . ASN A 1 357 ? 0.222 11.687 -15.896 1.00 91.69 357 ASN A CA 1
ATOM 2400 C C . ASN A 1 357 ? 0.900 11.187 -14.619 1.00 91.69 357 ASN A C 1
ATOM 2402 O O . ASN A 1 357 ? 0.372 11.420 -13.542 1.00 91.69 357 ASN A O 1
ATOM 2406 N N . ASP A 1 358 ? 2.054 10.536 -14.717 1.00 93.12 358 ASP A N 1
ATOM 2407 C CA . ASP A 1 358 ? 2.785 9.975 -13.575 1.00 93.12 358 ASP A CA 1
ATOM 2408 C C . ASP A 1 358 ? 1.968 8.936 -12.771 1.00 93.12 358 ASP A C 1
ATOM 2410 O O . ASP A 1 358 ? 2.320 8.608 -11.640 1.00 93.12 358 ASP A O 1
ATOM 2414 N N . ALA A 1 359 ? 0.863 8.415 -13.327 1.00 94.69 359 ALA A N 1
ATOM 2415 C CA . ALA A 1 359 ? 0.008 7.461 -12.632 1.00 94.69 359 ALA A CA 1
ATOM 2416 C C . ALA A 1 359 ? 0.566 6.038 -12.748 1.00 94.69 359 ALA A C 1
ATOM 2418 O O . ALA A 1 359 ? 0.569 5.458 -13.837 1.00 94.69 359 ALA A O 1
ATOM 2419 N N . TYR A 1 360 ? 1.025 5.457 -11.642 1.00 97.62 360 TYR A N 1
ATOM 2420 C CA . TYR A 1 360 ? 1.811 4.224 -11.675 1.00 97.62 360 TYR A CA 1
ATOM 2421 C C . TYR A 1 360 ? 1.195 3.062 -10.894 1.00 97.62 360 TYR A C 1
ATOM 2423 O O . TYR A 1 360 ? 0.322 3.230 -10.044 1.00 97.62 360 TYR A O 1
ATOM 2431 N N . ALA A 1 361 ? 1.678 1.863 -11.196 1.00 98.50 361 ALA A N 1
ATOM 2432 C CA . ALA A 1 361 ? 1.433 0.654 -10.431 1.00 98.50 361 ALA A CA 1
ATOM 2433 C C . ALA A 1 361 ? 2.773 -0.045 -10.174 1.00 98.50 361 ALA A C 1
ATOM 2435 O O . ALA A 1 361 ? 3.522 -0.303 -11.115 1.00 98.50 361 ALA A O 1
ATOM 2436 N N . GLN A 1 362 ? 3.117 -0.324 -8.919 1.00 98.69 362 GLN A N 1
ATOM 2437 C CA . GLN A 1 362 ? 4.450 -0.838 -8.597 1.00 98.69 362 GLN A CA 1
ATOM 2438 C C . GLN A 1 362 ? 4.437 -1.903 -7.508 1.00 98.69 362 GLN A C 1
ATOM 2440 O O . GLN A 1 362 ? 3.822 -1.733 -6.462 1.00 98.69 362 GLN A O 1
ATOM 2445 N N . VAL A 1 363 ? 5.192 -2.971 -7.730 1.00 98.88 363 VAL A N 1
ATOM 2446 C CA . VAL A 1 363 ? 5.594 -3.909 -6.686 1.00 98.88 363 VAL A CA 1
ATOM 2447 C C . VAL A 1 363 ? 7.083 -3.696 -6.429 1.00 98.88 363 VAL A C 1
ATOM 2449 O O . VAL A 1 363 ? 7.920 -3.965 -7.294 1.00 98.88 363 VAL A O 1
ATOM 2452 N N . GLY A 1 364 ? 7.392 -3.153 -5.257 1.00 98.38 364 GLY A N 1
ATOM 2453 C CA . GLY A 1 364 ? 8.739 -2.853 -4.792 1.00 98.38 364 GLY A CA 1
ATOM 2454 C C . GLY A 1 364 ? 8.879 -1.509 -4.091 1.00 98.38 364 GLY A C 1
ATOM 2455 O O . GLY A 1 364 ? 7.912 -0.751 -3.960 1.00 98.38 364 GLY A O 1
ATOM 2456 N N . ASN A 1 365 ? 10.093 -1.242 -3.607 1.00 97.62 365 ASN A N 1
ATOM 2457 C CA . ASN A 1 365 ? 10.385 -0.088 -2.762 1.00 97.62 365 ASN A CA 1
ATOM 2458 C C . ASN A 1 365 ? 10.692 1.170 -3.589 1.00 97.62 365 ASN A C 1
ATOM 2460 O O . ASN A 1 365 ? 11.246 1.089 -4.683 1.00 97.62 365 ASN A O 1
ATOM 2464 N N . GLY A 1 366 ? 10.360 2.346 -3.065 1.00 94.62 366 GLY A N 1
ATOM 2465 C CA . GLY A 1 366 ? 10.485 3.632 -3.746 1.00 94.62 366 GLY A CA 1
ATOM 2466 C C . GLY A 1 366 ? 9.156 4.102 -4.334 1.00 94.62 366 GLY A C 1
ATOM 2467 O O . GLY A 1 366 ? 8.117 4.031 -3.683 1.00 94.62 366 GLY A O 1
ATOM 2468 N N . GLY A 1 367 ? 9.186 4.626 -5.551 1.00 94.06 367 GLY A N 1
ATOM 2469 C CA . GLY A 1 367 ? 8.034 5.203 -6.229 1.00 94.06 367 GLY A CA 1
ATOM 2470 C C . GLY A 1 367 ? 8.432 6.355 -7.143 1.00 94.06 367 GLY A C 1
ATOM 2471 O O . GLY A 1 367 ? 9.608 6.701 -7.303 1.00 94.06 367 GLY A O 1
ATOM 2472 N N . THR A 1 368 ? 7.426 6.994 -7.730 1.00 92.75 368 THR A N 1
ATOM 2473 C CA . THR A 1 368 ? 7.626 8.183 -8.562 1.00 92.75 368 THR A CA 1
ATOM 2474 C C . THR A 1 368 ? 8.255 9.307 -7.750 1.00 92.75 368 THR A C 1
ATOM 2476 O O . THR A 1 368 ? 7.727 9.674 -6.705 1.00 92.75 368 THR A O 1
ATOM 2479 N N . LEU A 1 369 ? 9.348 9.900 -8.240 1.00 90.50 369 LEU A N 1
ATOM 2480 C CA . LEU A 1 369 ? 10.037 11.033 -7.602 1.00 90.50 369 LEU A CA 1
ATOM 2481 C C . LEU A 1 369 ? 10.486 10.752 -6.155 1.00 90.50 369 LEU A C 1
ATOM 2483 O O . LEU A 1 369 ? 10.751 11.685 -5.402 1.00 90.50 369 LEU A O 1
ATOM 2487 N N . SER A 1 370 ? 10.567 9.484 -5.754 1.00 89.94 370 SER A N 1
ATOM 2488 C CA . SER A 1 370 ? 10.980 9.081 -4.413 1.00 89.94 370 SER A CA 1
ATOM 2489 C C . SER A 1 370 ? 12.504 9.062 -4.336 1.00 89.94 370 SER A C 1
ATOM 2491 O O . SER A 1 370 ? 13.118 8.032 -4.601 1.00 89.94 370 SER A O 1
ATOM 2493 N N . ALA A 1 371 ? 13.135 10.194 -4.018 1.00 88.19 371 ALA A N 1
ATOM 2494 C CA . ALA A 1 371 ? 14.592 10.257 -3.903 1.00 88.19 371 ALA A CA 1
ATOM 2495 C C . ALA A 1 371 ? 15.099 9.482 -2.671 1.00 88.19 371 ALA A C 1
ATOM 2497 O O . ALA A 1 371 ? 14.576 9.662 -1.572 1.00 88.19 371 ALA A O 1
ATOM 2498 N N . GLY A 1 372 ? 16.146 8.672 -2.838 1.00 88.00 372 GLY A N 1
ATOM 2499 C CA . GLY A 1 372 ? 16.771 7.894 -1.761 1.00 88.00 372 GLY A CA 1
ATOM 2500 C C . GLY A 1 372 ? 17.290 6.543 -2.248 1.00 88.00 372 GLY A C 1
ATOM 2501 O O . GLY A 1 372 ? 17.060 6.181 -3.400 1.00 88.00 372 GLY A O 1
ATOM 2502 N N . ASP A 1 373 ? 18.013 5.824 -1.386 1.00 89.88 373 ASP A N 1
ATOM 2503 C CA . ASP A 1 373 ? 18.433 4.446 -1.666 1.00 89.88 373 ASP A CA 1
ATOM 2504 C C . ASP A 1 373 ? 17.262 3.490 -1.450 1.00 89.88 373 ASP A C 1
ATOM 2506 O O . ASP A 1 373 ? 16.684 3.458 -0.358 1.00 89.88 373 ASP A O 1
ATOM 2510 N N . HIS A 1 374 ? 16.963 2.665 -2.453 1.00 93.88 374 HIS A N 1
ATOM 2511 C CA . HIS A 1 374 ? 15.881 1.685 -2.366 1.00 93.88 374 HIS A CA 1
ATOM 2512 C C . HIS A 1 374 ? 16.431 0.272 -2.456 1.00 93.88 374 HIS A C 1
ATOM 2514 O O . HIS A 1 374 ? 17.154 -0.058 -3.396 1.00 93.88 374 HIS A O 1
ATOM 2520 N N . SER A 1 375 ? 16.123 -0.582 -1.480 1.00 94.88 37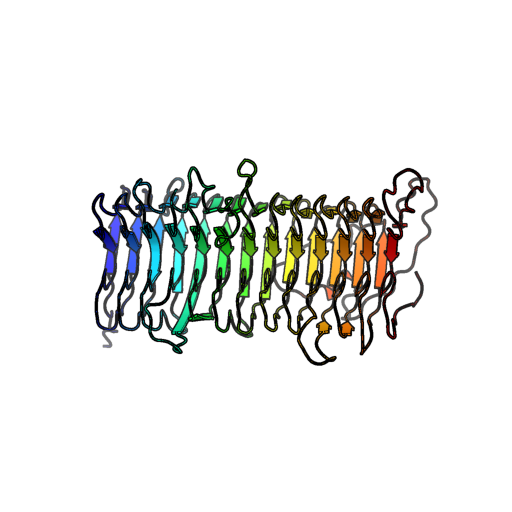5 SER A N 1
ATOM 2521 C CA . SER A 1 375 ? 16.683 -1.936 -1.463 1.00 94.88 375 SER A CA 1
ATOM 2522 C C . SER A 1 375 ? 15.759 -3.016 -0.924 1.00 94.88 375 SER A C 1
ATOM 2524 O O . SER A 1 375 ? 14.811 -2.723 -0.215 1.00 94.88 375 SER A O 1
ATOM 2526 N N . GLY A 1 376 ? 16.035 -4.270 -1.258 1.00 95.56 376 GLY A N 1
ATOM 2527 C CA . GLY A 1 376 ? 15.255 -5.423 -0.802 1.00 95.56 376 GLY A CA 1
ATOM 2528 C C . GLY A 1 376 ? 15.071 -6.428 -1.925 1.00 95.56 376 GLY A C 1
ATOM 2529 O O . GLY A 1 376 ? 14.981 -6.037 -3.094 1.00 95.56 376 GLY A O 1
ATOM 2530 N N . ARG A 1 377 ? 15.055 -7.715 -1.582 1.00 95.81 377 ARG A N 1
ATOM 2531 C CA . ARG A 1 377 ? 14.719 -8.786 -2.521 1.00 95.81 377 ARG A CA 1
ATOM 2532 C C . ARG A 1 377 ? 13.241 -8.684 -2.881 1.00 95.81 377 ARG A C 1
ATOM 2534 O O . ARG A 1 377 ? 12.400 -8.428 -2.024 1.00 95.81 377 ARG A O 1
ATOM 2541 N N . LEU A 1 378 ? 12.938 -8.893 -4.153 1.00 97.69 378 LEU A N 1
ATOM 2542 C CA . LEU A 1 378 ? 11.587 -8.848 -4.692 1.00 97.69 378 LEU A CA 1
ATOM 2543 C C . LEU A 1 378 ? 11.238 -10.210 -5.266 1.00 97.69 378 LEU A C 1
ATOM 2545 O O . LEU A 1 378 ? 11.949 -10.726 -6.131 1.00 97.69 378 LEU A O 1
ATOM 2549 N N . GLU A 1 379 ? 10.121 -10.770 -4.823 1.00 95.69 379 GLU A N 1
ATOM 2550 C CA . GLU A 1 379 ? 9.687 -12.102 -5.224 1.00 95.69 379 GLU A CA 1
ATOM 2551 C C . GLU A 1 379 ? 8.215 -12.103 -5.643 1.00 95.69 379 GLU A C 1
ATOM 2553 O O . GLU A 1 379 ? 7.360 -11.523 -4.971 1.00 95.69 379 GLU A O 1
ATOM 2558 N N . MET A 1 380 ? 7.918 -12.744 -6.776 1.00 96.44 380 MET A N 1
ATOM 2559 C CA . MET A 1 380 ? 6.567 -12.829 -7.326 1.00 96.44 380 MET A CA 1
ATOM 2560 C C . MET A 1 380 ? 6.248 -14.226 -7.862 1.00 96.44 380 MET A C 1
ATOM 2562 O O . MET A 1 380 ? 6.995 -14.769 -8.678 1.00 96.44 380 MET A O 1
ATOM 2566 N N . LEU A 1 381 ? 5.101 -14.774 -7.455 1.00 94.75 381 LEU A N 1
ATOM 2567 C CA . LEU A 1 381 ? 4.601 -16.076 -7.903 1.00 94.75 381 LEU A CA 1
ATOM 2568 C C . LEU A 1 381 ? 3.104 -16.015 -8.234 1.00 94.75 381 LEU A C 1
ATOM 2570 O O . LEU A 1 381 ? 2.314 -15.576 -7.403 1.00 94.75 381 LEU A O 1
ATOM 2574 N N . ALA A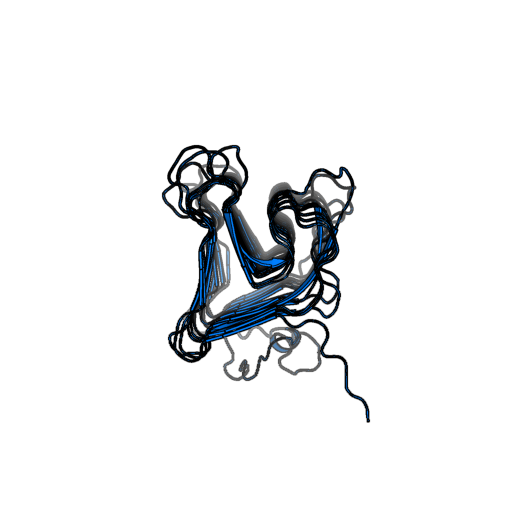 1 382 ? 2.700 -16.489 -9.413 1.00 95.44 382 ALA A N 1
ATOM 2575 C CA . ALA A 1 382 ? 1.289 -16.504 -9.819 1.00 95.44 382 ALA A CA 1
ATOM 2576 C C . ALA A 1 382 ? 0.953 -17.633 -10.804 1.00 95.44 382 ALA A C 1
ATOM 2578 O O . ALA A 1 382 ? 1.836 -18.362 -11.265 1.00 95.44 382 ALA A O 1
ATOM 2579 N N . GLN A 1 383 ? -0.319 -17.751 -11.193 1.00 92.94 383 GLN A N 1
ATOM 2580 C CA . GLN A 1 383 ? -0.724 -18.488 -12.391 1.00 92.94 383 GLN A CA 1
ATOM 2581 C C . GLN A 1 383 ? -0.136 -17.836 -13.648 1.00 92.94 383 GLN A C 1
ATOM 2583 O O . GLN A 1 383 ? 0.697 -18.460 -14.309 1.00 92.94 383 GLN A O 1
ATOM 2588 N N . SER A 1 384 ? -0.522 -16.587 -13.916 1.00 96.38 384 SER A N 1
ATOM 2589 C CA . SER A 1 384 ? 0.029 -15.706 -14.952 1.00 96.38 384 SER A CA 1
ATOM 2590 C C . SER A 1 384 ? 0.408 -14.355 -14.348 1.00 96.38 384 SER A C 1
ATOM 2592 O O . SER A 1 384 ? -0.129 -13.949 -13.316 1.00 96.38 384 SER A O 1
ATOM 2594 N N . ILE A 1 385 ? 1.326 -13.636 -14.993 1.00 98.62 385 ILE A N 1
ATOM 2595 C CA . ILE A 1 385 ? 1.798 -12.327 -14.529 1.00 98.62 385 ILE A CA 1
ATOM 2596 C C . ILE A 1 385 ? 1.763 -11.325 -15.683 1.00 98.62 385 ILE A C 1
ATOM 2598 O O . ILE A 1 385 ? 2.308 -11.571 -16.760 1.00 98.62 385 ILE A O 1
ATOM 2602 N N . SER A 1 386 ? 1.148 -10.164 -15.464 1.00 98.56 386 SER A N 1
ATOM 2603 C CA . SER A 1 386 ? 1.038 -9.111 -16.478 1.00 98.56 386 SER A CA 1
ATOM 2604 C C . SER A 1 386 ? 1.361 -7.736 -15.908 1.00 98.56 386 SER A C 1
ATOM 2606 O O . SER A 1 386 ? 0.752 -7.308 -14.931 1.00 98.56 386 SER A O 1
ATOM 2608 N N . PHE A 1 387 ? 2.247 -7.008 -16.587 1.00 98.75 387 PHE A N 1
ATOM 2609 C CA . PHE A 1 387 ? 2.562 -5.604 -16.331 1.00 98.75 387 PHE A CA 1
ATOM 2610 C C . PHE A 1 387 ? 2.196 -4.751 -17.545 1.00 98.75 387 PHE A C 1
ATOM 2612 O O . PHE A 1 387 ? 2.726 -4.951 -18.639 1.00 98.75 387 PHE A O 1
ATOM 2619 N N . MET A 1 388 ? 1.324 -3.763 -17.356 1.00 98.25 388 MET A N 1
ATOM 2620 C CA . MET A 1 388 ? 0.870 -2.867 -18.420 1.00 98.25 388 MET A CA 1
ATOM 2621 C C . MET A 1 388 ? 1.111 -1.405 -18.047 1.00 98.25 388 MET A C 1
ATOM 2623 O O . MET A 1 388 ? 0.488 -0.876 -17.128 1.00 98.25 388 MET A O 1
ATOM 2627 N N . GLY A 1 389 ? 1.998 -0.744 -18.787 1.00 97.19 389 GLY A N 1
ATOM 2628 C CA . GLY A 1 389 ? 2.192 0.699 -18.747 1.00 97.19 389 GLY A CA 1
ATOM 2629 C C . GLY A 1 389 ? 0.939 1.454 -19.194 1.00 97.19 389 GLY A C 1
ATOM 2630 O O . GLY A 1 389 ? 0.070 0.924 -19.888 1.00 97.19 389 GLY A O 1
ATOM 2631 N N . GLY A 1 390 ? 0.841 2.713 -18.782 1.00 96.19 390 GLY A N 1
ATOM 2632 C CA . GLY A 1 390 ? -0.403 3.466 -18.873 1.00 96.19 390 GLY A CA 1
ATOM 2633 C C . GLY A 1 390 ? -0.589 4.217 -20.188 1.00 96.19 390 GLY A C 1
ATOM 2634 O O . GLY A 1 390 ? 0.272 4.230 -21.072 1.00 96.19 390 GLY A O 1
ATOM 2635 N N . SER A 1 391 ? -1.733 4.887 -20.317 1.00 95.44 391 SER A N 1
ATOM 2636 C CA . SER A 1 391 ? -1.976 5.857 -21.396 1.00 95.44 391 SER A CA 1
ATOM 2637 C C . SER A 1 391 ? -1.631 7.295 -21.005 1.00 95.44 391 SER A C 1
ATOM 2639 O O . SER A 1 391 ? -1.641 8.170 -21.866 1.00 95.44 391 SER A O 1
ATOM 2641 N N . GLY A 1 392 ? -1.382 7.556 -19.719 1.00 94.56 392 GLY A N 1
ATOM 2642 C CA . GLY A 1 392 ? -0.910 8.853 -19.242 1.00 94.56 392 GLY A CA 1
ATOM 2643 C C . GLY A 1 392 ? 0.597 9.011 -19.429 1.00 94.56 392 GLY A C 1
ATOM 2644 O O . GLY A 1 392 ? 1.335 8.024 -19.480 1.00 94.56 392 GLY A O 1
ATOM 2645 N N . ASP A 1 393 ? 1.071 10.251 -19.527 1.00 94.25 393 ASP A N 1
ATOM 2646 C CA . ASP A 1 393 ? 2.503 10.514 -19.677 1.00 94.25 393 ASP A CA 1
ATOM 2647 C C . ASP A 1 393 ? 3.259 9.974 -18.462 1.00 94.25 393 ASP A C 1
ATOM 2649 O O . ASP A 1 393 ? 2.895 10.287 -17.332 1.00 94.25 393 ASP A O 1
ATOM 2653 N N . ARG A 1 394 ? 4.316 9.188 -18.680 1.00 94.62 394 ARG A N 1
ATOM 2654 C CA . ARG A 1 394 ? 5.153 8.569 -17.639 1.00 94.62 394 ARG A CA 1
ATOM 2655 C C . ARG A 1 394 ? 4.387 7.627 -16.706 1.00 94.62 394 ARG A C 1
ATOM 2657 O O . ARG A 1 394 ? 4.902 7.254 -15.659 1.00 94.62 394 ARG A O 1
ATOM 2664 N N . ALA A 1 395 ? 3.178 7.213 -17.085 1.00 96.94 395 ALA A N 1
ATOM 2665 C CA . ALA A 1 395 ? 2.418 6.202 -16.365 1.00 96.94 395 ALA A CA 1
ATOM 2666 C C . ALA A 1 395 ? 3.078 4.828 -16.547 1.00 96.94 395 ALA A C 1
ATOM 2668 O O . ALA A 1 395 ? 3.194 4.339 -17.677 1.00 96.94 395 ALA A O 1
ATOM 2669 N N . TYR A 1 396 ? 3.518 4.201 -15.455 1.00 98.12 396 TYR A N 1
ATOM 2670 C CA . TYR A 1 396 ? 4.317 2.978 -15.522 1.00 98.12 396 TYR A CA 1
ATOM 2671 C C . TYR A 1 396 ? 3.822 1.841 -14.639 1.00 98.12 396 TYR A C 1
ATOM 2673 O O . TYR A 1 396 ? 3.222 2.066 -13.591 1.00 98.12 396 TYR A O 1
ATOM 2681 N N . ALA A 1 397 ? 4.102 0.614 -15.076 1.00 98.50 397 ALA A N 1
ATOM 2682 C CA . ALA A 1 397 ? 3.932 -0.601 -14.292 1.00 98.50 397 ALA A CA 1
ATOM 2683 C C . ALA A 1 397 ? 5.308 -1.219 -14.010 1.00 98.50 397 ALA A C 1
ATOM 2685 O O . ALA A 1 397 ? 6.080 -1.427 -14.946 1.00 98.50 397 ALA A O 1
ATOM 2686 N N . GLN A 1 398 ? 5.648 -1.516 -12.757 1.00 98.44 398 GLN A N 1
ATOM 2687 C CA . GLN A 1 398 ? 6.998 -1.990 -12.430 1.00 98.44 398 GLN A CA 1
ATOM 2688 C C . GLN A 1 398 ? 7.035 -3.074 -11.353 1.00 98.44 398 GLN A C 1
ATOM 2690 O O . GLN A 1 398 ? 6.353 -2.974 -10.338 1.00 98.44 398 GLN A O 1
ATOM 2695 N N . PHE A 1 399 ? 7.897 -4.070 -11.561 1.00 98.62 399 PHE A N 1
ATOM 2696 C CA . PHE A 1 399 ? 8.433 -4.942 -10.518 1.00 98.62 399 PHE A CA 1
ATOM 2697 C C . PHE A 1 399 ? 9.905 -4.592 -10.309 1.00 98.62 399 PHE A C 1
ATOM 2699 O O . PHE A 1 399 ? 10.735 -4.840 -11.189 1.00 98.62 399 PHE A O 1
ATOM 2706 N N . GLY A 1 400 ? 10.226 -3.948 -9.190 1.00 97.75 400 GLY A N 1
ATOM 2707 C CA . GLY A 1 400 ? 11.550 -3.372 -8.973 1.00 97.75 400 GLY A CA 1
ATOM 2708 C C . GLY A 1 400 ? 11.576 -2.265 -7.927 1.00 97.75 400 GLY A C 1
ATOM 2709 O O . GLY A 1 400 ? 10.563 -1.617 -7.657 1.00 97.75 400 GLY A O 1
ATOM 2710 N N . ASN A 1 401 ? 12.769 -2.024 -7.383 1.00 96.00 401 ASN A N 1
ATOM 2711 C CA . ASN A 1 401 ? 13.046 -0.888 -6.509 1.00 96.00 401 ASN A CA 1
ATOM 2712 C C . ASN A 1 401 ? 13.331 0.375 -7.341 1.00 96.00 401 ASN A C 1
ATOM 2714 O O . ASN A 1 401 ? 14.002 0.300 -8.370 1.00 96.00 401 ASN A O 1
ATOM 2718 N N . GLY A 1 402 ? 12.856 1.539 -6.903 1.00 92.69 402 GLY A N 1
ATOM 2719 C CA . GLY A 1 402 ? 12.971 2.805 -7.627 1.00 92.69 402 GLY A 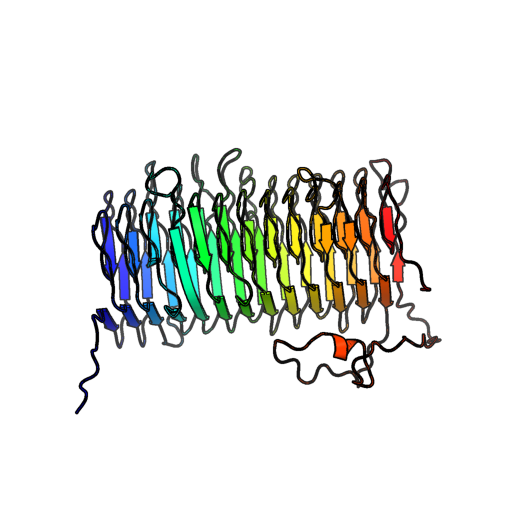CA 1
ATOM 2720 C C . GLY A 1 402 ? 11.643 3.251 -8.233 1.00 92.69 402 GLY A C 1
ATOM 2721 O O . GLY A 1 402 ? 10.634 3.284 -7.537 1.00 92.69 402 GLY A O 1
ATOM 2722 N N . GLY A 1 403 ? 11.648 3.653 -9.501 1.00 92.25 403 GLY A N 1
ATOM 2723 C CA . GLY A 1 403 ? 10.501 4.252 -10.186 1.00 92.25 403 GLY A CA 1
ATOM 2724 C C . GLY A 1 403 ? 10.909 5.415 -11.082 1.00 92.25 403 GLY A C 1
ATOM 2725 O O . GLY A 1 403 ? 12.091 5.738 -11.222 1.00 92.25 403 GLY A O 1
ATOM 2726 N N . TYR A 1 404 ? 9.932 6.097 -11.682 1.00 91.62 404 TYR A N 1
ATOM 2727 C CA . TYR A 1 404 ? 10.212 7.284 -12.494 1.00 91.62 404 TYR A CA 1
ATOM 2728 C C . TYR A 1 404 ? 10.921 8.349 -11.647 1.00 91.62 404 TYR A C 1
ATOM 2730 O O . TYR A 1 404 ? 10.397 8.807 -10.633 1.00 91.62 404 TYR A O 1
ATOM 2738 N N . ASN A 1 405 ? 12.104 8.776 -12.090 1.00 88.12 405 ASN A N 1
ATOM 2739 C CA . ASN A 1 405 ? 12.845 9.887 -11.497 1.00 88.12 405 ASN A CA 1
ATOM 2740 C C . ASN A 1 405 ? 13.241 9.704 -10.012 1.00 88.12 405 ASN A C 1
ATOM 2742 O O . ASN A 1 405 ? 13.510 10.687 -9.321 1.00 88.12 405 ASN A O 1
ATOM 2746 N N . ALA A 1 406 ? 13.321 8.461 -9.521 1.00 79.69 406 ALA A N 1
ATOM 2747 C CA . ALA A 1 406 ? 13.617 8.120 -8.122 1.00 79.69 406 ALA A CA 1
ATOM 2748 C C . ALA A 1 406 ? 15.064 8.428 -7.650 1.00 79.69 406 ALA A C 1
ATOM 2750 O O . ALA A 1 406 ? 15.436 8.099 -6.530 1.00 79.69 406 ALA A O 1
ATOM 2751 N N . GLY A 1 407 ? 15.903 9.066 -8.479 1.00 65.44 407 GLY A N 1
ATOM 2752 C CA . GLY A 1 407 ? 17.310 9.364 -8.153 1.00 65.44 407 GLY A CA 1
ATOM 2753 C C . GLY A 1 407 ? 17.675 10.853 -8.051 1.00 65.44 407 GLY A C 1
ATOM 2754 O O . GLY A 1 407 ? 18.787 11.191 -7.642 1.00 65.44 407 GLY A O 1
ATOM 2755 N N . VAL A 1 408 ? 16.778 11.776 -8.412 1.00 55.62 408 VAL A N 1
ATOM 2756 C CA . VAL A 1 408 ? 17.154 13.191 -8.582 1.00 55.62 408 VAL A CA 1
ATOM 2757 C C . VAL A 1 408 ? 17.191 13.916 -7.235 1.00 55.62 408 VAL A C 1
ATOM 2759 O O . VAL A 1 408 ? 16.154 14.310 -6.715 1.00 55.62 408 VAL A O 1
ATOM 2762 N N . GLY A 1 409 ? 18.391 14.129 -6.680 1.00 52.62 409 GLY A N 1
ATOM 2763 C CA . GLY A 1 409 ? 18.583 14.981 -5.492 1.00 52.62 409 GLY A CA 1
ATOM 2764 C C . GLY A 1 409 ? 19.671 14.567 -4.494 1.00 52.62 409 GLY A C 1
ATOM 2765 O O . GLY A 1 409 ? 19.954 15.339 -3.580 1.00 52.62 409 GLY A O 1
ATOM 2766 N N . GLY A 1 410 ? 20.316 13.408 -4.658 1.00 46.81 410 GLY A N 1
ATOM 2767 C CA . GLY A 1 410 ? 21.442 12.966 -3.824 1.00 46.81 410 GLY A CA 1
ATOM 2768 C C . GLY A 1 410 ? 22.730 12.800 -4.631 1.00 46.81 410 GLY A C 1
ATOM 2769 O O . GLY A 1 410 ? 22.684 12.511 -5.822 1.00 46.81 410 GLY A O 1
ATOM 2770 N N . SER A 1 411 ? 23.884 13.017 -3.987 1.00 43.19 411 SER A N 1
ATOM 2771 C CA . SER A 1 411 ? 25.233 12.714 -4.509 1.00 43.19 411 SER A CA 1
ATOM 2772 C C . SER A 1 411 ? 25.248 11.386 -5.282 1.00 43.19 411 SER A C 1
ATOM 2774 O O . SER A 1 411 ? 24.559 10.472 -4.848 1.00 43.19 411 SER A O 1
ATOM 2776 N N . GLY A 1 412 ? 26.032 11.281 -6.369 1.00 49.50 412 GLY A N 1
ATOM 2777 C CA . GLY A 1 412 ? 26.089 10.184 -7.368 1.00 49.50 412 GLY A CA 1
ATOM 2778 C C . GLY A 1 412 ? 26.436 8.764 -6.875 1.00 49.50 412 GLY A C 1
ATOM 2779 O O . GLY A 1 412 ? 27.217 8.053 -7.499 1.00 49.50 412 GLY A O 1
ATOM 2780 N N . THR A 1 413 ? 25.871 8.359 -5.742 1.00 54.75 413 THR A N 1
ATOM 2781 C CA . THR A 1 413 ? 25.942 7.060 -5.072 1.00 54.75 413 THR A CA 1
ATOM 2782 C C . THR A 1 413 ? 24.561 6.529 -4.685 1.00 54.75 413 THR A C 1
ATOM 2784 O O . THR A 1 413 ? 24.502 5.389 -4.243 1.00 54.75 413 THR A O 1
ATOM 2787 N N . VAL A 1 414 ? 23.486 7.325 -4.817 1.00 63.69 414 VAL A N 1
ATOM 2788 C CA . VAL A 1 414 ? 22.117 6.852 -4.548 1.00 63.69 414 VAL A CA 1
ATOM 2789 C C . VAL A 1 414 ? 21.774 5.724 -5.519 1.00 63.69 414 VAL A C 1
ATOM 2791 O O . VAL A 1 414 ? 22.021 5.881 -6.709 1.00 63.69 414 VAL A O 1
ATOM 2794 N N . GLY A 1 415 ? 21.265 4.590 -5.053 1.00 78.31 415 GLY A N 1
ATOM 2795 C CA . GLY A 1 415 ? 21.060 3.420 -5.902 1.00 78.31 415 GLY A CA 1
ATOM 2796 C C . GLY A 1 415 ? 19.868 2.555 -5.522 1.00 78.31 415 GLY A C 1
ATOM 2797 O O . GLY A 1 415 ? 19.326 2.643 -4.424 1.00 78.31 415 GLY A O 1
ATOM 2798 N N . ASN A 1 416 ? 19.481 1.691 -6.456 1.00 89.94 416 ASN A N 1
ATOM 2799 C CA . ASN A 1 416 ? 18.405 0.728 -6.274 1.00 89.94 416 ASN A CA 1
ATOM 2800 C C . ASN A 1 416 ? 18.985 -0.687 -6.314 1.00 89.94 416 ASN A C 1
ATOM 2802 O O . ASN A 1 416 ? 19.576 -1.082 -7.321 1.00 89.94 416 ASN A O 1
ATOM 2806 N N . ALA A 1 417 ? 18.838 -1.454 -5.238 1.00 91.75 417 ALA A N 1
ATOM 2807 C CA . ALA A 1 417 ? 19.503 -2.746 -5.088 1.00 91.75 417 ALA A CA 1
ATOM 2808 C C . ALA A 1 417 ? 18.551 -3.865 -4.659 1.00 91.75 417 ALA A C 1
ATOM 2810 O O . ALA A 1 417 ? 17.547 -3.623 -4.006 1.00 91.75 417 ALA A O 1
ATOM 2811 N N . GLY A 1 418 ? 18.896 -5.106 -4.973 1.00 92.44 418 GLY A N 1
ATOM 2812 C CA . GLY A 1 418 ? 18.155 -6.290 -4.537 1.00 92.44 418 GLY A CA 1
ATOM 2813 C C . GLY A 1 418 ? 17.871 -7.206 -5.708 1.00 92.44 418 GLY A C 1
ATOM 2814 O O . GLY A 1 418 ? 17.755 -6.726 -6.834 1.00 92.44 418 GLY A O 1
ATOM 2815 N N . ASP A 1 419 ? 17.804 -8.505 -5.440 1.00 92.06 419 ASP A N 1
ATOM 2816 C CA . ASP A 1 419 ? 17.519 -9.519 -6.453 1.00 92.06 419 ASP A CA 1
ATOM 2817 C C . ASP A 1 419 ? 16.015 -9.572 -6.748 1.00 92.06 419 ASP A C 1
ATOM 2819 O O . ASP A 1 419 ? 15.189 -9.382 -5.855 1.00 92.06 419 ASP A O 1
ATOM 2823 N N . LEU A 1 420 ? 15.664 -9.816 -8.010 1.00 95.12 420 LEU A N 1
ATOM 2824 C CA . LEU A 1 420 ? 14.291 -9.867 -8.501 1.00 95.12 420 LEU A CA 1
ATOM 2825 C C . LEU A 1 420 ? 14.019 -11.262 -9.049 1.00 95.12 420 LEU A C 1
ATOM 2827 O O . LEU A 1 420 ? 14.630 -11.667 -10.039 1.00 95.12 420 LEU A O 1
ATOM 2831 N N . SER A 1 421 ? 13.062 -11.963 -8.452 1.00 92.94 421 SER A N 1
ATOM 2832 C CA . SER A 1 421 ? 12.624 -13.285 -8.897 1.00 92.94 421 SER A CA 1
ATOM 2833 C C . SER A 1 421 ? 11.136 -13.275 -9.224 1.00 92.94 421 SER A C 1
ATOM 2835 O O . SER A 1 421 ? 10.309 -12.885 -8.404 1.00 92.94 421 SER A O 1
ATOM 2837 N N . MET A 1 422 ? 10.781 -13.717 -10.429 1.00 93.06 422 MET A N 1
ATOM 2838 C CA . MET A 1 422 ? 9.400 -13.772 -10.903 1.00 93.06 422 MET A CA 1
ATOM 2839 C C . MET A 1 422 ? 9.111 -15.116 -11.571 1.00 93.06 422 MET A C 1
ATOM 2841 O O . MET A 1 422 ? 9.844 -15.538 -12.468 1.00 93.06 422 MET A O 1
ATOM 2845 N N . ALA A 1 423 ? 8.019 -15.768 -11.181 1.00 90.62 423 ALA A N 1
ATOM 2846 C CA . ALA A 1 423 ? 7.597 -17.030 -11.774 1.00 90.62 423 ALA A CA 1
ATOM 2847 C C . ALA A 1 423 ? 6.086 -17.071 -12.044 1.00 90.62 423 ALA A C 1
ATOM 2849 O O . ALA A 1 423 ? 5.274 -16.894 -11.137 1.00 90.62 423 ALA A O 1
ATOM 2850 N N . ALA A 1 424 ? 5.709 -17.369 -13.287 1.00 89.00 424 ALA A N 1
ATOM 2851 C CA . ALA A 1 424 ? 4.353 -17.785 -13.633 1.00 89.00 424 ALA A CA 1
ATOM 2852 C C . ALA A 1 424 ? 4.326 -19.314 -13.718 1.00 89.00 424 ALA A C 1
ATOM 2854 O O . ALA A 1 424 ? 5.082 -19.909 -14.486 1.00 89.00 424 ALA A O 1
ATOM 2855 N N . THR A 1 425 ? 3.485 -19.956 -12.911 1.00 85.00 425 THR A N 1
ATOM 2856 C CA . THR A 1 425 ? 3.467 -21.418 -12.747 1.00 85.00 425 THR A CA 1
ATOM 2857 C C . THR A 1 425 ? 3.009 -22.142 -14.009 1.00 85.00 425 THR A C 1
ATOM 2859 O O . THR A 1 425 ? 3.643 -23.101 -14.438 1.00 85.00 425 THR A O 1
ATOM 2862 N N . THR A 1 426 ? 1.915 -21.686 -14.618 1.00 83.50 426 THR A N 1
ATOM 2863 C CA . THR A 1 426 ? 1.303 -22.344 -15.788 1.00 83.50 426 THR A CA 1
ATOM 2864 C C . THR A 1 426 ? 1.003 -21.383 -16.930 1.00 83.50 426 THR A C 1
ATOM 2866 O O . THR A 1 426 ? 0.900 -21.826 -18.072 1.00 83.50 426 THR A O 1
ATOM 2869 N N . GLY A 1 427 ? 0.872 -20.091 -16.633 1.00 87.50 427 GLY A N 1
ATOM 2870 C CA . GLY A 1 427 ? 0.544 -19.048 -17.589 1.00 87.50 427 GLY A CA 1
ATOM 2871 C C . GLY A 1 427 ? 1.740 -18.211 -18.026 1.00 87.50 427 GLY A C 1
ATOM 2872 O O . GLY A 1 427 ? 2.912 -18.522 -17.774 1.00 87.50 427 GLY A O 1
ATOM 2873 N N . ASP A 1 428 ? 1.405 -17.125 -18.707 1.00 92.12 428 ASP A N 1
ATOM 2874 C CA . ASP A 1 428 ? 2.358 -16.235 -19.354 1.00 92.12 428 ASP A CA 1
ATOM 2875 C C . ASP A 1 428 ? 2.968 -15.240 -18.357 1.00 92.12 428 ASP A C 1
ATOM 2877 O O . ASP A 1 428 ? 2.360 -14.891 -17.342 1.00 92.12 428 ASP A O 1
ATOM 2881 N N . ILE A 1 429 ? 4.157 -14.735 -18.683 1.00 96.31 429 ILE A N 1
ATOM 2882 C CA . ILE A 1 429 ? 4.656 -13.465 -18.147 1.00 96.31 429 ILE A CA 1
ATOM 2883 C C . ILE A 1 429 ? 4.632 -12.446 -19.283 1.00 96.31 429 ILE A C 1
ATOM 2885 O O . ILE A 1 429 ? 5.245 -12.669 -20.327 1.00 96.31 429 ILE A O 1
ATOM 2889 N N . SER A 1 430 ? 3.962 -11.309 -19.090 1.00 96.88 430 SER A N 1
ATOM 2890 C CA . SER A 1 430 ? 3.863 -10.270 -20.117 1.00 96.88 430 SER A CA 1
ATOM 2891 C C . SER A 1 430 ? 4.156 -8.857 -19.609 1.00 96.88 430 SER A C 1
ATOM 2893 O O . SER A 1 430 ? 3.763 -8.474 -18.510 1.00 96.88 430 SER A O 1
ATOM 2895 N N . PHE A 1 431 ? 4.831 -8.067 -20.446 1.00 97.19 431 PHE A N 1
ATOM 2896 C CA . PHE A 1 431 ? 5.114 -6.647 -20.236 1.00 97.19 431 PHE A CA 1
ATOM 2897 C C . PHE A 1 431 ? 4.647 -5.846 -21.454 1.00 97.19 431 PHE A C 1
ATOM 2899 O O . PHE A 1 431 ? 5.058 -6.142 -22.576 1.00 97.19 431 PHE A O 1
ATOM 2906 N N . GLY A 1 432 ? 3.823 -4.818 -21.258 1.00 96.06 432 GLY A N 1
ATOM 2907 C CA . GLY A 1 432 ? 3.372 -3.904 -22.311 1.00 96.06 432 GLY A CA 1
ATOM 2908 C C . GLY A 1 432 ? 3.684 -2.453 -21.967 1.00 96.06 432 GLY A C 1
ATOM 2909 O O . GLY A 1 432 ? 3.219 -1.958 -20.952 1.00 96.06 432 GLY A O 1
ATOM 2910 N N . GLY A 1 433 ? 4.443 -1.743 -22.804 1.00 91.31 433 GLY A N 1
ATOM 2911 C CA . GLY A 1 433 ? 4.961 -0.403 -22.476 1.00 91.31 433 GLY A CA 1
ATOM 2912 C C . GLY A 1 433 ? 3.943 0.748 -22.437 1.00 91.31 433 GLY A C 1
ATOM 2913 O O . GLY A 1 433 ? 4.323 1.885 -22.166 1.00 91.31 433 GLY A O 1
ATOM 2914 N N . GLY A 1 434 ? 2.662 0.491 -22.710 1.00 94.19 434 GLY A N 1
ATOM 2915 C CA . GLY A 1 434 ? 1.608 1.508 -22.704 1.00 94.19 434 GLY A CA 1
ATOM 2916 C C . GLY A 1 434 ? 1.576 2.410 -23.946 1.00 94.19 434 GLY A C 1
ATOM 2917 O O . GLY A 1 434 ? 2.149 2.103 -24.995 1.00 94.19 434 GLY A O 1
ATOM 2918 N N . SER A 1 435 ? 0.848 3.522 -23.846 1.00 94.00 435 SER A N 1
ATOM 2919 C CA . SER A 1 435 ? 0.631 4.471 -24.957 1.00 94.00 435 SER A CA 1
ATOM 2920 C C . SER A 1 435 ? 0.909 5.935 -24.618 1.00 94.00 435 SER A C 1
ATOM 2922 O O . SER A 1 435 ? 0.924 6.765 -25.527 1.00 94.00 435 SER A O 1
ATOM 2924 N N . GLY A 1 436 ? 1.151 6.259 -23.347 1.00 94.25 436 GLY A N 1
ATOM 2925 C CA . GLY A 1 436 ? 1.525 7.611 -22.936 1.00 94.25 436 GLY A CA 1
ATOM 2926 C C . GLY A 1 436 ? 2.949 7.982 -23.355 1.00 94.25 436 GLY A C 1
ATOM 2927 O O . GLY A 1 436 ? 3.786 7.118 -23.622 1.00 94.25 436 GLY A O 1
ATOM 2928 N N . LEU A 1 437 ? 3.261 9.280 -23.394 1.00 93.12 437 LEU A N 1
ATOM 2929 C CA . LEU A 1 437 ? 4.643 9.748 -23.560 1.00 93.12 437 LEU A CA 1
ATOM 2930 C C . LEU A 1 437 ? 5.496 9.176 -22.423 1.00 93.12 437 LEU A C 1
ATOM 2932 O O . LEU A 1 437 ? 5.175 9.398 -21.263 1.00 93.12 437 LEU A O 1
ATOM 2936 N N . GLN A 1 438 ? 6.589 8.477 -22.732 1.00 92.75 438 GLN A N 1
ATOM 2937 C CA . GLN A 1 438 ? 7.521 7.909 -21.748 1.00 92.75 438 GLN A CA 1
ATOM 2938 C C . GLN A 1 438 ? 6.866 6.916 -20.766 1.00 92.75 438 GLN A C 1
ATOM 2940 O O . GLN A 1 438 ? 7.427 6.656 -19.702 1.00 92.75 438 GLN A O 1
ATOM 2945 N N . SER A 1 439 ? 5.685 6.370 -21.087 1.00 96.06 439 SER A N 1
ATOM 2946 C CA . SER A 1 439 ? 5.070 5.289 -20.307 1.00 96.06 439 SER A CA 1
ATOM 2947 C C . SER A 1 439 ? 5.917 4.020 -20.396 1.00 96.06 439 SER A C 1
ATOM 2949 O O . SER A 1 439 ? 6.605 3.804 -21.397 1.00 96.06 439 SER A O 1
ATOM 2951 N N . TYR A 1 440 ? 5.883 3.158 -19.380 1.00 96.81 440 TYR A N 1
ATOM 2952 C CA . TYR A 1 440 ? 6.641 1.912 -19.463 1.00 96.81 440 TYR A CA 1
ATOM 2953 C C . TYR A 1 440 ? 6.091 0.755 -18.636 1.00 96.81 440 TYR A C 1
ATOM 2955 O O . TYR A 1 440 ? 5.309 0.942 -17.709 1.00 96.81 440 TYR A O 1
ATOM 2963 N N . ALA A 1 441 ? 6.533 -0.452 -18.979 1.00 98.00 441 ALA A N 1
ATOM 2964 C CA . ALA A 1 441 ? 6.422 -1.631 -18.130 1.00 98.00 441 ALA A CA 1
ATOM 2965 C C . ALA A 1 441 ? 7.816 -2.216 -17.883 1.00 98.00 441 ALA A C 1
ATOM 2967 O O . ALA A 1 441 ? 8.583 -2.378 -18.833 1.00 98.00 441 ALA A O 1
ATOM 2968 N N . GLN A 1 442 ? 8.172 -2.528 -16.637 1.00 97.44 442 GLN A N 1
ATOM 2969 C CA . GLN A 1 442 ? 9.539 -2.947 -16.328 1.00 97.44 442 GLN A CA 1
ATOM 2970 C C . GLN A 1 442 ? 9.641 -4.024 -15.249 1.00 97.44 442 GLN A C 1
ATOM 2972 O O . GLN A 1 442 ? 9.022 -3.929 -14.195 1.00 97.44 442 GLN A O 1
ATOM 2977 N N . LEU A 1 443 ? 10.503 -5.006 -15.504 1.00 97.75 443 LEU A N 1
ATOM 2978 C CA . LEU A 1 443 ? 11.107 -5.881 -14.506 1.00 97.75 443 LEU A CA 1
ATOM 2979 C C . LEU A 1 443 ? 12.550 -5.424 -14.292 1.00 97.75 443 LEU A C 1
ATOM 2981 O O . LEU A 1 443 ? 13.392 -5.623 -15.164 1.00 97.75 443 LEU A O 1
ATOM 2985 N N . GLY A 1 444 ? 12.835 -4.795 -13.157 1.00 95.81 444 GLY A N 1
ATOM 2986 C CA . GLY A 1 444 ? 14.167 -4.284 -12.849 1.00 95.81 444 GLY A CA 1
ATOM 2987 C C . GLY A 1 444 ? 14.160 -3.079 -11.920 1.00 95.81 444 GLY A C 1
ATOM 2988 O O . GLY A 1 444 ? 13.235 -2.271 -11.925 1.00 95.81 444 GLY A O 1
ATOM 2989 N N . ASN A 1 445 ? 15.240 -2.948 -11.151 1.00 94.00 445 ASN A N 1
ATOM 2990 C CA . ASN A 1 445 ? 15.523 -1.761 -10.341 1.00 94.00 445 ASN A CA 1
ATOM 2991 C C . ASN A 1 445 ? 15.809 -0.520 -11.210 1.00 94.00 445 ASN A C 1
ATOM 2993 O O . ASN A 1 445 ? 16.531 -0.619 -12.206 1.00 94.00 445 ASN A O 1
ATOM 2997 N N . GLY A 1 446 ? 15.298 0.645 -10.810 1.00 91.00 446 GLY A N 1
ATOM 2998 C CA . GLY A 1 446 ? 15.450 1.921 -11.509 1.00 91.00 446 GLY A CA 1
ATOM 2999 C C . GLY A 1 446 ? 14.167 2.369 -12.207 1.00 91.00 446 GLY A C 1
ATOM 3000 O O . GLY A 1 446 ? 13.083 2.259 -11.645 1.00 91.00 446 GLY A O 1
ATOM 3001 N N . GLY A 1 447 ? 14.299 2.937 -13.399 1.00 90.19 447 GLY A N 1
ATOM 3002 C CA . GLY A 1 447 ? 13.194 3.405 -14.228 1.00 90.19 447 GLY A CA 1
ATOM 3003 C C . GLY A 1 447 ? 13.631 4.521 -15.174 1.00 90.19 447 GLY A C 1
ATOM 3004 O O . GLY A 1 447 ? 14.818 4.829 -15.336 1.00 90.19 447 GLY A O 1
ATOM 3005 N N . PHE A 1 448 ? 12.656 5.185 -15.791 1.00 89.69 448 PHE A N 1
ATOM 3006 C CA . PHE A 1 448 ? 12.925 6.367 -16.605 1.00 89.69 448 PHE A CA 1
ATOM 3007 C C . PHE A 1 448 ? 13.573 7.477 -15.756 1.00 89.69 448 PHE A C 1
ATOM 3009 O O . PHE A 1 448 ? 13.054 7.853 -14.702 1.00 89.69 448 PHE A O 1
ATOM 3016 N N . ASN A 1 449 ? 14.680 8.043 -16.247 1.00 86.94 449 ASN A N 1
ATOM 3017 C CA . ASN A 1 449 ? 15.431 9.136 -15.615 1.00 86.94 449 ASN A CA 1
ATOM 3018 C C . ASN A 1 449 ? 15.886 8.853 -14.169 1.00 86.94 449 ASN A C 1
ATOM 3020 O O . ASN A 1 449 ? 16.059 9.776 -13.372 1.00 86.94 449 ASN A O 1
ATOM 3024 N N . THR A 1 450 ? 16.085 7.585 -13.805 1.00 82.69 450 THR A N 1
ATOM 3025 C CA . THR A 1 450 ? 16.721 7.242 -12.528 1.00 82.69 450 THR A CA 1
ATOM 3026 C C . THR A 1 450 ? 18.225 7.427 -12.609 1.00 82.69 450 THR A C 1
ATOM 3028 O O . THR A 1 450 ? 18.860 6.983 -13.568 1.00 82.69 450 THR A O 1
ATOM 3031 N N . THR A 1 451 ? 18.804 8.045 -11.587 1.00 76.19 451 THR A N 1
ATOM 3032 C CA . THR A 1 451 ? 20.252 8.227 -11.477 1.00 76.19 451 THR A CA 1
ATOM 3033 C C . THR A 1 451 ? 20.864 7.266 -10.463 1.00 76.19 451 THR A C 1
ATOM 3035 O O . THR A 1 451 ? 20.179 6.805 -9.555 1.00 76.19 451 THR A O 1
ATOM 3038 N N . GLY A 1 452 ? 22.166 7.019 -10.613 1.00 77.56 452 GLY A N 1
ATOM 3039 C CA . GLY A 1 452 ? 22.977 6.193 -9.721 1.00 77.56 452 GLY A CA 1
ATOM 3040 C C . GLY A 1 452 ? 22.895 4.683 -9.987 1.00 77.56 452 GLY A C 1
ATOM 3041 O O . GLY A 1 452 ? 22.444 4.269 -11.055 1.00 77.56 452 GLY A O 1
ATOM 3042 N N . ALA A 1 453 ? 23.465 3.860 -9.097 1.00 82.31 453 ALA A N 1
ATOM 3043 C CA . ALA A 1 453 ? 23.691 2.435 -9.374 1.00 82.31 453 ALA A CA 1
ATOM 3044 C C . ALA A 1 453 ? 22.422 1.601 -9.196 1.00 82.31 453 ALA A C 1
ATOM 3046 O O . ALA A 1 453 ? 21.812 1.624 -8.132 1.00 82.31 453 ALA A O 1
ATOM 3047 N N . ASN A 1 454 ? 22.070 0.805 -10.203 1.00 87.50 454 ASN A N 1
ATOM 3048 C CA . ASN A 1 454 ? 20.973 -0.156 -10.108 1.00 87.50 454 ASN A CA 1
ATOM 3049 C C . ASN A 1 454 ? 21.546 -1.574 -10.183 1.00 87.50 454 ASN A C 1
ATOM 3051 O O . ASN A 1 454 ? 22.180 -1.919 -11.181 1.00 87.50 454 ASN A O 1
ATOM 3055 N N . ALA A 1 455 ? 21.362 -2.372 -9.134 1.00 88.94 455 ALA A N 1
ATOM 3056 C CA . ALA A 1 455 ? 22.033 -3.659 -8.982 1.00 88.94 455 ALA A CA 1
ATOM 3057 C C . ALA A 1 455 ? 21.093 -4.775 -8.516 1.00 88.94 455 ALA A C 1
ATOM 3059 O O . ALA A 1 455 ? 20.148 -4.518 -7.773 1.00 88.94 455 ALA A O 1
ATOM 3060 N N . GLY A 1 456 ? 21.400 -6.010 -8.897 1.00 89.56 456 GLY A N 1
ATOM 3061 C CA . GLY A 1 456 ? 20.694 -7.213 -8.455 1.00 89.56 456 GLY A CA 1
ATOM 3062 C C . GLY A 1 456 ? 20.593 -8.241 -9.570 1.00 89.56 456 GLY A C 1
ATOM 3063 O O . GLY A 1 456 ? 20.656 -7.903 -10.743 1.00 89.56 456 GLY A O 1
ATOM 3064 N N . ASN A 1 457 ? 20.463 -9.515 -9.241 1.00 86.88 457 ASN A N 1
ATOM 3065 C CA . ASN A 1 457 ? 20.171 -10.512 -10.262 1.00 86.88 457 ASN A CA 1
ATOM 3066 C C . ASN A 1 457 ? 18.680 -10.483 -10.593 1.00 86.88 457 ASN A C 1
ATOM 3068 O O . ASN A 1 457 ? 17.841 -10.325 -9.709 1.00 86.88 457 ASN A O 1
ATOM 3072 N N . ILE A 1 458 ? 18.350 -10.653 -11.868 1.00 87.69 458 ILE A N 1
ATOM 3073 C CA . ILE A 1 458 ? 16.978 -10.769 -12.348 1.00 87.69 458 ILE A CA 1
ATOM 3074 C C . ILE A 1 458 ? 16.778 -12.183 -12.868 1.00 87.69 458 ILE A C 1
ATOM 3076 O O . ILE A 1 458 ? 17.493 -12.628 -13.769 1.00 87.69 458 ILE A O 1
ATOM 3080 N N . VAL A 1 459 ? 15.765 -12.867 -12.348 1.00 86.69 459 VAL A N 1
ATOM 3081 C CA . VAL A 1 459 ? 15.338 -14.176 -12.831 1.00 86.69 459 VAL A CA 1
ATOM 3082 C C . VAL A 1 459 ? 13.842 -14.153 -13.112 1.00 86.69 459 VAL A C 1
ATOM 3084 O O . VAL A 1 459 ? 13.039 -13.830 -12.239 1.00 86.69 459 VAL A O 1
ATOM 3087 N N . ALA A 1 460 ? 13.457 -14.516 -14.334 1.00 88.31 460 ALA A N 1
ATOM 3088 C CA . ALA A 1 460 ? 12.060 -14.608 -14.737 1.00 88.31 460 ALA A CA 1
ATOM 3089 C C . ALA A 1 460 ? 11.767 -15.931 -15.454 1.00 88.31 460 ALA A C 1
ATOM 3091 O O . ALA A 1 460 ? 12.452 -16.296 -16.413 1.00 88.31 460 ALA A O 1
ATOM 3092 N N . ARG A 1 461 ? 10.745 -16.662 -15.002 1.00 86.12 461 ARG A N 1
ATOM 3093 C CA . ARG A 1 461 ? 10.364 -17.962 -15.579 1.00 86.12 461 ARG A CA 1
ATOM 3094 C C . ARG A 1 461 ? 8.870 -18.009 -15.851 1.00 86.12 461 ARG A C 1
ATOM 3096 O O . ARG A 1 461 ? 8.071 -17.895 -14.928 1.00 86.12 461 ARG A O 1
ATOM 3103 N N . SER A 1 462 ? 8.492 -18.191 -17.108 1.00 85.88 462 SER A N 1
ATOM 3104 C CA . SER A 1 462 ? 7.094 -18.390 -17.487 1.00 85.88 462 SER A CA 1
ATOM 3105 C C . SER A 1 462 ? 6.820 -19.859 -17.805 1.00 85.88 462 SER A C 1
ATOM 3107 O O . SER A 1 462 ? 7.544 -20.461 -18.598 1.00 85.88 462 SER A O 1
ATOM 3109 N N . GLY A 1 463 ? 5.765 -20.426 -17.211 1.00 80.50 463 GLY A N 1
ATOM 3110 C CA . GLY A 1 463 ? 5.233 -21.735 -17.599 1.00 80.50 463 GLY A CA 1
ATOM 3111 C C . GLY A 1 463 ? 4.647 -21.732 -19.018 1.00 80.50 463 GLY A C 1
ATOM 3112 O O . GLY A 1 463 ? 4.749 -22.737 -19.727 1.00 80.50 463 GLY A O 1
ATOM 3113 N N . GLY A 1 464 ? 4.090 -20.592 -19.437 1.00 82.75 464 GLY A N 1
ATOM 3114 C CA . GLY A 1 464 ? 3.654 -20.284 -20.796 1.00 82.75 464 GLY A CA 1
ATOM 3115 C C . GLY A 1 464 ? 4.672 -19.445 -21.576 1.00 82.75 464 GLY A C 1
ATOM 3116 O O . GLY A 1 464 ? 5.865 -19.757 -21.629 1.00 82.75 464 GLY A O 1
ATOM 3117 N N . ASP A 1 465 ? 4.182 -18.395 -22.230 1.00 84.00 465 ASP A N 1
ATOM 3118 C CA . ASP A 1 465 ? 4.975 -17.456 -23.014 1.00 84.00 465 ASP A CA 1
ATOM 3119 C C . ASP A 1 465 ? 5.567 -16.324 -22.167 1.00 84.00 465 ASP A C 1
ATOM 3121 O O . ASP A 1 465 ? 4.920 -15.751 -21.293 1.00 84.00 465 ASP A O 1
ATOM 3125 N N . PHE A 1 466 ? 6.786 -15.910 -22.523 1.00 87.06 466 PHE A N 1
ATOM 3126 C CA . PHE A 1 466 ? 7.386 -14.683 -22.006 1.00 87.06 466 PHE A CA 1
ATOM 3127 C C . PHE A 1 466 ? 7.317 -13.585 -23.072 1.00 87.06 466 PHE A C 1
ATOM 3129 O O . PHE A 1 466 ? 8.037 -13.637 -24.073 1.00 87.06 466 PHE A O 1
ATOM 3136 N N . LEU A 1 467 ? 6.452 -12.588 -22.879 1.00 89.31 467 LEU A N 1
ATOM 3137 C CA . LEU A 1 467 ? 6.152 -11.550 -23.867 1.00 89.31 467 LEU A CA 1
ATOM 3138 C C . LEU A 1 467 ? 6.590 -10.157 -23.401 1.00 89.31 467 LEU A C 1
ATOM 3140 O O . LEU A 1 467 ? 6.163 -9.669 -22.363 1.00 89.31 467 LEU A O 1
ATOM 3144 N N . ILE A 1 468 ? 7.352 -9.454 -24.235 1.00 88.38 468 ILE A N 1
ATOM 3145 C CA . ILE A 1 468 ? 7.657 -8.031 -24.060 1.00 88.38 468 ILE A CA 1
ATOM 3146 C C . ILE A 1 468 ? 7.129 -7.275 -25.275 1.00 88.38 468 ILE A C 1
ATOM 3148 O O . ILE A 1 468 ? 7.575 -7.511 -26.395 1.00 88.38 468 ILE A O 1
ATOM 3152 N N . THR A 1 469 ? 6.200 -6.349 -25.067 1.00 89.81 469 THR A N 1
ATOM 3153 C CA . THR A 1 469 ? 5.600 -5.519 -26.115 1.00 89.81 469 THR A CA 1
ATOM 3154 C C . THR A 1 469 ? 5.997 -4.060 -25.896 1.00 89.81 469 THR A C 1
ATOM 3156 O O . THR A 1 469 ? 5.743 -3.525 -24.815 1.00 89.81 469 THR A O 1
ATOM 3159 N N . PRO A 1 470 ? 6.613 -3.392 -26.890 1.00 84.81 470 PRO A N 1
ATOM 3160 C CA . PRO A 1 470 ? 7.008 -1.995 -26.750 1.00 84.81 470 PRO A CA 1
ATOM 3161 C C . PRO A 1 470 ? 5.787 -1.096 -26.528 1.00 84.81 470 PRO A C 1
ATOM 3163 O O . PRO A 1 470 ? 4.660 -1.455 -26.872 1.00 84.81 470 PRO A O 1
ATOM 3166 N N . GLY A 1 471 ? 6.022 0.095 -25.981 1.00 87.62 471 GLY A N 1
ATOM 3167 C CA . GLY A 1 471 ? 4.994 1.128 -25.940 1.00 87.62 471 GLY A CA 1
ATOM 3168 C C . GLY A 1 471 ? 4.744 1.760 -27.315 1.00 87.62 471 GLY A C 1
ATOM 3169 O O . GLY A 1 471 ? 5.521 1.584 -28.254 1.00 87.62 471 GLY A O 1
ATOM 3170 N N . THR A 1 472 ? 3.651 2.515 -27.431 1.00 89.00 472 THR A N 1
ATOM 3171 C CA . THR A 1 472 ? 3.265 3.243 -28.664 1.00 89.00 472 THR A CA 1
ATOM 3172 C C . THR A 1 472 ? 3.457 4.763 -28.569 1.00 89.00 472 THR A C 1
ATOM 3174 O O . THR A 1 472 ? 3.470 5.462 -29.592 1.00 89.00 472 THR A O 1
ATOM 3177 N N . GLY A 1 473 ? 3.633 5.279 -27.349 1.00 87.69 473 GLY A N 1
ATOM 3178 C CA . GLY A 1 473 ? 3.975 6.674 -27.088 1.00 87.69 473 GLY A CA 1
ATOM 3179 C C . GLY A 1 473 ? 5.456 6.977 -27.332 1.00 87.69 473 GLY A C 1
ATOM 3180 O O . GLY A 1 473 ? 6.299 6.082 -27.411 1.00 87.69 473 GLY A O 1
ATOM 3181 N N . ASP A 1 474 ? 5.788 8.260 -27.460 1.00 87.50 474 ASP A N 1
ATOM 3182 C CA . ASP A 1 474 ? 7.172 8.710 -27.636 1.00 87.50 474 ASP A CA 1
ATOM 3183 C C . ASP A 1 474 ? 8.035 8.331 -26.418 1.00 87.50 474 ASP A C 1
ATOM 3185 O O . ASP A 1 474 ? 7.638 8.560 -25.280 1.00 87.50 474 ASP A O 1
ATOM 3189 N N . GLY A 1 475 ? 9.187 7.691 -26.631 1.00 84.69 475 GLY A N 1
ATOM 3190 C CA . GLY A 1 475 ? 10.030 7.166 -25.546 1.00 84.69 475 GLY A CA 1
ATOM 3191 C C . GLY A 1 475 ? 9.382 6.105 -24.638 1.00 84.69 475 GLY A C 1
ATOM 3192 O O . GLY A 1 475 ? 9.941 5.816 -23.581 1.00 84.69 475 GLY A O 1
ATOM 3193 N N . ALA A 1 476 ? 8.222 5.545 -25.005 1.00 91.31 476 ALA A N 1
ATOM 3194 C CA . ALA A 1 476 ? 7.550 4.513 -24.220 1.00 91.31 476 ALA A CA 1
ATOM 3195 C C . ALA A 1 476 ? 8.211 3.136 -24.401 1.00 91.31 476 ALA A C 1
ATOM 3197 O O . ALA A 1 476 ? 8.594 2.773 -25.515 1.00 91.31 476 ALA A O 1
ATOM 3198 N N . TYR A 1 477 ? 8.342 2.334 -23.344 1.00 90.19 477 TYR A N 1
ATOM 3199 C CA . TYR A 1 477 ? 9.124 1.094 -23.430 1.00 90.19 477 TYR A CA 1
ATOM 3200 C C . TYR A 1 477 ? 8.613 -0.059 -22.573 1.00 90.19 477 TYR A C 1
ATOM 3202 O O . TYR A 1 477 ? 7.889 0.125 -21.603 1.00 90.19 477 TYR A O 1
ATOM 3210 N N . ALA A 1 478 ? 9.030 -1.273 -22.920 1.00 93.31 478 ALA A N 1
ATOM 3211 C CA . ALA A 1 478 ? 8.935 -2.421 -22.028 1.00 93.31 478 ALA A CA 1
ATOM 3212 C C . ALA A 1 478 ? 10.318 -3.054 -21.834 1.00 93.31 478 ALA A C 1
ATOM 3214 O O . ALA A 1 478 ? 11.070 -3.207 -22.798 1.00 93.31 478 ALA A O 1
ATOM 3215 N N . GLN A 1 479 ? 10.692 -3.393 -20.603 1.00 92.44 479 GLN A N 1
ATOM 3216 C CA . GLN A 1 479 ? 12.059 -3.831 -20.309 1.00 92.44 479 GLN A CA 1
ATOM 3217 C C . GLN A 1 479 ? 12.134 -4.909 -19.229 1.00 92.44 479 GLN A C 1
ATOM 3219 O O . GLN A 1 479 ? 11.461 -4.832 -18.209 1.00 92.44 479 GLN A O 1
ATOM 3224 N N . VAL A 1 480 ? 13.041 -5.863 -19.432 1.00 94.06 480 VAL A N 1
ATOM 3225 C CA . VAL A 1 480 ? 13.598 -6.719 -18.381 1.00 94.06 480 VAL A CA 1
ATOM 3226 C C . VAL A 1 480 ? 15.062 -6.343 -18.206 1.00 94.06 480 VAL A C 1
ATOM 3228 O O . VAL A 1 480 ? 15.874 -6.580 -19.098 1.00 94.06 480 VAL A O 1
ATOM 3231 N N . GLY A 1 481 ? 15.401 -5.716 -17.091 1.00 90.69 481 GLY A N 1
ATOM 3232 C CA . GLY A 1 481 ? 16.716 -5.144 -16.847 1.00 90.69 481 GLY A CA 1
ATOM 3233 C C . GLY A 1 481 ? 16.649 -3.890 -15.989 1.00 90.69 481 GLY A C 1
ATOM 3234 O O . GLY A 1 481 ? 15.603 -3.258 -15.842 1.00 90.69 481 GLY A O 1
ATOM 3235 N N . HIS A 1 482 ? 17.790 -3.526 -15.422 1.00 91.06 482 HIS A N 1
ATOM 3236 C CA . HIS A 1 482 ? 17.921 -2.358 -14.565 1.00 91.06 482 HIS A CA 1
ATOM 3237 C C . HIS A 1 482 ? 18.042 -1.048 -15.348 1.00 91.06 482 HIS A C 1
ATOM 3239 O O . HIS A 1 482 ? 18.738 -0.982 -16.366 1.00 91.06 482 HIS A O 1
ATOM 3245 N N . GLY A 1 483 ? 17.475 0.030 -14.804 1.00 87.38 483 GLY A N 1
ATOM 3246 C CA . GLY A 1 483 ? 17.539 1.379 -15.364 1.00 87.38 483 GLY A CA 1
ATOM 3247 C C . GLY A 1 483 ? 16.338 1.711 -16.243 1.00 87.38 483 GLY A C 1
ATOM 3248 O O . GLY A 1 483 ? 15.206 1.549 -15.819 1.00 87.38 483 GLY A O 1
ATOM 3249 N N . GLY A 1 484 ? 16.582 2.246 -17.434 1.00 85.75 484 GLY A N 1
ATOM 3250 C CA . GLY A 1 484 ? 15.540 2.714 -18.340 1.00 85.75 484 GLY A CA 1
ATOM 3251 C C . GLY A 1 484 ? 16.050 3.838 -19.233 1.00 85.75 484 GLY A C 1
ATOM 3252 O O . GLY A 1 484 ? 17.250 4.132 -19.291 1.00 85.75 484 GLY A O 1
ATOM 3253 N N . THR A 1 485 ? 15.131 4.495 -19.938 1.00 84.25 485 THR A N 1
ATOM 3254 C CA . THR A 1 485 ? 15.474 5.651 -20.779 1.00 84.25 485 THR A CA 1
ATOM 3255 C C . THR A 1 485 ? 16.037 6.793 -19.932 1.00 84.25 485 THR A C 1
ATOM 3257 O O . THR A 1 485 ? 15.475 7.136 -18.892 1.00 84.25 485 THR A O 1
ATOM 3260 N N . ASN A 1 486 ? 17.133 7.404 -20.390 1.00 80.81 486 ASN A N 1
ATOM 3261 C CA . ASN A 1 486 ? 17.867 8.469 -19.691 1.00 80.81 486 ASN A CA 1
ATOM 3262 C C . ASN A 1 486 ? 18.375 8.088 -18.289 1.00 80.81 486 ASN A C 1
ATOM 3264 O O . ASN A 1 486 ? 18.695 8.975 -17.498 1.00 80.81 486 ASN A O 1
ATOM 3268 N N . ALA A 1 487 ? 18.467 6.798 -17.957 1.00 75.88 487 ALA A N 1
ATOM 3269 C CA . ALA A 1 487 ? 19.081 6.399 -16.701 1.00 75.88 487 ALA A CA 1
ATOM 3270 C C . ALA A 1 487 ? 20.575 6.781 -16.714 1.00 75.88 487 ALA A C 1
ATOM 3272 O O . ALA A 1 487 ? 21.342 6.317 -17.564 1.00 75.88 487 ALA A O 1
ATOM 3273 N N . ALA A 1 488 ? 20.987 7.656 -15.795 1.00 68.06 488 ALA A N 1
ATOM 3274 C CA . ALA A 1 488 ? 22.381 8.067 -15.642 1.00 68.06 488 ALA A CA 1
ATOM 3275 C C . ALA A 1 488 ? 23.001 7.279 -14.487 1.00 68.06 488 ALA A C 1
ATOM 3277 O O . ALA A 1 488 ? 22.836 7.633 -13.320 1.00 68.06 488 ALA A O 1
ATOM 3278 N N . ALA A 1 489 ? 23.690 6.186 -14.803 1.00 60.91 489 ALA A N 1
ATOM 3279 C CA . ALA A 1 489 ? 24.292 5.328 -13.796 1.00 60.91 489 ALA A CA 1
ATOM 3280 C C . ALA A 1 489 ? 25.769 5.701 -13.611 1.00 60.91 489 ALA A C 1
ATOM 3282 O O . ALA A 1 489 ? 26.648 5.100 -14.228 1.00 60.91 489 ALA A O 1
ATOM 3283 N N . ASP A 1 490 ? 26.053 6.677 -12.742 1.00 56.03 490 ASP A N 1
ATOM 3284 C CA . ASP A 1 490 ? 27.431 7.108 -12.437 1.00 56.03 490 ASP A CA 1
ATOM 3285 C C . ASP A 1 490 ? 28.319 5.939 -11.953 1.00 56.03 490 ASP A C 1
ATOM 3287 O O . ASP A 1 490 ? 29.516 5.902 -12.242 1.00 56.03 490 ASP A O 1
ATOM 3291 N N . ALA A 1 491 ? 27.721 4.948 -11.276 1.00 58.25 491 ALA A N 1
ATOM 3292 C CA . ALA A 1 491 ? 28.364 3.714 -10.806 1.00 58.25 491 ALA A CA 1
ATOM 3293 C C . ALA A 1 491 ? 27.930 2.433 -11.567 1.00 58.25 491 ALA A C 1
ATOM 3295 O O . ALA A 1 491 ? 28.446 1.351 -11.289 1.00 58.25 491 ALA A O 1
ATOM 3296 N N . GLY A 1 492 ? 27.061 2.567 -12.576 1.00 72.19 492 GLY A N 1
ATOM 3297 C CA . GLY A 1 492 ? 26.643 1.499 -13.490 1.00 72.19 492 GLY A CA 1
ATOM 3298 C C . GLY A 1 492 ? 25.421 0.673 -13.071 1.00 72.19 492 GLY A C 1
ATOM 3299 O O . GLY A 1 492 ? 25.047 0.625 -11.902 1.00 72.19 492 GLY A O 1
ATOM 3300 N N . ASN A 1 493 ? 24.807 0.011 -14.058 1.00 82.25 493 ASN A N 1
ATOM 3301 C CA . ASN A 1 493 ? 23.749 -0.983 -13.840 1.00 82.25 493 ASN A CA 1
ATOM 3302 C C . ASN A 1 493 ? 24.361 -2.388 -13.917 1.00 82.25 493 ASN A C 1
ATOM 3304 O O . ASN A 1 493 ? 25.040 -2.690 -14.907 1.00 82.25 493 ASN A O 1
ATOM 3308 N N . THR A 1 494 ? 24.156 -3.228 -12.901 1.00 83.88 494 THR A N 1
ATOM 3309 C CA . THR A 1 494 ? 24.855 -4.517 -12.753 1.00 83.88 494 THR A CA 1
ATOM 3310 C C . THR A 1 494 ? 23.934 -5.640 -12.287 1.00 83.88 494 THR A C 1
ATOM 3312 O O . THR A 1 494 ? 22.901 -5.393 -11.679 1.00 83.88 494 THR A O 1
ATOM 3315 N N . GLY A 1 495 ? 24.329 -6.883 -12.572 1.00 82.44 495 GLY A N 1
ATOM 3316 C CA . GLY A 1 495 ? 23.554 -8.081 -12.244 1.00 82.44 495 GLY A CA 1
ATOM 3317 C C . GLY A 1 495 ? 23.339 -8.982 -13.452 1.00 82.44 495 GLY A C 1
ATOM 3318 O O . GLY A 1 495 ? 23.397 -8.516 -14.596 1.00 82.44 495 GLY A O 1
ATOM 3319 N N . SER A 1 496 ? 23.146 -10.279 -13.211 1.00 83.00 496 SER A N 1
ATOM 3320 C CA . SER A 1 496 ? 22.772 -11.219 -14.270 1.00 83.00 496 SER A CA 1
ATOM 3321 C C . SER A 1 496 ? 21.279 -11.112 -14.575 1.00 83.00 496 SER A C 1
ATOM 3323 O O . SER A 1 496 ? 20.478 -10.769 -13.709 1.00 83.00 496 SER A O 1
ATOM 3325 N N . ILE A 1 497 ? 20.900 -11.396 -15.820 1.00 81.12 497 ILE A N 1
ATOM 3326 C CA . ILE A 1 497 ? 19.498 -11.456 -16.237 1.00 81.12 497 ILE A CA 1
ATOM 3327 C C . ILE A 1 497 ? 19.269 -12.826 -16.858 1.00 81.12 497 ILE A C 1
ATOM 3329 O O . ILE A 1 497 ? 19.886 -13.149 -17.869 1.00 81.12 497 ILE A O 1
ATOM 3333 N N . THR A 1 498 ? 18.375 -13.607 -16.261 1.00 81.31 498 THR A N 1
ATOM 3334 C CA . THR A 1 498 ? 17.980 -14.933 -16.741 1.00 81.31 498 THR A CA 1
ATOM 3335 C C . THR A 1 498 ? 16.487 -14.933 -17.031 1.00 81.31 498 THR A C 1
ATOM 3337 O O . THR A 1 498 ? 15.681 -14.635 -16.151 1.00 81.31 498 THR A O 1
ATOM 3340 N N . VAL A 1 499 ? 16.105 -15.270 -18.262 1.00 80.56 499 VAL A N 1
ATOM 3341 C CA . VAL A 1 499 ? 14.701 -15.372 -18.678 1.00 80.56 499 VAL A CA 1
ATOM 3342 C C . VAL A 1 499 ? 14.475 -16.734 -19.316 1.00 80.56 499 VAL A C 1
ATOM 3344 O O . VAL A 1 499 ? 15.261 -17.157 -20.157 1.00 80.56 499 VAL A O 1
ATOM 3347 N N . SER A 1 500 ? 13.389 -17.409 -18.946 1.00 77.94 500 SER A N 1
ATOM 3348 C CA . SER A 1 500 ? 12.962 -18.660 -19.580 1.00 77.94 500 SER A CA 1
ATOM 3349 C C . SER A 1 500 ? 11.453 -18.676 -19.820 1.00 77.94 500 SER A C 1
ATOM 3351 O O . SER A 1 500 ? 10.687 -18.020 -19.109 1.00 77.94 500 SER A O 1
ATOM 3353 N N . ALA A 1 501 ? 11.043 -19.416 -20.847 1.00 74.88 501 ALA A N 1
ATOM 3354 C CA . ALA A 1 501 ? 9.652 -19.618 -21.233 1.00 74.88 501 ALA A CA 1
ATOM 3355 C C . ALA A 1 501 ? 9.441 -21.081 -21.630 1.00 74.88 501 ALA A C 1
ATOM 3357 O O . ALA A 1 501 ? 10.326 -21.684 -22.244 1.00 74.88 501 ALA A O 1
ATOM 3358 N N . GLY A 1 502 ? 8.260 -21.614 -21.331 1.00 61.78 502 GLY A N 1
ATOM 3359 C CA . GLY A 1 502 ? 7.894 -22.995 -21.613 1.00 61.78 502 GLY A CA 1
ATOM 3360 C C . GLY A 1 502 ? 8.494 -24.015 -20.636 1.00 61.78 502 GLY A C 1
ATOM 3361 O O . GLY A 1 502 ? 9.570 -23.840 -20.070 1.00 61.78 502 GLY A O 1
ATOM 3362 N N . THR A 1 503 ? 7.775 -25.133 -20.490 1.00 52.91 503 THR A N 1
ATOM 3363 C CA . THR A 1 503 ? 8.072 -26.306 -19.641 1.00 52.91 503 THR A CA 1
ATOM 3364 C C . THR A 1 503 ? 8.119 -26.060 -18.128 1.00 52.91 503 THR A C 1
ATOM 3366 O O . THR A 1 503 ? 9.154 -25.762 -17.541 1.00 52.91 503 THR A O 1
ATOM 3369 N N . PHE A 1 504 ? 6.967 -26.309 -17.501 1.00 47.03 504 PHE A N 1
ATOM 3370 C CA . PHE A 1 504 ? 6.800 -26.628 -16.083 1.00 47.03 504 PHE A CA 1
ATOM 3371 C C . PHE A 1 504 ? 7.067 -28.130 -15.873 1.00 47.03 504 PHE A C 1
ATOM 3373 O O . PHE A 1 504 ? 6.415 -28.952 -16.521 1.00 47.03 504 PHE A O 1
ATOM 3380 N N . ASP A 1 505 ? 8.007 -28.504 -15.001 1.00 44.56 505 ASP A N 1
ATOM 3381 C CA . ASP A 1 505 ? 8.112 -29.884 -14.509 1.00 44.56 505 ASP A CA 1
ATOM 3382 C C . ASP A 1 505 ? 7.090 -30.076 -13.369 1.00 44.56 505 ASP A C 1
ATOM 3384 O O . ASP A 1 505 ? 7.213 -29.430 -12.329 1.00 44.56 505 ASP A O 1
ATOM 3388 N N . PRO A 1 506 ? 6.063 -30.930 -13.526 1.00 38.94 506 PRO A N 1
ATOM 3389 C CA . PRO A 1 506 ? 5.072 -31.179 -12.486 1.00 38.94 506 PRO A CA 1
ATOM 3390 C C . PRO A 1 506 ? 5.594 -32.003 -11.296 1.00 38.94 506 PRO A C 1
ATOM 3392 O O . PRO A 1 506 ? 4.833 -32.167 -10.341 1.00 38.94 506 PRO A O 1
ATOM 3395 N N . ASP A 1 507 ? 6.833 -32.512 -11.325 1.00 40.66 507 ASP A N 1
ATOM 3396 C CA . ASP A 1 507 ? 7.522 -33.078 -10.155 1.00 40.66 507 ASP A CA 1
ATOM 3397 C C . ASP A 1 507 ? 8.269 -31.996 -9.332 1.00 40.66 507 ASP A C 1
ATOM 3399 O O . ASP A 1 507 ? 8.573 -32.233 -8.162 1.00 40.66 507 ASP A O 1
ATOM 3403 N N . LEU A 1 508 ? 8.437 -30.767 -9.857 1.00 43.50 508 LEU A N 1
ATOM 3404 C CA . LEU A 1 508 ? 8.805 -29.545 -9.106 1.00 43.50 508 LEU A CA 1
ATOM 3405 C C . LEU A 1 508 ? 7.577 -28.941 -8.396 1.00 43.50 508 LEU A C 1
ATOM 3407 O O . LEU A 1 508 ? 7.269 -27.752 -8.503 1.00 43.50 508 LEU A O 1
ATOM 3411 N N . GLN A 1 509 ? 6.809 -29.777 -7.697 1.00 39.16 509 GLN A N 1
ATOM 3412 C CA . GLN A 1 509 ? 5.608 -29.324 -7.001 1.00 39.16 509 GLN A CA 1
ATOM 3413 C C . GLN A 1 509 ? 5.978 -28.336 -5.893 1.00 39.16 509 GLN A C 1
ATOM 3415 O O . GLN A 1 509 ? 6.711 -28.680 -4.967 1.00 39.16 509 GLN A O 1
ATOM 3420 N N . PHE A 1 510 ? 5.340 -27.164 -5.916 1.00 46.25 510 PHE A N 1
ATOM 3421 C CA . PHE A 1 510 ? 5.180 -26.230 -4.793 1.00 46.25 510 PHE A CA 1
ATOM 3422 C C . PHE A 1 510 ? 4.375 -26.852 -3.628 1.00 46.25 510 PHE A C 1
ATOM 3424 O O . PHE A 1 510 ? 3.500 -26.218 -3.037 1.00 46.25 510 PHE A O 1
ATOM 3431 N N . ASN A 1 511 ? 4.598 -28.126 -3.302 1.00 32.91 511 ASN A N 1
ATOM 3432 C CA . ASN A 1 511 ? 3.877 -28.825 -2.252 1.00 32.91 511 ASN A CA 1
ATOM 3433 C C . ASN A 1 511 ? 4.501 -28.471 -0.895 1.00 32.91 511 ASN A C 1
ATOM 3435 O O . ASN A 1 511 ? 5.272 -29.243 -0.329 1.00 32.91 511 ASN A O 1
ATOM 3439 N N . GLY A 1 512 ? 4.191 -27.267 -0.398 1.00 35.88 512 GLY A N 1
ATOM 3440 C CA . GLY A 1 512 ? 4.523 -26.862 0.970 1.00 35.88 512 GLY A CA 1
ATOM 3441 C C . GLY A 1 512 ? 5.070 -25.450 1.182 1.00 35.88 512 GLY A C 1
ATOM 3442 O O . GLY A 1 512 ? 5.739 -25.252 2.195 1.00 35.88 512 GLY A O 1
ATOM 3443 N N . VAL A 1 513 ? 4.809 -24.470 0.305 1.00 34.62 513 VAL A N 1
ATOM 3444 C CA . VAL A 1 513 ? 5.211 -23.073 0.574 1.00 34.62 513 VAL A CA 1
ATOM 3445 C C . VAL A 1 513 ? 4.320 -22.479 1.672 1.00 34.62 513 VAL A C 1
ATOM 3447 O O . VAL A 1 513 ? 3.309 -21.831 1.419 1.00 34.62 513 VAL A O 1
ATOM 3450 N N . ALA A 1 514 ? 4.681 -22.753 2.924 1.00 33.50 514 ALA A N 1
ATOM 3451 C CA . ALA A 1 514 ? 4.358 -21.879 4.038 1.00 33.50 514 ALA A CA 1
ATOM 3452 C C . ALA A 1 514 ? 5.202 -20.599 3.913 1.00 33.50 514 ALA A C 1
ATOM 3454 O O . ALA A 1 514 ? 6.346 -20.654 3.460 1.00 33.50 514 ALA A O 1
ATOM 3455 N N . ALA A 1 515 ? 4.621 -19.467 4.312 1.00 32.88 515 ALA A N 1
ATOM 3456 C CA . ALA A 1 515 ? 5.243 -18.147 4.290 1.00 32.88 515 ALA A CA 1
ATOM 3457 C C . ALA A 1 515 ? 6.679 -18.157 4.854 1.00 32.88 515 ALA A C 1
ATOM 3459 O O . ALA A 1 515 ? 6.917 -18.692 5.938 1.00 32.88 515 ALA A O 1
ATOM 3460 N N . GLY A 1 516 ? 7.618 -17.541 4.129 1.00 37.91 516 GLY A N 1
ATOM 3461 C CA . GLY A 1 516 ? 8.957 -17.236 4.645 1.00 37.91 516 GLY A CA 1
ATOM 3462 C C . GLY A 1 516 ? 10.078 -18.232 4.323 1.00 37.91 516 GLY A C 1
ATOM 3463 O O . GLY A 1 516 ? 11.025 -18.320 5.104 1.00 37.91 516 GLY A O 1
ATOM 3464 N N . ARG A 1 517 ? 10.027 -18.967 3.201 1.00 35.50 517 ARG A N 1
ATOM 3465 C CA . ARG A 1 517 ? 11.240 -19.590 2.634 1.00 35.50 517 ARG A CA 1
ATOM 3466 C C . ARG A 1 517 ? 11.716 -18.852 1.387 1.00 35.50 517 ARG A C 1
ATOM 3468 O O . ARG A 1 517 ? 10.915 -18.458 0.550 1.00 35.50 517 ARG A O 1
ATOM 3475 N N . ASP A 1 518 ? 13.035 -18.720 1.338 1.00 39.84 518 ASP A N 1
ATOM 3476 C CA . ASP A 1 518 ? 13.878 -18.192 0.271 1.00 39.84 518 ASP A CA 1
ATOM 3477 C C . ASP A 1 518 ? 13.578 -18.907 -1.059 1.00 39.84 518 ASP A C 1
ATOM 3479 O O . ASP A 1 518 ? 13.520 -20.140 -1.109 1.00 39.84 518 ASP A O 1
ATOM 3483 N N . PHE A 1 519 ? 13.378 -18.150 -2.142 1.00 41.06 519 PHE A N 1
ATOM 3484 C CA . PHE A 1 519 ? 13.117 -18.691 -3.484 1.00 41.06 519 PHE A CA 1
ATOM 3485 C C . PHE A 1 519 ? 14.318 -19.461 -4.064 1.00 41.06 519 PHE A C 1
ATOM 3487 O O . PHE A 1 519 ? 14.253 -19.941 -5.195 1.00 41.06 519 PHE A O 1
ATOM 3494 N N . THR A 1 520 ? 15.400 -19.628 -3.300 1.00 38.47 520 THR A N 1
ATOM 3495 C CA . THR A 1 520 ? 16.551 -20.471 -3.636 1.00 38.47 520 THR A CA 1
ATOM 3496 C C . THR A 1 520 ? 16.148 -21.909 -3.987 1.00 38.47 520 THR A C 1
ATOM 3498 O O . THR A 1 520 ? 16.689 -22.439 -4.951 1.00 38.47 520 THR A O 1
ATOM 3501 N N . ASP A 1 521 ? 15.110 -22.480 -3.360 1.00 41.50 521 ASP A N 1
ATOM 3502 C CA . ASP A 1 521 ? 14.578 -23.823 -3.692 1.00 41.50 521 ASP A CA 1
ATOM 3503 C C . ASP A 1 521 ? 13.817 -23.883 -5.045 1.00 41.50 521 ASP A C 1
ATOM 3505 O O . ASP A 1 521 ? 13.572 -24.963 -5.578 1.00 41.50 521 ASP A O 1
ATOM 3509 N N . VAL A 1 522 ? 13.408 -22.745 -5.628 1.00 43.06 522 VAL A N 1
ATOM 3510 C CA . VAL A 1 522 ? 12.695 -22.693 -6.933 1.00 43.06 522 VAL A CA 1
ATOM 3511 C C . VAL A 1 522 ? 13.673 -22.821 -8.111 1.00 43.06 522 VAL A C 1
ATOM 3513 O O . VAL A 1 522 ? 13.288 -23.124 -9.247 1.00 43.06 522 VAL A O 1
ATOM 3516 N N . PHE A 1 523 ? 14.957 -22.595 -7.846 1.00 44.47 523 PHE A N 1
ATOM 3517 C CA . PHE A 1 523 ? 16.023 -22.592 -8.842 1.00 44.47 523 PHE A CA 1
ATOM 3518 C C . PHE A 1 523 ? 17.133 -23.594 -8.527 1.00 44.47 523 PHE A C 1
ATOM 3520 O O . PHE A 1 523 ? 18.092 -23.665 -9.281 1.00 44.47 523 PHE A O 1
ATOM 3527 N N . ASP A 1 524 ? 16.972 -24.378 -7.468 1.00 45.41 524 ASP A N 1
ATOM 3528 C CA . ASP A 1 524 ? 17.850 -25.455 -7.038 1.00 45.41 524 ASP A CA 1
ATOM 3529 C C . ASP A 1 524 ? 17.028 -26.751 -6.984 1.00 45.41 524 ASP A C 1
ATOM 3531 O O . ASP A 1 524 ? 16.432 -27.123 -5.972 1.00 45.41 524 ASP A O 1
ATOM 3535 N N . VAL A 1 525 ? 16.947 -27.422 -8.134 1.00 45.91 525 VAL A N 1
ATOM 3536 C CA . VAL A 1 525 ? 16.226 -28.688 -8.333 1.00 45.91 525 VAL A CA 1
ATOM 3537 C C . VAL A 1 525 ? 16.759 -29.769 -7.387 1.00 45.91 525 VAL A C 1
ATOM 3539 O O . VAL A 1 525 ? 16.051 -30.736 -7.093 1.00 45.91 525 VAL A O 1
ATOM 3542 N N . ASN A 1 526 ? 17.995 -29.625 -6.903 1.00 46.34 526 ASN A N 1
ATOM 3543 C CA . ASN A 1 526 ? 18.669 -30.609 -6.072 1.00 46.34 526 ASN A CA 1
ATOM 3544 C C . ASN A 1 526 ? 18.707 -30.253 -4.558 1.00 46.34 526 ASN A C 1
ATOM 3546 O O . ASN A 1 526 ? 19.020 -31.129 -3.745 1.00 46.34 526 ASN A O 1
ATOM 3550 N N . MET A 1 527 ? 18.272 -29.043 -4.183 1.00 46.22 527 MET A N 1
ATOM 3551 C CA . MET A 1 527 ? 18.229 -28.483 -2.822 1.00 46.22 527 MET A CA 1
ATOM 3552 C C . MET A 1 527 ? 19.603 -28.426 -2.109 1.00 46.22 527 MET A C 1
ATOM 3554 O O . MET A 1 527 ? 19.685 -28.672 -0.898 1.00 46.22 527 MET A O 1
ATOM 3558 N N . ASP A 1 528 ? 20.698 -28.145 -2.825 1.00 49.28 528 ASP A N 1
ATOM 3559 C CA . ASP A 1 528 ? 22.044 -27.930 -2.266 1.00 49.28 528 ASP A CA 1
ATOM 3560 C C . ASP A 1 528 ? 22.383 -26.476 -1.863 1.00 49.28 528 ASP A C 1
ATOM 3562 O O . ASP A 1 528 ? 23.462 -26.216 -1.317 1.00 49.28 528 ASP A O 1
ATOM 3566 N N . GLY A 1 529 ? 21.459 -25.539 -2.053 1.00 44.94 529 GLY A N 1
ATOM 3567 C CA . GLY A 1 529 ? 21.620 -24.103 -1.856 1.00 44.94 529 GLY A CA 1
ATOM 3568 C C . GLY A 1 529 ? 22.294 -23.373 -3.025 1.00 44.94 529 GLY A C 1
ATOM 3569 O O . GLY A 1 529 ? 22.739 -22.236 -2.834 1.00 44.94 529 GLY A O 1
ATOM 3570 N N . VAL A 1 530 ? 22.412 -23.994 -4.205 1.00 42.81 530 VAL A N 1
ATOM 3571 C CA . VAL A 1 530 ? 23.006 -23.420 -5.422 1.00 42.81 530 VAL A CA 1
ATOM 3572 C C . VAL A 1 530 ? 21.979 -23.416 -6.555 1.00 42.81 530 VAL A C 1
ATOM 3574 O O . VAL A 1 530 ? 21.352 -24.419 -6.856 1.00 42.81 530 VAL A O 1
ATOM 3577 N N . ILE A 1 531 ? 21.836 -22.278 -7.243 1.00 45.94 531 ILE A N 1
ATOM 3578 C CA . ILE A 1 531 ? 20.987 -22.181 -8.439 1.00 45.94 531 ILE A CA 1
ATOM 3579 C C . ILE A 1 531 ? 21.520 -23.131 -9.528 1.00 45.94 531 ILE A C 1
ATOM 3581 O O . ILE A 1 531 ? 22.631 -22.937 -10.033 1.00 45.94 531 ILE A O 1
ATOM 3585 N N . ASP A 1 532 ? 20.723 -24.127 -9.912 1.00 41.81 532 ASP A N 1
ATOM 3586 C CA . ASP A 1 532 ? 21.010 -25.061 -10.995 1.00 41.81 532 ASP A CA 1
ATOM 3587 C C . ASP A 1 532 ? 21.007 -24.339 -12.352 1.00 41.81 532 ASP A C 1
ATOM 3589 O O . ASP A 1 532 ? 20.103 -23.570 -12.694 1.00 41.81 532 ASP A O 1
ATOM 3593 N N . ALA A 1 533 ? 22.021 -24.618 -13.173 1.00 38.22 533 ALA A N 1
ATOM 3594 C CA . ALA A 1 533 ? 22.061 -24.160 -14.557 1.00 38.22 533 ALA A CA 1
ATOM 3595 C C . ALA A 1 533 ? 21.016 -24.917 -15.396 1.00 38.22 533 ALA A C 1
ATOM 3597 O O . ALA A 1 533 ? 20.999 -26.149 -15.417 1.00 38.22 533 ALA A O 1
ATOM 3598 N N . LEU A 1 534 ? 20.159 -24.184 -16.112 1.00 42.25 534 LEU A N 1
ATOM 3599 C CA . LEU A 1 534 ? 19.119 -24.768 -16.959 1.00 42.25 534 LEU A CA 1
ATOM 3600 C C . LEU A 1 534 ? 19.733 -25.442 -18.198 1.00 42.25 534 LEU A C 1
ATOM 3602 O O . LEU A 1 534 ? 20.296 -24.772 -19.062 1.00 42.25 534 LEU A O 1
ATOM 3606 N N . ASP A 1 535 ? 19.573 -26.760 -18.314 1.00 32.88 535 ASP A N 1
ATOM 3607 C CA . ASP A 1 535 ? 19.844 -27.495 -19.552 1.00 32.88 535 ASP A CA 1
ATOM 3608 C C . ASP A 1 535 ? 18.639 -27.303 -20.492 1.00 32.88 535 ASP A C 1
ATOM 3610 O O . ASP A 1 535 ? 17.540 -27.805 -20.240 1.00 32.88 535 ASP A O 1
ATOM 3614 N N . ILE A 1 536 ? 18.805 -26.504 -21.551 1.00 33.16 536 ILE A N 1
ATOM 3615 C CA . ILE A 1 536 ? 17.750 -26.233 -22.538 1.00 33.16 536 ILE A CA 1
ATOM 3616 C C . ILE A 1 536 ? 17.494 -27.518 -23.336 1.00 33.16 536 ILE A C 1
ATOM 3618 O O . ILE A 1 536 ? 18.174 -27.817 -24.323 1.00 33.16 536 ILE A O 1
ATOM 3622 N N . VAL A 1 537 ? 16.489 -28.296 -22.934 1.00 30.81 537 VAL A N 1
ATOM 3623 C CA . VAL A 1 537 ? 16.026 -29.442 -23.722 1.00 30.81 537 VAL A CA 1
ATOM 3624 C C . VAL A 1 537 ? 15.223 -28.919 -24.914 1.00 30.81 537 VAL A C 1
ATOM 3626 O O . VAL A 1 537 ? 14.102 -28.440 -24.775 1.00 30.81 537 VAL A O 1
ATOM 3629 N N . ASN A 1 538 ? 15.794 -29.029 -26.116 1.00 28.17 538 ASN A N 1
ATOM 3630 C CA . ASN A 1 538 ? 15.085 -28.788 -27.374 1.00 28.17 538 ASN A CA 1
ATOM 3631 C C . ASN A 1 538 ? 13.871 -29.727 -27.491 1.00 28.17 538 ASN A C 1
ATOM 3633 O O . ASN A 1 538 ? 14.033 -30.901 -27.832 1.00 28.17 538 ASN A O 1
ATOM 3637 N N . ILE A 1 539 ? 12.655 -29.222 -27.266 1.00 32.78 539 ILE A N 1
ATOM 3638 C CA . ILE A 1 539 ? 11.431 -29.966 -27.579 1.00 32.78 539 ILE A CA 1
ATOM 3639 C C . ILE A 1 539 ? 11.074 -29.733 -29.047 1.00 32.78 539 ILE A C 1
ATOM 3641 O O . ILE A 1 539 ? 10.567 -28.691 -29.459 1.00 32.78 539 ILE A O 1
ATOM 3645 N N . THR A 1 540 ? 11.338 -30.749 -29.858 1.00 36.19 540 THR A N 1
ATOM 3646 C CA . THR A 1 540 ? 10.720 -30.921 -31.169 1.00 36.19 540 THR A CA 1
ATOM 3647 C C . THR A 1 540 ? 9.257 -31.328 -30.979 1.00 36.19 540 THR A C 1
ATOM 3649 O O . THR A 1 540 ? 9.018 -32.507 -30.755 1.00 36.19 540 THR A O 1
ATOM 3652 N N . ASP A 1 541 ? 8.315 -30.374 -31.023 1.00 36.69 541 ASP A N 1
ATOM 3653 C CA . ASP A 1 541 ? 6.950 -30.536 -31.576 1.00 36.69 541 ASP A CA 1
ATOM 3654 C C . ASP A 1 541 ? 6.107 -29.236 -31.462 1.00 36.69 541 ASP A C 1
ATOM 3656 O O . ASP A 1 541 ? 5.575 -28.904 -30.412 1.00 36.69 541 ASP A O 1
ATOM 3660 N N . ASN A 1 542 ? 5.996 -28.498 -32.578 1.00 36.00 542 ASN A N 1
ATOM 3661 C CA . ASN A 1 542 ? 4.916 -27.599 -33.057 1.00 36.00 542 ASN A CA 1
ATOM 3662 C C . ASN A 1 542 ? 3.945 -26.835 -32.109 1.00 36.00 542 ASN A C 1
ATOM 3664 O O . ASN A 1 542 ? 2.868 -26.434 -32.555 1.00 36.00 542 ASN A O 1
ATOM 3668 N N . VAL A 1 543 ? 4.326 -26.498 -30.881 1.00 37.78 543 VAL A N 1
ATOM 3669 C CA . VAL A 1 543 ? 3.802 -25.327 -30.156 1.00 37.78 543 VAL A CA 1
ATOM 3670 C C . VAL A 1 543 ? 5.016 -24.507 -29.747 1.00 37.78 543 VAL A C 1
ATOM 3672 O O . VAL A 1 543 ? 5.743 -24.892 -28.840 1.00 37.78 543 VAL A O 1
ATOM 3675 N N . VAL A 1 544 ? 5.300 -23.416 -30.463 1.00 41.97 544 VAL A N 1
ATOM 3676 C CA . VAL A 1 544 ? 6.440 -22.546 -30.129 1.00 41.97 544 VAL A CA 1
ATOM 3677 C C . VAL A 1 544 ? 6.033 -21.666 -28.947 1.00 41.97 544 VAL A C 1
ATOM 3679 O O . VAL A 1 544 ? 5.720 -20.491 -29.129 1.00 41.97 544 VAL A O 1
ATOM 3682 N N . LEU A 1 545 ? 5.988 -22.258 -27.750 1.00 49.97 545 LEU A N 1
ATOM 3683 C CA . LEU A 1 545 ? 6.146 -21.492 -26.517 1.00 49.97 545 LEU A CA 1
ATOM 3684 C C . LEU A 1 545 ? 7.540 -20.867 -26.563 1.00 49.97 545 LEU A C 1
ATOM 3686 O O . LEU A 1 545 ? 8.506 -21.538 -26.941 1.00 49.97 545 LEU A O 1
ATOM 3690 N N . GLY A 1 546 ? 7.652 -19.577 -26.264 1.00 61.47 546 GLY A N 1
ATOM 3691 C CA . GLY A 1 546 ? 8.944 -18.916 -26.397 1.00 61.47 546 GLY A CA 1
ATOM 3692 C C . GLY A 1 546 ? 9.004 -17.486 -25.897 1.00 61.47 546 GLY A C 1
ATOM 3693 O O . GLY A 1 546 ? 7.996 -16.817 -25.676 1.00 61.47 546 GLY A O 1
ATOM 3694 N N . ILE A 1 547 ? 10.237 -17.009 -25.759 1.00 72.12 547 ILE A N 1
ATOM 3695 C CA . ILE A 1 547 ? 10.539 -15.624 -25.410 1.00 72.12 547 ILE A CA 1
ATOM 3696 C C . ILE A 1 547 ? 10.316 -14.756 -26.650 1.00 72.12 547 ILE A C 1
ATOM 3698 O O . ILE A 1 547 ? 10.971 -14.938 -27.680 1.00 72.12 547 ILE A O 1
ATOM 3702 N N . ARG A 1 548 ? 9.392 -13.796 -26.560 1.00 72.75 548 ARG A N 1
ATOM 3703 C CA . ARG A 1 548 ? 9.075 -12.855 -27.639 1.00 72.75 548 ARG A CA 1
ATOM 3704 C C . ARG A 1 548 ? 9.328 -11.425 -27.194 1.00 72.75 548 ARG A C 1
ATOM 3706 O O . ARG A 1 548 ? 8.645 -10.904 -26.318 1.00 72.75 548 ARG A O 1
ATOM 3713 N N . VAL A 1 549 ? 10.273 -10.773 -27.866 1.00 73.19 549 VAL A N 1
ATOM 3714 C CA . VAL A 1 549 ? 10.547 -9.341 -27.717 1.00 73.19 549 VAL A CA 1
ATOM 3715 C C . VAL A 1 549 ? 10.006 -8.628 -28.951 1.00 73.19 549 VAL A C 1
ATOM 3717 O O . VAL A 1 549 ? 10.503 -8.809 -30.063 1.00 73.19 549 VAL A O 1
ATOM 3720 N N . GLY A 1 550 ? 8.928 -7.874 -28.761 1.00 66.56 550 GLY A N 1
ATOM 3721 C CA . GLY A 1 550 ? 8.218 -7.172 -29.815 1.00 66.56 550 GLY A CA 1
ATOM 3722 C C . GLY A 1 550 ? 9.066 -6.069 -30.437 1.00 66.56 550 GLY A C 1
ATOM 3723 O O . GLY A 1 550 ? 9.768 -5.331 -29.752 1.00 66.56 550 GLY A O 1
ATOM 3724 N N . VAL A 1 551 ? 8.965 -5.923 -31.754 1.00 58.97 551 VAL A N 1
ATOM 3725 C CA . VAL A 1 551 ? 9.483 -4.755 -32.470 1.00 58.97 551 VAL A CA 1
ATOM 3726 C C . VAL A 1 551 ? 8.344 -3.771 -32.674 1.00 58.97 551 VAL A C 1
ATOM 3728 O O . VAL A 1 551 ? 7.238 -4.161 -33.045 1.00 58.97 551 VAL A O 1
ATOM 3731 N N . ALA A 1 552 ? 8.595 -2.490 -32.425 1.00 56.50 552 ALA A N 1
ATOM 3732 C CA . ALA A 1 552 ? 7.587 -1.478 -32.676 1.00 56.50 552 ALA A CA 1
ATOM 3733 C C . ALA A 1 552 ? 7.352 -1.343 -34.188 1.00 56.50 552 ALA A C 1
ATOM 3735 O O . ALA A 1 552 ? 8.291 -1.115 -34.956 1.00 56.50 552 ALA A O 1
ATOM 3736 N N . ASN A 1 553 ? 6.101 -1.482 -34.628 1.00 54.78 553 ASN A N 1
ATOM 3737 C CA . ASN A 1 553 ? 5.742 -1.236 -36.019 1.00 54.78 553 ASN A CA 1
ATOM 3738 C C . ASN A 1 553 ? 5.890 0.262 -36.325 1.00 54.78 553 ASN A C 1
ATOM 3740 O O . ASN A 1 553 ? 5.244 1.072 -35.660 1.00 54.78 553 ASN A O 1
ATOM 3744 N N . PRO A 1 554 ? 6.632 0.663 -37.374 1.00 52.88 554 PRO A N 1
ATOM 3745 C CA . PRO A 1 554 ? 6.821 2.078 -37.706 1.00 52.88 554 PRO A CA 1
ATOM 3746 C C . PRO A 1 554 ? 5.520 2.857 -37.960 1.00 52.88 554 PRO A C 1
ATOM 3748 O O . PRO A 1 554 ? 5.525 4.079 -37.881 1.00 52.88 554 PRO A O 1
ATOM 3751 N N . GLY A 1 555 ? 4.424 2.165 -38.301 1.00 54.56 555 GLY A N 1
ATOM 3752 C CA . GLY A 1 555 ? 3.103 2.760 -38.534 1.00 54.56 555 GLY A CA 1
ATOM 3753 C C . GLY A 1 555 ? 2.242 2.950 -37.280 1.00 54.56 555 GLY A C 1
ATOM 3754 O O . GLY A 1 555 ? 1.281 3.711 -37.345 1.00 54.56 555 GLY A O 1
ATOM 3755 N N . ASP A 1 556 ? 2.599 2.303 -36.166 1.00 52.41 556 ASP A N 1
ATOM 3756 C CA . ASP A 1 556 ? 1.878 2.360 -34.883 1.00 52.41 556 ASP A CA 1
ATOM 3757 C C . ASP A 1 556 ? 2.574 3.297 -33.873 1.00 52.41 556 ASP A C 1
ATOM 3759 O O . ASP A 1 556 ? 2.089 3.513 -32.763 1.00 52.41 556 ASP A O 1
ATOM 3763 N N . LEU A 1 557 ? 3.722 3.864 -34.260 1.00 53.28 557 LEU A N 1
ATOM 3764 C CA . LEU A 1 557 ? 4.512 4.784 -33.451 1.00 53.28 557 LEU A CA 1
ATOM 3765 C C . LEU A 1 557 ? 4.093 6.228 -33.707 1.00 53.28 557 LEU A C 1
ATOM 3767 O O . LEU A 1 557 ? 4.189 6.730 -34.827 1.00 53.28 557 LEU A O 1
ATOM 3771 N N . SER A 1 558 ? 3.695 6.925 -32.645 1.00 52.72 558 SER A N 1
ATOM 3772 C CA . SER A 1 558 ? 3.493 8.378 -32.693 1.00 52.72 558 SER A CA 1
ATOM 3773 C C . SER A 1 558 ? 4.775 9.180 -32.402 1.00 52.72 558 SER A C 1
ATOM 3775 O O . SER A 1 558 ? 4.788 10.390 -32.629 1.00 52.72 558 SER A O 1
ATOM 3777 N N . GLY A 1 559 ? 5.859 8.524 -31.957 1.00 52.00 559 GLY A N 1
ATOM 3778 C CA . GLY A 1 559 ? 7.095 9.168 -31.489 1.00 52.00 559 GLY A CA 1
ATOM 3779 C C . GLY A 1 559 ? 8.401 8.419 -31.791 1.00 52.00 559 GLY A C 1
ATOM 3780 O O . GLY A 1 559 ? 8.406 7.290 -32.281 1.00 52.00 559 GLY A O 1
ATOM 3781 N N . VAL A 1 560 ? 9.530 9.078 -31.517 1.00 61.72 560 VAL A N 1
ATOM 3782 C CA . VAL A 1 560 ? 10.899 8.604 -31.757 1.00 61.72 560 VAL A CA 1
ATOM 3783 C C . VAL A 1 560 ? 11.416 7.887 -30.503 1.00 61.72 560 VAL A C 1
ATOM 3785 O O . VAL A 1 560 ? 11.663 8.514 -29.483 1.00 61.72 560 VAL A O 1
ATOM 3788 N N . GLY A 1 561 ? 11.692 6.581 -30.586 1.00 67.75 561 GLY A N 1
ATOM 3789 C CA . GLY A 1 561 ? 12.485 5.888 -29.555 1.00 67.75 561 GLY A CA 1
ATOM 3790 C C . GLY A 1 561 ? 11.728 4.971 -28.592 1.00 67.75 561 GLY A C 1
ATOM 3791 O O . GLY A 1 561 ? 12.267 4.654 -27.535 1.00 67.75 561 GLY A O 1
ATOM 3792 N N . ALA A 1 562 ? 10.528 4.506 -28.947 1.00 78.12 562 ALA A N 1
ATOM 3793 C CA . ALA A 1 562 ? 9.898 3.393 -28.239 1.00 78.12 562 ALA A CA 1
ATOM 3794 C C . ALA A 1 562 ? 10.645 2.066 -28.476 1.00 78.12 562 ALA A C 1
ATOM 3796 O O . ALA A 1 562 ? 11.134 1.819 -29.584 1.00 78.12 562 ALA A O 1
ATOM 3797 N N . TYR A 1 563 ? 10.734 1.202 -27.459 1.00 78.19 563 TYR A N 1
ATOM 3798 C CA . TYR A 1 563 ? 11.475 -0.063 -27.559 1.00 78.19 563 TYR A CA 1
ATOM 3799 C C . TYR A 1 563 ? 10.978 -1.165 -26.615 1.00 78.19 563 TYR A C 1
ATOM 3801 O O . TYR A 1 563 ? 10.220 -0.928 -25.676 1.00 78.19 563 TYR A O 1
ATOM 3809 N N . ALA A 1 564 ? 11.439 -2.387 -26.882 1.00 82.19 564 ALA A N 1
ATOM 3810 C CA . ALA A 1 564 ? 11.352 -3.533 -25.988 1.00 82.19 564 ALA A CA 1
ATOM 3811 C C . ALA A 1 564 ? 12.758 -4.124 -25.796 1.00 82.19 564 ALA A C 1
ATOM 3813 O O . ALA A 1 564 ? 13.529 -4.172 -26.758 1.00 82.19 564 ALA A O 1
ATOM 3814 N N . GLN A 1 565 ? 13.118 -4.544 -24.581 1.00 84.19 565 GLN A N 1
ATOM 3815 C CA . GLN A 1 565 ? 14.480 -5.010 -24.288 1.00 84.19 565 GLN A CA 1
ATOM 3816 C C . GLN A 1 565 ? 14.536 -6.080 -23.190 1.00 84.19 565 GLN A C 1
ATOM 3818 O O . GLN A 1 565 ? 13.801 -6.012 -22.210 1.00 84.19 565 GLN A O 1
ATOM 3823 N N . ILE A 1 566 ? 15.498 -6.998 -23.327 1.00 85.12 566 ILE A N 1
ATOM 3824 C CA . ILE A 1 566 ? 16.103 -7.743 -22.215 1.00 85.12 566 ILE A CA 1
ATOM 3825 C C . ILE A 1 566 ? 17.558 -7.269 -22.106 1.00 85.12 566 ILE A C 1
ATOM 3827 O O . ILE A 1 566 ? 18.308 -7.360 -23.078 1.00 85.12 566 ILE A O 1
ATOM 3831 N N . GLY A 1 567 ? 17.934 -6.678 -20.977 1.00 81.06 567 GLY A N 1
ATOM 3832 C CA . GLY A 1 567 ? 19.247 -6.075 -20.765 1.00 81.06 567 GLY A CA 1
ATOM 3833 C C . GLY A 1 567 ? 19.204 -4.830 -19.881 1.00 81.06 567 GLY A C 1
ATOM 3834 O O . GLY A 1 567 ? 18.219 -4.094 -19.862 1.00 81.06 567 GLY A O 1
ATOM 3835 N N . ASN A 1 568 ? 20.313 -4.576 -19.187 1.00 81.62 568 ASN A N 1
ATOM 3836 C CA . ASN A 1 568 ? 20.508 -3.383 -18.365 1.00 81.62 568 ASN A CA 1
ATOM 3837 C C . ASN A 1 568 ? 20.684 -2.117 -19.230 1.00 81.62 568 ASN A C 1
ATOM 3839 O O . ASN A 1 568 ? 21.348 -2.153 -20.268 1.00 81.62 568 ASN A O 1
ATOM 3843 N N . GLY A 1 569 ? 20.149 -0.980 -18.773 1.00 77.50 569 GLY A N 1
ATOM 3844 C CA . GLY A 1 569 ? 20.261 0.328 -19.430 1.00 77.50 569 GLY A CA 1
ATOM 3845 C C . GLY A 1 569 ? 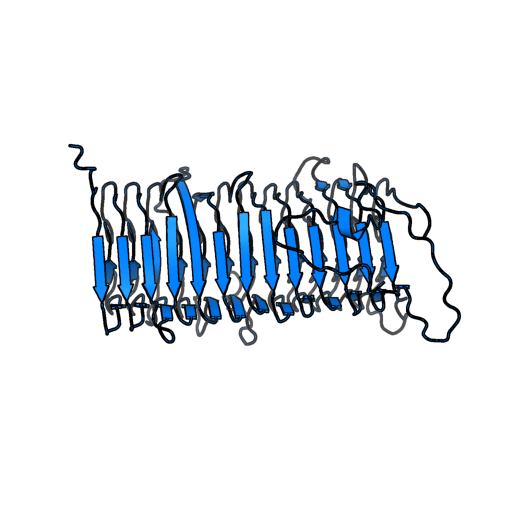18.982 0.746 -20.156 1.00 77.50 569 GLY A C 1
ATOM 3846 O O . GLY A 1 569 ? 17.887 0.486 -19.680 1.00 77.50 569 GLY A O 1
ATOM 3847 N N . GLY A 1 570 ? 19.108 1.445 -21.280 1.00 73.44 570 GLY A N 1
ATOM 3848 C CA . GLY A 1 570 ? 17.975 1.918 -22.076 1.00 73.44 570 GLY A CA 1
ATOM 3849 C C . GLY A 1 570 ? 18.400 2.965 -23.102 1.00 73.44 570 GLY A C 1
ATOM 3850 O O . GLY A 1 570 ? 19.591 3.252 -23.264 1.00 73.44 570 GLY A O 1
ATOM 3851 N N . LEU A 1 571 ? 17.432 3.557 -23.803 1.00 73.25 571 LEU A N 1
ATOM 3852 C CA . LEU A 1 571 ? 17.708 4.641 -24.746 1.00 73.25 571 LEU A CA 1
ATOM 3853 C C . LEU A 1 571 ? 18.371 5.827 -24.019 1.00 73.25 571 LEU A C 1
ATOM 3855 O O . LEU A 1 571 ? 17.879 6.286 -22.991 1.00 73.25 571 LEU A O 1
ATOM 3859 N N . ASN A 1 572 ? 19.482 6.336 -24.562 1.00 69.88 572 ASN A N 1
ATOM 3860 C CA . ASN A 1 572 ? 20.267 7.442 -23.989 1.00 69.88 572 ASN A CA 1
ATOM 3861 C C . ASN A 1 572 ? 20.772 7.208 -22.549 1.00 69.88 572 ASN A C 1
ATOM 3863 O O . ASN A 1 572 ? 21.076 8.173 -21.844 1.00 69.88 572 ASN A O 1
ATOM 3867 N N . ALA A 1 573 ? 20.862 5.953 -22.099 1.00 62.25 573 ALA A N 1
ATOM 3868 C CA . ALA A 1 573 ? 21.501 5.641 -20.829 1.00 62.25 573 ALA A CA 1
ATOM 3869 C C . ALA A 1 573 ? 23.011 5.941 -20.906 1.00 62.25 573 ALA A C 1
ATOM 3871 O O . ALA A 1 573 ? 23.666 5.645 -21.909 1.00 62.25 573 ALA A O 1
ATOM 3872 N N . ASN A 1 574 ? 23.551 6.563 -19.856 1.00 58.88 574 ASN A N 1
ATOM 3873 C CA . ASN A 1 574 ? 24.964 6.933 -19.757 1.00 58.88 574 ASN A CA 1
ATOM 3874 C C . ASN A 1 574 ? 25.627 6.156 -18.609 1.00 58.88 574 ASN A C 1
ATOM 3876 O O . ASN A 1 574 ? 25.042 6.036 -17.532 1.00 58.88 574 ASN A O 1
ATOM 3880 N N . GLY A 1 575 ? 26.864 5.690 -18.822 1.00 57.12 575 GLY A N 1
ATOM 3881 C CA . GLY A 1 575 ? 27.650 4.933 -17.836 1.00 57.12 575 GLY A CA 1
ATOM 3882 C C . GLY A 1 575 ? 27.899 3.470 -18.240 1.00 57.12 575 GLY A C 1
ATOM 3883 O O . GLY A 1 575 ? 27.517 3.054 -19.334 1.00 57.12 575 GLY A O 1
ATOM 3884 N N . PRO A 1 576 ? 28.605 2.680 -17.410 1.00 55.12 576 PRO A N 1
ATOM 3885 C CA . PRO A 1 576 ? 28.818 1.259 -17.665 1.00 55.12 576 PRO A CA 1
ATOM 3886 C C . PRO A 1 576 ? 27.545 0.444 -17.373 1.00 55.12 576 PRO A C 1
ATOM 3888 O O . PRO A 1 576 ? 26.978 0.519 -16.286 1.00 55.12 576 PRO A O 1
ATOM 3891 N N . HIS A 1 577 ? 27.123 -0.389 -18.323 1.00 58.91 577 HIS A N 1
ATOM 3892 C CA . HIS A 1 577 ? 26.034 -1.355 -18.145 1.00 58.91 577 HIS A CA 1
ATOM 3893 C C . HIS A 1 577 ? 26.619 -2.761 -18.318 1.00 58.91 577 HIS A C 1
ATOM 3895 O O . HIS A 1 577 ? 27.085 -3.109 -19.402 1.00 58.91 577 HIS A O 1
ATOM 3901 N N . GLY A 1 578 ? 26.688 -3.532 -17.232 1.00 49.94 578 GLY A N 1
ATOM 3902 C CA . GLY A 1 578 ? 27.227 -4.895 -17.228 1.00 49.94 578 GLY A CA 1
ATOM 3903 C C . GLY A 1 578 ? 26.107 -5.929 -17.156 1.00 49.94 578 GLY A C 1
ATOM 3904 O O . GLY A 1 578 ? 25.072 -5.649 -16.561 1.00 49.94 578 GLY A O 1
ATOM 3905 N N . GLY A 1 579 ? 26.315 -7.112 -17.740 1.00 46.47 579 GLY A N 1
ATOM 3906 C CA . GLY A 1 579 ? 25.372 -8.237 -17.674 1.00 46.47 579 GLY A CA 1
ATOM 3907 C C . GLY A 1 579 ? 25.066 -8.833 -19.046 1.00 46.47 579 GLY A C 1
ATOM 3908 O O . GLY A 1 579 ? 24.025 -8.550 -19.625 1.00 46.47 579 GLY A O 1
ATOM 3909 N N . THR A 1 580 ? 25.977 -9.658 -19.565 1.00 37.66 580 THR A N 1
ATOM 3910 C CA . THR A 1 580 ? 25.675 -10.639 -20.618 1.00 37.66 580 THR A CA 1
ATOM 3911 C C . THR A 1 580 ? 26.486 -11.905 -20.342 1.00 37.66 580 THR A C 1
ATOM 3913 O O . THR A 1 580 ? 27.691 -11.910 -20.588 1.00 37.66 580 THR A O 1
ATOM 3916 N N . ASP A 1 581 ? 25.830 -12.948 -19.843 1.00 30.53 581 ASP A N 1
ATOM 3917 C CA . ASP A 1 581 ? 26.218 -14.353 -20.044 1.00 30.53 581 ASP A CA 1
ATOM 3918 C C . ASP A 1 581 ? 24.991 -15.066 -20.658 1.00 30.53 581 ASP A C 1
ATOM 3920 O O . ASP A 1 581 ? 23.889 -14.519 -20.559 1.00 30.53 581 ASP A O 1
ATOM 3924 N N . PRO A 1 582 ? 25.169 -16.148 -21.436 1.00 33.59 582 PRO A N 1
ATOM 3925 C CA . PRO A 1 582 ? 24.352 -16.423 -22.614 1.00 33.59 582 PRO A CA 1
ATOM 3926 C C . PRO A 1 582 ? 22.897 -16.781 -22.292 1.00 33.59 582 PRO A C 1
ATOM 3928 O O . PRO A 1 582 ? 22.616 -17.473 -21.318 1.00 33.59 582 PRO A O 1
ATOM 3931 N N . VAL A 1 583 ? 22.024 -16.296 -23.182 1.00 32.19 583 VAL A N 1
ATOM 3932 C 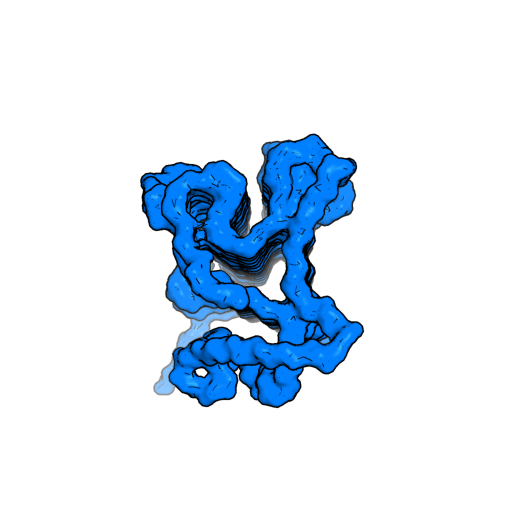CA . VAL A 1 583 ? 20.600 -16.639 -23.344 1.00 32.19 583 VAL A CA 1
ATOM 3933 C C . VAL A 1 583 ? 20.405 -18.136 -23.540 1.00 32.19 583 VAL A C 1
ATOM 3935 O O . VAL A 1 583 ? 21.189 -18.711 -24.337 1.00 32.19 583 VAL A O 1
#